Protein 6OAT (pdb70)

Structure (mmCIF, N/CA/C/O backbone):
data_6OAT
#
_entry.id   6OAT
#
_cell.length_a   55.388
_cell.length_b   55.388
_cell.length_c   497.310
_cell.angle_alpha   90.000
_cell.angle_beta   90.000
_cell.angle_gamma   120.000
#
_symmetry.space_group_name_H-M   'P 61'
#
loop_
_entity.id
_entity.type
_entity.pdbx_description
1 polymer 'RNA-dependent RNA polymerase'
2 polymer 'Interferon stimulated gene 17'
3 non-polymer prop-2-en-1-amine
#
loop_
_atom_site.group_PDB
_atom_site.id
_atom_site.type_symbol
_atom_site.label_atom_id
_atom_site.label_alt_id
_atom_site.label_comp_id
_atom_site.label_asym_id
_atom_site.label_entity_id
_atom_site.label_seq_id
_atom_site.pdbx_PDB_ins_code
_atom_site.Cartn_x
_atom_site.Cartn_y
_atom_site.Cartn_z
_atom_site.occupancy
_atom_site.B_iso_or_equiv
_atom_site.auth_seq_id
_atom_site.auth_comp_id
_atom_site.auth_asym_id
_atom_site.auth_atom_id
_atom_site.pdbx_PDB_model_num
ATOM 1 N N . GLU A 1 2 ? 18.43377 18.87066 -4.42257 1.000 151.80146 2 GLU A N 1
ATOM 2 C CA . GLU A 1 2 ? 17.51650 18.77914 -3.29239 1.000 152.71022 2 GLU A CA 1
ATOM 3 C C . GLU A 1 2 ? 17.19260 17.32582 -2.97269 1.000 147.70675 2 GLU A C 1
ATOM 4 O O . GLU A 1 2 ? 17.43563 16.43390 -3.78467 1.000 143.66322 2 GLU A O 1
ATOM 10 N N . PHE A 1 3 ? 16.63775 17.09365 -1.78114 1.000 146.64370 3 PHE A N 1
ATOM 11 C CA . PHE A 1 3 ? 16.24055 15.74518 -1.39679 1.000 142.68753 3 PHE A CA 1
ATOM 12 C C . PHE A 1 3 ? 14.96411 15.29749 -2.09874 1.000 141.59043 3 PHE A C 1
ATOM 13 O O . PHE A 1 3 ? 14.71718 14.09116 -2.19834 1.000 137.85054 3 PHE A O 1
ATOM 21 N N . LEU A 1 4 ? 14.15440 16.23358 -2.59272 1.000 136.05403 4 LEU A N 1
ATOM 22 C CA . LEU A 1 4 ? 12.90805 15.87949 -3.25987 1.000 133.21438 4 LEU A CA 1
ATOM 23 C C . LEU A 1 4 ? 13.09895 15.56576 -4.73814 1.000 131.08270 4 LEU A C 1
ATOM 24 O O . LEU A 1 4 ? 12.37908 14.72115 -5.28462 1.000 128.56385 4 LEU A O 1
ATOM 29 N N . ASN A 1 5 ? 14.03938 16.23113 -5.40726 1.000 134.48764 5 ASN A N 1
ATOM 30 C CA . ASN A 1 5 ? 14.42508 15.80825 -6.74664 1.000 132.86298 5 ASN A CA 1
ATOM 31 C C . ASN A 1 5 ? 15.31777 14.57712 -6.72384 1.000 131.74876 5 ASN A C 1
ATOM 32 O O . ASN A 1 5 ? 15.48273 13.93086 -7.76334 1.000 130.49360 5 ASN A O 1
ATOM 37 N N . SER A 1 6 ? 15.88738 14.24315 -5.56474 1.000 146.56653 6 SER A N 1
ATOM 38 C CA . SER A 1 6 ? 16.68465 13.03228 -5.38462 1.000 138.88840 6 SER A CA 1
ATOM 39 C C . SER A 1 6 ? 15.79418 11.97291 -4.73959 1.000 136.09496 6 SER A C 1
ATOM 40 O O . SER A 1 6 ? 15.83681 11.73083 -3.53301 1.000 137.50626 6 SER A O 1
ATOM 43 N N . ILE A 1 7 ? 14.96444 11.34340 -5.56764 1.000 138.04861 7 ILE A N 1
ATOM 44 C CA . ILE A 1 7 ? 14.03031 10.31229 -5.11618 1.000 136.00404 7 ILE A CA 1
ATOM 45 C C . ILE A 1 7 ? 14.05933 9.15089 -6.10510 1.000 134.79495 7 ILE A C 1
ATOM 46 O O . ILE A 1 7 ? 14.08518 9.38055 -7.32351 1.000 135.05813 7 ILE A O 1
ATOM 51 N N . PRO A 1 8 ? 14.07496 7.89117 -5.63960 1.000 133.28456 8 PRO A N 1
ATOM 52 C CA . PRO A 1 8 ? 13.92940 6.76310 -6.57072 1.000 131.68850 8 PRO A CA 1
ATOM 53 C C . PRO A 1 8 ? 12.47323 6.46624 -6.89767 1.000 130.13060 8 PRO A C 1
ATOM 54 O O . PRO A 1 8 ? 11.67554 6.16843 -6.00158 1.000 129.80871 8 PRO A O 1
ATOM 58 N N . TRP A 1 9 ? 12.11196 6.53939 -8.17550 1.000 128.73452 9 TRP A N 1
ATOM 59 C CA . TRP A 1 9 ? 10.74587 6.28999 -8.61892 1.000 128.15183 9 TRP A CA 1
ATOM 60 C C . TRP A 1 9 ? 10.70549 5.04583 -9.49025 1.000 129.74369 9 TRP A C 1
ATOM 61 O O . TRP A 1 9 ? 11.29608 5.02494 -10.57617 1.000 130.75442 9 TRP A O 1
ATOM 72 N N . GLU A 1 10 ? 10.00077 4.01991 -9.02428 1.000 124.16059 10 GLU A N 1
ATOM 73 C CA . GLU A 1 10 ? 9.74309 2.87144 -9.87678 1.000 124.71880 10 GLU A CA 1
ATOM 74 C C . GLU A 1 10 ? 8.49229 3.11642 -10.70314 1.000 125.17552 10 GLU A C 1
ATOM 75 O O . GLU A 1 10 ? 7.52244 3.70895 -10.22767 1.000 124.85752 10 GLU A O 1
ATOM 81 N N . GLU A 1 11 ? 8.52729 2.67626 -11.95390 1.000 126.47184 11 GLU A N 1
ATOM 82 C CA . GLU A 1 11 ? 7.41099 2.87308 -12.86492 1.000 127.85458 11 GLU A CA 1
ATOM 83 C C . GLU A 1 11 ? 6.42284 1.72263 -12.72299 1.000 128.22725 11 GLU A C 1
ATOM 84 O O . GLU A 1 11 ? 6.80739 0.55105 -12.82031 1.000 128.65978 11 GLU A O 1
ATOM 90 N N . VAL A 1 12 ? 5.15472 2.05717 -12.48099 1.000 111.93893 12 VAL A N 1
ATOM 91 C CA . VAL A 1 12 ? 4.10586 1.05202 -12.37856 1.000 105.64237 12 VAL A CA 1
ATOM 92 C C . VAL A 1 12 ? 3.48692 0.85889 -13.75717 1.000 106.48446 12 VAL A C 1
ATOM 93 O O . VAL A 1 12 ? 3.53456 -0.23770 -14.32795 1.000 106.16579 12 VAL A O 1
ATOM 97 N N . VAL A 1 13 ? 2.89029 1.92236 -14.28754 1.000 100.54043 13 VAL A N 1
ATOM 98 C CA . VAL A 1 13 ? 2.38445 1.96716 -15.66019 1.000 100.85377 13 VAL A CA 1
ATOM 99 C C . VAL A 1 13 ? 2.84324 3.28820 -16.26482 1.000 103.05964 13 VAL A C 1
ATOM 100 O O . VAL A 1 13 ? 3.26895 4.19344 -15.52946 1.000 103.97499 13 VAL A O 1
ATOM 104 N N . PRO A 1 14 ? 2.80345 3.43173 -17.59529 1.000 102.36972 14 PRO A N 1
ATOM 105 C CA . PRO A 1 14 ? 3.18513 4.72638 -18.19286 1.000 106.42068 14 PRO A CA 1
ATOM 106 C C . PRO A 1 14 ? 2.34085 5.86706 -17.64592 1.000 104.70984 14 PRO A C 1
ATOM 107 O O . PRO A 1 14 ? 1.11431 5.88059 -17.77937 1.000 102.12123 14 PRO A O 1
ATOM 111 N N . GLY A 1 15 ? 3.01616 6.83095 -17.02510 1.000 112.14904 15 GLY A N 1
ATOM 112 C CA . GLY A 1 15 ? 2.35527 7.93283 -16.36375 1.000 110.00252 15 GLY A CA 1
ATOM 113 C C . GLY A 1 15 ? 2.08880 7.72571 -14.89085 1.000 103.88167 15 GLY A C 1
ATOM 114 O O . GLY A 1 15 ? 1.33125 8.50653 -14.30045 1.000 101.36690 15 GLY A O 1
ATOM 115 N N . GLN A 1 16 ? 2.68062 6.70168 -14.27753 1.000 102.83330 16 GLN A N 1
ATOM 116 C CA . GLN A 1 16 ? 2.46142 6.42700 -12.86135 1.000 100.76508 16 GLN A CA 1
ATOM 117 C C . GLN A 1 16 ? 3.73310 5.84667 -12.26216 1.000 102.71538 16 GLN A C 1
ATOM 118 O O . GLN A 1 16 ? 4.22487 4.80885 -12.71863 1.000 102.49151 16 GLN A O 1
ATOM 124 N N . PHE A 1 17 ? 4.26210 6.52053 -11.24551 1.000 102.31379 17 PHE A N 1
ATOM 125 C CA . PHE A 1 17 ? 5.42277 6.05930 -10.50445 1.000 104.84884 17 PHE A CA 1
ATOM 126 C C . PHE A 1 17 ? 5.04570 5.87710 -9.04198 1.000 104.08515 17 PHE A C 1
ATOM 127 O O . PHE A 1 17 ? 4.13536 6.53574 -8.53030 1.000 103.23286 17 PHE A O 1
ATOM 135 N N . THR A 1 18 ? 5.75624 4.97643 -8.37419 1.000 110.62043 18 THR A N 1
ATOM 136 C CA . THR A 1 18 ? 5.58186 4.74777 -6.95108 1.000 109.48695 18 THR A CA 1
ATOM 137 C C . THR A 1 18 ? 6.93811 4.75397 -6.26112 1.000 109.31426 18 THR A C 1
ATOM 138 O O . THR A 1 18 ? 7.97866 4.47553 -6.87593 1.000 110.02429 18 THR A O 1
ATOM 142 N N . ALA A 1 19 ? 6.90647 5.10859 -4.97808 1.000 112.81160 19 ALA A N 1
ATOM 143 C CA . ALA A 1 19 ? 8.09101 5.10710 -4.13038 1.000 112.50095 19 ALA A CA 1
ATOM 144 C C . ALA A 1 19 ? 7.63957 4.96425 -2.68419 1.000 111.31096 19 ALA A C 1
ATOM 145 O O . ALA A 1 19 ? 6.45571 5.09969 -2.36691 1.000 110.77340 19 ALA A O 1
ATOM 147 N N . ASN A 1 20 ? 8.60154 4.69032 -1.80491 1.000 107.84937 20 ASN A N 1
ATOM 148 C CA . ASN A 1 20 ? 8.33668 4.52636 -0.37404 1.000 106.73412 20 ASN A CA 1
ATOM 149 C C . ASN A 1 20 ? 9.41495 5.23812 0.43249 1.000 106.51212 20 ASN A C 1
ATOM 150 O O . ASN A 1 20 ? 10.29988 4.60421 1.01976 1.000 106.31092 20 ASN A O 1
ATOM 155 N N . PRO A 1 21 ? 9.36933 6.56905 0.48506 1.000 109.23533 21 PRO A N 1
ATOM 156 C CA . PRO A 1 21 ? 10.30087 7.29895 1.35106 1.000 108.94467 21 PRO A CA 1
ATOM 157 C C . PRO A 1 21 ? 9.80718 7.32386 2.78955 1.000 107.78602 21 PRO A C 1
ATOM 158 O O . PRO A 1 21 ? 8.62998 7.57148 3.06277 1.000 107.26802 21 PRO A O 1
ATOM 162 N N . GLY A 1 22 ? 10.72264 7.05694 3.71556 1.000 111.65061 22 GLY A N 1
ATOM 163 C CA . GLY A 1 22 ? 10.36262 6.99883 5.11798 1.000 110.56388 22 GLY A CA 1
ATOM 164 C C . GLY A 1 22 ? 10.81415 8.20945 5.90630 1.000 110.24363 22 GLY A C 1
ATOM 165 O O . GLY A 1 22 ? 11.95039 8.25412 6.38756 1.000 110.27206 22 GLY A O 1
ATOM 166 N N . PHE A 1 23 ? 9.93400 9.19560 6.05015 1.000 108.31598 23 PHE A N 1
ATOM 167 C CA . PHE A 1 23 ? 10.25587 10.41005 6.78793 1.000 107.99726 23 PHE A CA 1
ATOM 168 C C . PHE A 1 23 ? 8.95405 11.10091 7.17611 1.000 107.38961 23 PHE A C 1
ATOM 169 O O . PHE A 1 23 ? 7.85791 10.59963 6.91113 1.000 107.21078 23 PHE A O 1
ATOM 177 N N . GLN A 1 24 ? 9.08620 12.26405 7.80749 1.000 120.23940 24 GLN A N 1
ATOM 178 C CA . GLN A 1 24 ? 7.95006 13.05019 8.26421 1.000 112.18544 24 GLN A CA 1
ATOM 179 C C . GLN A 1 24 ? 7.62699 14.15598 7.26547 1.000 110.91083 24 GLN A C 1
ATOM 180 O O . GLN A 1 24 ? 8.51664 14.72645 6.62983 1.000 114.34805 24 GLN A O 1
ATOM 186 N N . VAL A 1 25 ? 6.33388 14.45973 7.14287 1.000 110.74292 25 VAL A N 1
ATOM 187 C CA . VAL A 1 25 ? 5.88331 15.43244 6.15105 1.000 108.69912 25 VAL A CA 1
ATOM 188 C C . VAL A 1 25 ? 6.28443 16.84208 6.56175 1.000 108.69146 25 VAL A C 1
ATOM 189 O O . VAL A 1 25 ? 6.89133 17.58565 5.78182 1.000 108.06746 25 VAL A O 1
ATOM 193 N N . THR A 1 26 ? 5.94925 17.22874 7.79592 1.000 118.97497 26 THR A N 1
ATOM 194 C CA . THR A 1 26 ? 6.14380 18.59641 8.26650 1.000 116.92582 26 THR A CA 1
ATOM 195 C C . THR A 1 26 ? 7.59862 19.04245 8.23128 1.000 121.75714 26 THR A C 1
ATOM 196 O O . THR A 1 26 ? 7.86082 20.24339 8.36136 1.000 121.05213 26 THR A O 1
ATOM 200 N N . ASP A 1 27 ? 8.54459 18.11565 8.06456 1.000 120.42123 27 ASP A N 1
ATOM 201 C CA . ASP A 1 27 ? 9.94661 18.50327 7.97058 1.000 124.39555 27 ASP A CA 1
ATOM 202 C C . ASP A 1 27 ? 10.21236 19.34384 6.72876 1.000 126.19381 27 ASP A C 1
ATOM 203 O O . ASP A 1 27 ? 11.09094 20.21319 6.74555 1.000 127.01824 27 ASP A O 1
ATOM 208 N N . TYR A 1 28 ? 9.46529 19.11075 5.65280 1.000 119.28099 28 TYR A N 1
ATOM 209 C CA . TYR A 1 28 ? 9.63899 19.84072 4.40228 1.000 119.67234 28 TYR A CA 1
ATOM 210 C C . TYR A 1 28 ? 8.39106 20.58025 3.94793 1.000 115.79127 28 TYR A C 1
ATOM 211 O O . TYR A 1 28 ? 8.50076 21.69007 3.42185 1.000 114.68185 28 TYR A O 1
ATOM 220 N N . PHE A 1 29 ? 7.20817 20.00303 4.13506 1.000 114.40463 29 PHE A N 1
ATOM 221 C CA . PHE A 1 29 ? 5.97826 20.53972 3.57030 1.000 109.55208 29 PHE A CA 1
ATOM 222 C C . PHE A 1 29 ? 5.20947 21.37765 4.58871 1.000 103.51409 29 PHE A C 1
ATOM 223 O O . PHE A 1 29 ? 5.47632 21.35353 5.79323 1.000 103.09843 29 PHE A O 1
ATOM 231 N N . GLU A 1 30 ? 4.23307 22.12611 4.07461 1.000 111.03615 30 GLU A N 1
ATOM 232 C CA . GLU A 1 30 ? 3.29969 22.90613 4.87851 1.000 106.34825 30 GLU A CA 1
ATOM 233 C C . GLU A 1 30 ? 1.89765 22.38332 4.60465 1.000 100.92085 30 GLU A C 1
ATOM 234 O O . GLU A 1 30 ? 1.40723 22.48255 3.47536 1.000 98.92909 30 GLU A O 1
ATOM 240 N N . ILE A 1 31 ? 1.26179 21.82642 5.63005 1.000 100.28227 31 ILE A N 1
ATOM 241 C CA . ILE A 1 31 ? -0.01433 21.13581 5.47866 1.000 96.71502 31 ILE A CA 1
ATOM 242 C C . ILE A 1 31 ? -1.13931 22.16115 5.56425 1.000 97.49853 31 ILE A C 1
ATOM 243 O O . ILE A 1 31 ? -1.43655 22.68191 6.64308 1.000 99.82414 31 ILE A O 1
ATOM 248 N N . VAL A 1 32 ? -1.77175 22.44621 4.42978 1.000 93.43563 32 VAL A N 1
ATOM 249 C CA . VAL A 1 32 ? -2.98159 23.25977 4.39692 1.000 93.85096 32 VAL A CA 1
ATOM 250 C C . VAL A 1 32 ? -4.16976 22.30624 4.45766 1.000 89.59008 32 VAL A C 1
ATOM 251 O O . VAL A 1 32 ? -4.41282 21.53957 3.51886 1.000 83.91746 32 VAL A O 1
ATOM 255 N N . ARG A 1 33 ? -4.89827 22.34558 5.57220 1.000 92.61672 33 ARG A N 1
ATOM 256 C CA . ARG A 1 33 ? -6.02350 21.45041 5.79495 1.000 85.52617 33 ARG A CA 1
ATOM 257 C C . ARG A 1 33 ? -7.23250 21.89624 4.98187 1.000 81.98765 33 ARG A C 1
ATOM 258 O O . ARG A 1 33 ? -7.45061 23.08926 4.75320 1.000 85.65829 33 ARG A O 1
ATOM 266 N N . GLN A 1 34 ? -8.02322 20.92201 4.55117 1.000 82.20793 34 GLN A N 1
ATOM 267 C CA . GLN A 1 34 ? -9.17878 21.14488 3.70035 1.000 77.58510 34 GLN A CA 1
ATOM 268 C C . GLN A 1 34 ? -10.43469 20.59211 4.36345 1.000 73.73149 34 GLN A C 1
ATOM 269 O O . GLN A 1 34 ? -10.35289 19.72932 5.24560 1.000 74.09771 34 GLN A O 1
ATOM 275 N N . PRO A 1 35 ? -11.61195 21.08548 3.98486 1.000 82.46718 35 PRO A N 1
ATOM 276 C CA . PRO A 1 35 ? -12.84793 20.60541 4.61167 1.000 79.39872 35 PRO A CA 1
ATOM 277 C C . PRO A 1 35 ? -13.16491 19.16740 4.23034 1.000 73.35886 35 PRO A C 1
ATOM 278 O O . PRO A 1 35 ? -12.74165 18.65657 3.19096 1.000 70.34401 35 PRO A O 1
ATOM 282 N N . ALA A 1 36 ? -13.93318 18.51609 5.09728 1.000 81.05920 36 ALA A N 1
ATOM 283 C CA . ALA A 1 36 ? -14.34647 17.12597 4.89460 1.000 77.34061 36 ALA A CA 1
ATOM 284 C C . ALA A 1 36 ? -15.78098 17.04492 4.38993 1.000 74.94127 36 ALA A C 1
ATOM 285 O O . ALA A 1 36 ? -16.63603 16.38537 4.98235 1.000 76.08731 36 ALA A O 1
ATOM 287 N N . ASP A 1 37 ? -16.05561 17.71823 3.27500 1.000 82.13679 37 ASP A N 1
ATOM 288 C CA . ASP A 1 37 ? -17.38303 17.73979 2.68057 1.000 80.81766 37 ASP A CA 1
ATOM 289 C C . ASP A 1 37 ? -17.52751 16.74289 1.53819 1.000 78.79042 37 ASP A C 1
ATOM 290 O O . ASP A 1 37 ? -18.50283 16.81685 0.78367 1.000 79.27110 37 ASP A O 1
ATOM 295 N N . GLY A 1 38 ? -16.58256 15.81463 1.39407 1.000 77.73832 38 GLY A N 1
ATOM 296 C CA . GLY A 1 38 ? -16.59187 14.86572 0.30416 1.000 77.57593 38 GLY A CA 1
ATOM 297 C C . GLY A 1 38 ? -15.80839 15.28949 -0.91856 1.000 78.88743 38 GLY A C 1
ATOM 298 O O . GLY A 1 38 ? -15.52972 14.44392 -1.77725 1.000 79.29826 38 GLY A O 1
ATOM 299 N N . ASN A 1 39 ? -15.44202 16.56749 -1.02532 1.000 82.99699 39 ASN A N 1
ATOM 300 C CA . ASN A 1 39 ? -14.69149 17.08950 -2.16143 1.000 84.74557 39 ASN A CA 1
ATOM 301 C C . ASN A 1 39 ? -13.31020 17.58395 -1.74238 1.000 83.70642 39 ASN A C 1
ATOM 302 O O . ASN A 1 39 ? -12.78065 18.52680 -2.33452 1.000 83.58138 39 ASN A O 1
ATOM 307 N N . CYS A 1 40 ? -12.71431 16.96141 -0.72057 1.000 85.50532 40 CYS A N 1
ATOM 308 C CA . CYS A 1 40 ? -11.44275 17.45663 -0.20000 1.000 81.61595 40 CYS A CA 1
ATOM 309 C C . CYS A 1 40 ? -10.31787 17.32345 -1.21913 1.000 81.53586 40 CYS A C 1
ATOM 310 O O . CYS A 1 40 ? -9.38194 18.13027 -1.21141 1.000 80.09203 40 CYS A O 1
ATOM 313 N N . PHE A 1 41 ? -10.39236 16.32264 -2.09838 1.000 82.94011 41 PHE A N 1
ATOM 314 C CA . PHE A 1 41 ? -9.39472 16.17082 -3.15449 1.000 83.69676 41 PHE A CA 1
ATOM 315 C C . PHE A 1 41 ? -9.39323 17.38343 -4.08150 1.000 86.13320 41 PHE A C 1
ATOM 316 O O . PHE A 1 41 ? -8.34542 17.99620 -4.33253 1.000 87.20414 41 PHE A O 1
ATOM 324 N N . TYR A 1 42 ? -10.57181 17.76039 -4.57961 1.000 87.50855 42 TYR A N 1
ATOM 325 C CA . TYR A 1 42 ? -10.67196 18.92039 -5.45616 1.000 89.73277 42 TYR A CA 1
ATOM 326 C C . TYR A 1 42 ? -10.37101 20.21883 -4.71520 1.000 90.03270 42 TYR A C 1
ATOM 327 O O . TYR A 1 42 ? -9.82724 21.15520 -5.31130 1.000 92.35108 42 TYR A O 1
ATOM 336 N N . HIS A 1 43 ? -10.69580 20.29108 -3.42102 1.000 84.76191 43 HIS A N 1
ATOM 337 C CA . HIS A 1 43 ? -10.32539 21.46060 -2.62757 1.000 85.26162 43 HIS A CA 1
ATOM 338 C C . HIS A 1 43 ? -8.81183 21.60836 -2.54554 1.000 85.66051 43 HIS A C 1
ATOM 339 O O . HIS A 1 43 ? -8.26727 22.69956 -2.75311 1.000 87.87415 43 HIS A O 1
ATOM 346 N N . SER A 1 44 ? -8.11514 20.51634 -2.22705 1.000 83.87466 44 SER A N 1
ATOM 347 C CA . SER A 1 44 ? -6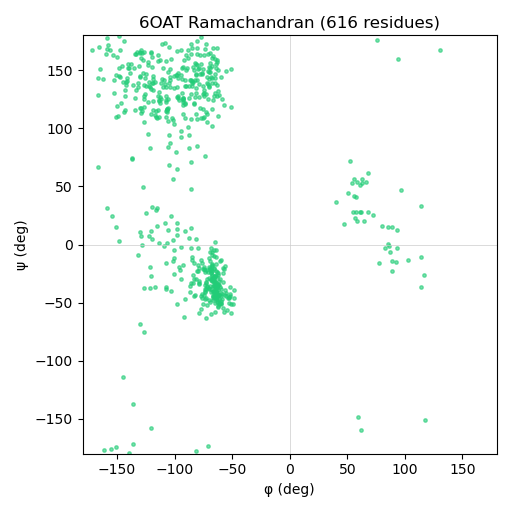.66405 20.57478 -2.11560 1.000 84.47820 44 SER A CA 1
ATOM 348 C C . SER A 1 44 ? -6.01242 20.84276 -3.46282 1.000 86.79559 44 SER A C 1
ATOM 349 O O . SER A 1 44 ? -4.92707 21.43170 -3.51779 1.000 88.49195 44 SER A O 1
ATOM 352 N N . ILE A 1 45 ? -6.64852 20.41979 -4.55556 1.000 87.31815 45 ILE A N 1
ATOM 353 C CA . ILE A 1 45 ? -6.12612 20.76250 -5.87499 1.000 90.07406 45 ILE A CA 1
ATOM 354 C C . ILE A 1 45 ? -6.29879 22.25407 -6.14387 1.000 92.93813 45 ILE A C 1
ATOM 355 O O . ILE A 1 45 ? -5.34966 22.94360 -6.53635 1.000 95.30890 45 ILE A O 1
ATOM 360 N N . ALA A 1 46 ? -7.50943 22.77653 -5.92181 1.000 95.18289 46 ALA A N 1
ATOM 361 C CA . ALA A 1 46 ? -7.77936 24.19005 -6.16032 1.000 95.37842 46 ALA A CA 1
ATOM 362 C C . ALA A 1 46 ? -6.97049 25.10026 -5.24599 1.000 94.05636 46 ALA A C 1
ATOM 363 O O . ALA A 1 46 ? -6.77743 26.27579 -5.57537 1.000 94.41267 46 ALA A O 1
ATOM 365 N N . GLU A 1 47 ? -6.50855 24.59143 -4.10090 1.000 99.68127 47 GLU A N 1
ATOM 366 C CA . GLU A 1 47 ? -5.65546 25.39609 -3.23044 1.000 100.05596 47 GLU A CA 1
ATOM 367 C C . GLU A 1 47 ? -4.34132 25.74412 -3.91777 1.000 101.19081 47 GLU A C 1
ATOM 368 O O . GLU A 1 47 ? -3.84354 26.87028 -3.79561 1.000 102.05994 47 GLU A O 1
ATOM 374 N N . LEU A 1 48 ? -3.77045 24.79169 -4.65387 1.000 101.32135 48 LEU A N 1
ATOM 375 C CA . LEU A 1 48 ? -2.48164 24.98412 -5.30356 1.000 100.69451 48 LEU A CA 1
ATOM 376 C C . LEU A 1 48 ? -2.59459 25.42186 -6.75680 1.000 102.24407 48 LEU A C 1
ATOM 377 O O . LEU A 1 48 ? -1.62616 25.96509 -7.29921 1.000 102.52239 48 LEU A O 1
ATOM 382 N N . PHE A 1 49 ? -3.74476 25.20697 -7.39798 1.000 97.80467 49 PHE A N 1
ATOM 383 C CA . PHE A 1 49 ? -3.85645 25.39170 -8.83645 1.000 99.55647 49 PHE A CA 1
ATOM 384 C C . PHE A 1 49 ? -4.64811 26.62295 -9.25283 1.000 102.75720 49 PHE A C 1
ATOM 385 O O . PHE A 1 49 ? -4.55169 27.03048 -10.41436 1.000 104.86292 49 PHE A O 1
ATOM 393 N N . VAL A 1 50 ? -5.41927 27.22393 -8.35297 1.000 100.42190 50 VAL A N 1
ATOM 394 C CA . VAL A 1 50 ? -6.33366 28.30518 -8.68645 1.000 101.55800 50 VAL A CA 1
ATOM 395 C C . VAL A 1 50 ? -5.91671 29.54451 -7.89694 1.000 101.09529 50 VAL A C 1
ATOM 396 O O . VAL A 1 50 ? -5.65606 29.43816 -6.69819 1.000 99.94890 50 VAL A O 1
ATOM 400 N N . PRO A 1 51 ? -5.82965 30.71578 -8.52460 1.000 105.86994 51 PRO A N 1
ATOM 401 C CA . PRO A 1 51 ? -5.50857 31.92783 -7.76339 1.000 105.73949 51 PRO A CA 1
ATOM 402 C C . PRO A 1 51 ? -6.67443 32.33967 -6.88033 1.000 104.54136 51 PRO A C 1
ATOM 403 O O . PRO A 1 51 ? -7.83638 32.28790 -7.29114 1.000 105.54091 51 PRO A O 1
ATOM 407 N N . ASN A 1 52 ? -6.34907 32.73863 -5.65192 1.000 117.43525 52 ASN A N 1
ATOM 408 C CA . ASN A 1 52 ? -7.33406 33.16092 -4.65661 1.000 117.56102 52 ASN A CA 1
ATOM 409 C C . ASN A 1 52 ? -8.42555 32.09840 -4.48813 1.000 113.59574 52 ASN A C 1
ATOM 410 O O . ASN A 1 52 ? -9.57109 32.25943 -4.90823 1.000 115.36117 52 ASN A O 1
ATOM 415 N N . LYS A 1 53 ? -8.02978 30.99712 -3.85339 1.000 113.80934 53 LYS A N 1
ATOM 416 C CA . LYS A 1 53 ? -8.91340 29.84561 -3.71891 1.000 110.79761 53 LYS A CA 1
ATOM 417 C C . LYS A 1 53 ? -10.03493 30.12327 -2.71959 1.000 106.65284 53 LYS A C 1
ATOM 418 O O . LYS A 1 53 ? -9.84779 30.81780 -1.71490 1.000 106.89891 53 LYS A O 1
ATOM 424 N N . ASN A 1 54 ? -11.21701 29.58105 -3.01635 1.000 120.03052 54 ASN A N 1
ATOM 425 C CA . ASN A 1 54 ? -12.35209 29.61894 -2.10764 1.000 115.33729 54 ASN A CA 1
ATOM 426 C C . ASN A 1 54 ? -12.92888 28.21554 -1.96518 1.000 110.78099 54 ASN A C 1
ATOM 427 O O . ASN A 1 54 ? -12.62725 27.31356 -2.75335 1.000 110.54349 54 ASN A O 1
ATOM 432 N N . ASP A 1 55 ? -13.76907 28.03830 -0.93804 1.000 101.83279 55 ASP A N 1
ATOM 433 C CA . ASP A 1 55 ? -14.36020 26.73019 -0.65743 1.000 98.46263 55 ASP A CA 1
ATOM 434 C C . ASP A 1 55 ? -15.15657 26.17996 -1.83166 1.000 98.74844 55 ASP A C 1
ATOM 435 O O . ASP A 1 55 ? -15.39921 24.96980 -1.88943 1.000 95.78187 55 ASP A O 1
ATOM 440 N N . PHE A 1 56 ? -15.57643 27.03591 -2.75865 1.000 111.04036 56 PHE A N 1
ATOM 441 C CA . PHE A 1 56 ? -16.31176 26.60621 -3.93545 1.000 107.53057 56 PHE A CA 1
ATOM 442 C C . PHE A 1 56 ? -15.49470 26.71194 -5.21341 1.000 111.08491 56 PHE A C 1
ATOM 443 O O . PHE A 1 56 ? -15.99153 26.34909 -6.28593 1.000 108.74081 56 PHE A O 1
ATOM 451 N N . SER A 1 57 ? -14.25500 27.19587 -5.12993 1.000 103.36679 57 SER A N 1
ATOM 452 C CA . SER A 1 57 ? -13.35072 27.13549 -6.26948 1.000 103.61457 57 SER A CA 1
ATOM 453 C C . SER A 1 57 ? -13.00700 25.70457 -6.66501 1.000 99.36842 57 SER A C 1
ATOM 454 O O . SER A 1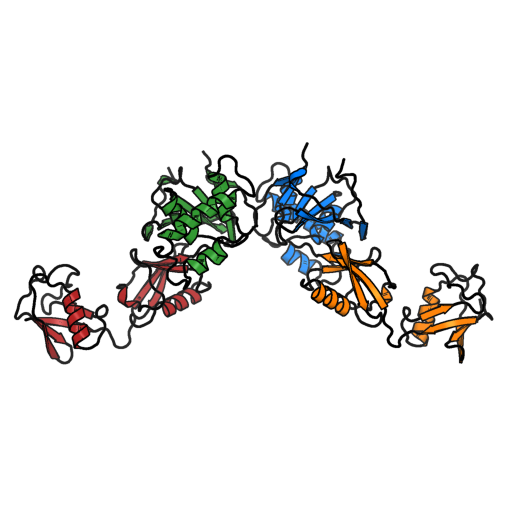 57 ? -12.32344 25.50732 -7.67601 1.000 99.48368 57 SER A O 1
ATOM 457 N N . PHE A 1 58 ? -13.46243 24.71058 -5.89496 1.000 107.75270 58 PHE A N 1
ATOM 458 C CA . PHE A 1 58 ? -13.20894 23.31186 -6.23104 1.000 104.03068 58 PHE A CA 1
ATOM 459 C C . PHE A 1 58 ? -14.02696 22.87416 -7.43963 1.000 100.23707 58 PHE A C 1
ATOM 460 O O . PHE A 1 58 ? -13.55924 22.06590 -8.25215 1.000 99.64097 58 PHE A O 1
ATOM 468 N N . ARG A 1 59 ? -15.25477 23.39092 -7.56462 1.000 102.07021 59 ARG A N 1
ATOM 469 C CA . ARG A 1 59 ? -16.14891 22.96607 -8.63834 1.000 98.27861 59 ARG A CA 1
ATOM 470 C C . ARG A 1 59 ? -15.46987 23.09892 -9.99345 1.000 103.13249 59 ARG A C 1
ATOM 471 O O . ARG A 1 59 ? -15.51634 22.17643 -10.81731 1.000 100.26966 59 ARG A O 1
ATOM 479 N N . LEU A 1 60 ? -14.80954 24.23892 -10.22345 1.000 99.75038 60 LEU A N 1
ATOM 480 C CA . LEU A 1 60 ? -14.08400 24.48137 -11.46793 1.000 105.25080 60 LEU A CA 1
ATOM 481 C C . LEU A 1 60 ? -13.18590 23.30313 -11.82560 1.000 105.08136 60 LEU A C 1
ATOM 482 O O . LEU A 1 60 ? -13.17985 22.83931 -12.97194 1.000 104.77783 60 LEU A O 1
ATOM 487 N N . VAL A 1 61 ? -12.43067 22.79454 -10.84617 1.000 107.57425 61 VAL A N 1
ATOM 488 C CA . VAL A 1 61 ? -11.49112 21.71063 -11.12306 1.000 106.23183 61 VAL A CA 1
ATOM 489 C C . VAL A 1 61 ? -12.22273 20.49901 -11.68431 1.000 98.32909 61 VAL A C 1
ATOM 490 O O . VAL A 1 61 ? -11.75912 19.86563 -12.64185 1.000 97.51424 61 VAL A O 1
ATOM 494 N N . LYS A 1 62 ? -13.38551 20.16713 -11.11336 1.000 96.35448 62 LYS A N 1
ATOM 495 C CA . LYS A 1 62 ? -14.13797 19.01960 -11.60964 1.000 97.35554 62 LYS A CA 1
ATOM 496 C C . LYS A 1 62 ? -14.55626 19.22175 -13.06170 1.000 98.65842 62 LYS A C 1
ATOM 497 O O . LYS A 1 62 ? -14.63087 18.25174 -13.82781 1.000 99.64378 62 LYS A O 1
ATOM 503 N N . GLN A 1 63 ? -14.80369 20.47471 -13.45835 1.000 98.27285 63 GLN A N 1
ATOM 504 C CA . GLN A 1 63 ? -15.01457 20.80012 -14.86523 1.000 99.50706 63 GLN A CA 1
ATOM 505 C C . GLN A 1 63 ? -13.92124 20.20287 -15.73895 1.000 99.86945 63 GLN A C 1
ATOM 506 O O . GLN A 1 63 ? -14.20546 19.52387 -16.73345 1.000 101.17341 63 GLN A O 1
ATOM 512 N N . HIS A 1 64 ? -12.65740 20.44307 -15.37445 1.000 106.81506 64 HIS A N 1
ATOM 513 C CA . HIS A 1 64 ? -11.55227 19.89410 -16.15276 1.000 107.35087 64 HIS A CA 1
ATOM 514 C C . HIS A 1 64 ? -11.65704 18.38009 -16.25916 1.000 107.97730 64 HIS A C 1
ATOM 515 O O . HIS A 1 64 ? -11.39901 17.80605 -17.32611 1.000 109.35366 64 HIS A O 1
ATOM 522 N N . LEU A 1 65 ? -12.06190 17.71922 -15.16891 1.000 99.68798 65 LEU A N 1
ATOM 523 C CA . LEU A 1 65 ? -12.22273 16.27025 -15.20533 1.000 100.48069 65 LEU A CA 1
ATOM 524 C C . LEU A 1 65 ? -13.17354 15.85594 -16.31974 1.000 102.32779 65 LEU A C 1
ATOM 525 O O . LEU A 1 65 ? -12.90605 14.89224 -17.04926 1.000 103.65052 65 LEU A O 1
ATOM 530 N N . GLU A 1 66 ? -14.26908 16.60398 -16.49299 1.000 105.72166 66 GLU A N 1
ATOM 531 C CA . GLU A 1 66 ? -15.25776 16.27189 -17.51061 1.000 107.53020 66 GLU A CA 1
ATOM 532 C C . GLU A 1 66 ? -14.65263 16.21954 -18.90662 1.000 108.87990 66 GLU A C 1
ATOM 533 O O . GLU A 1 66 ? -15.19264 15.52807 -19.77761 1.000 110.67660 66 GLU A O 1
ATOM 539 N N . LEU A 1 67 ? -13.54435 16.92420 -19.14275 1.000 108.12683 67 LEU A N 1
ATOM 540 C CA . LEU A 1 67 ? -12.82562 16.73798 -20.39778 1.000 109.56656 67 LEU A CA 1
ATOM 541 C C . LEU A 1 67 ? -12.00859 15.45261 -20.36603 1.000 110.08800 67 LEU A C 1
ATOM 542 O O . LEU A 1 67 ? -12.17351 14.57777 -21.22398 1.000 111.99537 67 LEU A O 1
ATOM 547 N N . ALA A 1 68 ? -11.14256 15.31278 -19.35664 1.000 105.16765 68 ALA A N 1
ATOM 548 C CA . ALA A 1 68 ? -10.23367 14.17253 -19.30556 1.000 105.67314 68 ALA A CA 1
ATOM 549 C C . ALA A 1 68 ? -10.98690 12.85194 -19.25440 1.000 106.92299 68 ALA A C 1
ATOM 550 O O . ALA A 1 68 ? -10.48081 11.83103 -19.73532 1.000 108.39822 68 ALA A O 1
ATOM 552 N N . ALA A 1 69 ? -12.19266 12.85120 -18.68067 1.000 106.57473 69 ALA A N 1
ATOM 553 C CA . ALA A 1 69 ? -12.99707 11.63500 -18.65393 1.000 108.00831 69 ALA A CA 1
ATOM 554 C C . ALA A 1 69 ? -13.29673 11.14538 -20.06335 1.000 110.55920 69 ALA A C 1
ATOM 555 O O . ALA A 1 69 ? -13.22206 9.94404 -20.34156 1.000 112.26285 69 ALA A O 1
ATOM 557 N N . ARG A 1 70 ? -13.62577 12.05859 -20.97048 1.000 115.04475 70 ARG A N 1
ATOM 558 C CA . ARG A 1 70 ? -13.84060 11.67628 -22.35811 1.000 117.57868 70 ARG A CA 1
ATOM 559 C C . ARG A 1 70 ? -12.53685 11.50889 -23.12292 1.000 118.48840 70 ARG A C 1
ATOM 560 O O . ARG A 1 70 ? -12.56850 11.12717 -24.29791 1.000 120.84504 70 ARG A O 1
ATOM 568 N N . ARG A 1 71 ? -11.39919 11.77145 -22.48318 1.000 112.97039 71 ARG A N 1
ATOM 569 C CA . ARG A 1 71 ? -10.09540 11.69661 -23.12642 1.000 115.64137 71 ARG A CA 1
ATOM 570 C C . ARG A 1 71 ? -9.31541 10.44287 -22.75733 1.000 116.24263 71 ARG A C 1
ATOM 571 O O . ARG A 1 71 ? -8.66032 9.85588 -23.62338 1.000 118.90698 71 ARG A O 1
ATOM 579 N N . PHE A 1 72 ? -9.36504 10.01103 -21.49265 1.000 112.47266 72 PHE A N 1
ATOM 580 C CA . PHE A 1 72 ? -8.53173 8.90352 -21.03998 1.000 111.55450 72 PHE A CA 1
ATOM 581 C C . PHE A 1 72 ? -9.25371 7.81987 -20.25069 1.000 112.53187 72 PHE A C 1
ATOM 582 O O . PHE A 1 72 ? -8.63500 6.78418 -19.98523 1.000 112.62628 72 PHE A O 1
ATOM 590 N N . PHE A 1 73 ? -10.51743 8.01266 -19.85841 1.000 107.75479 73 PHE A N 1
ATOM 591 C CA . PHE A 1 73 ? -11.17789 7.02529 -19.00498 1.000 108.24201 73 PHE A CA 1
ATOM 592 C C . PHE A 1 73 ? -11.22515 5.65754 -19.67395 1.000 111.63725 73 PHE A C 1
ATOM 593 O O . PHE A 1 73 ? -10.85062 4.64562 -19.07006 1.000 112.07975 73 PHE A O 1
ATOM 601 N N . GLU A 1 74 ? -11.68492 5.60482 -20.92480 1.000 109.26793 74 GLU A N 1
ATOM 602 C CA . GLU A 1 74 ? -11.70739 4.34004 -21.64872 1.000 112.20933 74 GLU A CA 1
ATOM 603 C C . GLU A 1 74 ? -10.31095 3.82095 -21.97137 1.000 114.66639 74 GLU A C 1
ATOM 604 O O . GLU A 1 74 ? -10.18806 2.69339 -22.46207 1.000 116.95428 74 GLU A O 1
ATOM 610 N N . GLU A 1 75 ? -9.26420 4.60421 -21.70081 1.000 108.00828 75 GLU A N 1
ATOM 611 C CA . GLU A 1 75 ? -7.88769 4.19856 -21.95782 1.000 106.98175 75 GLU A CA 1
ATOM 612 C C . GLU A 1 75 ? -7.02156 4.22915 -20.70337 1.000 107.20989 75 GLU A C 1
ATOM 613 O O . GLU A 1 75 ? -5.80382 4.03478 -20.79992 1.000 106.63013 75 GLU A O 1
ATOM 619 N N . GLU A 1 76 ? -7.61031 4.46629 -19.53365 1.000 101.69902 76 GLU A N 1
ATOM 620 C CA . GLU A 1 76 ? -6.84612 4.53613 -18.29583 1.000 101.47860 76 GLU A CA 1
ATOM 621 C C . GLU A 1 76 ? -6.64749 3.13889 -17.72115 1.000 103.23828 76 GLU A C 1
ATOM 622 O O . GLU A 1 76 ? -7.56462 2.31245 -17.73110 1.000 105.83466 76 GLU A O 1
ATOM 628 N N . SER A 1 77 ? -5.43795 2.87908 -17.21390 1.000 102.10274 77 SER A N 1
ATOM 629 C CA . SER A 1 77 ? -5.11050 1.54193 -16.72428 1.000 103.43103 77 SER A CA 1
ATOM 630 C C . SER A 1 77 ? -5.92089 1.17040 -15.48869 1.000 106.38901 77 SER A C 1
ATOM 631 O O . SER A 1 77 ? -6.18302 -0.01545 -15.25635 1.000 108.73116 77 SER A O 1
ATOM 634 N N . GLU A 1 78 ? -6.32285 2.15839 -14.68772 1.000 97.91413 78 GLU A N 1
ATOM 635 C CA . GLU A 1 78 ? -7.08123 1.87085 -13.47581 1.000 99.65286 78 GLU A CA 1
ATOM 636 C C . GLU A 1 78 ? -8.55990 1.64238 -13.76591 1.000 95.93045 78 GLU A C 1
ATOM 637 O O . GLU A 1 78 ? -9.21714 0.88029 -13.04788 1.000 98.08468 78 GLU A O 1
ATOM 643 N N . ALA A 1 79 ? -9.09336 2.27267 -14.81478 1.000 109.13383 79 ALA A N 1
ATOM 644 C CA . ALA A 1 79 ? -10.51334 2.14878 -15.12022 1.000 113.00293 79 ALA A CA 1
ATOM 645 C C . ALA A 1 79 ? -10.89431 0.75235 -15.59426 1.000 114.73808 79 ALA A C 1
ATOM 646 O O . ALA A 1 79 ? -12.06466 0.37282 -15.47883 1.000 118.22242 79 ALA A O 1
ATOM 648 N N . LYS A 1 80 ? -9.94509 -0.01424 -16.12433 1.000 118.44719 80 LYS A N 1
ATOM 649 C CA . LYS A 1 80 ? -10.24542 -1.36122 -16.58800 1.000 119.94454 80 LYS A CA 1
ATOM 650 C C . LYS A 1 80 ? -10.59923 -2.26199 -15.41027 1.000 123.40615 80 LYS A C 1
ATOM 651 O O . LYS A 1 80 ? -9.97808 -2.19479 -14.34515 1.000 123.86018 80 LYS A O 1
ATOM 657 N N . GLY A 1 81 ? -11.60849 -3.10636 -15.60595 1.000 130.41396 81 GLY A N 1
ATOM 658 C CA . GLY A 1 81 ? -12.09713 -3.96709 -14.54981 1.000 131.53291 81 GLY A CA 1
ATOM 659 C C . GLY A 1 81 ? -13.12799 -3.34210 -13.63848 1.000 129.57176 81 GLY A C 1
ATOM 660 O O . GLY A 1 81 ? -13.39267 -3.89142 -12.56184 1.000 128.42169 81 GLY A O 1
ATOM 661 N N . LEU A 1 82 ? -13.71568 -2.21164 -14.03034 1.000 132.59548 82 LEU A N 1
ATOM 662 C CA . LEU A 1 82 ? -14.72900 -1.54649 -13.22144 1.000 129.93370 82 LEU A CA 1
ATOM 663 C C . LEU A 1 82 ? -16.14606 -1.93813 -13.61234 1.000 125.13153 82 LEU A C 1
ATOM 664 O O . LEU A 1 82 ? -17.03952 -1.93500 -12.75716 1.000 122.51767 82 LEU A O 1
ATOM 669 N N . GLY A 1 83 ? -16.37321 -2.27281 -14.87937 1.000 137.41068 83 GLY A N 1
ATOM 670 C CA . GLY A 1 83 ? -17.71238 -2.59615 -15.32864 1.000 132.22421 83 GLY A CA 1
ATOM 671 C C . GLY A 1 83 ? -18.63515 -1.40320 -15.42437 1.000 128.37447 83 GLY A C 1
ATOM 672 O O . GLY A 1 83 ? -19.85511 -1.56171 -15.31660 1.000 123.57068 83 GLY A O 1
ATOM 673 N N . LEU A 1 84 ? -18.08454 -0.20661 -15.61829 1.000 123.87773 84 LEU A N 1
ATOM 674 C CA . LEU A 1 84 ? -18.86969 1.01120 -15.75161 1.000 120.60593 84 LEU A CA 1
ATOM 675 C C . LEU A 1 84 ? -18.38432 1.79690 -16.95906 1.000 121.63854 84 LEU A C 1
ATOM 676 O O . LEU A 1 84 ? -17.17701 1.95503 -17.16341 1.000 127.97441 84 LEU A O 1
ATOM 681 N N . SER A 1 85 ? -19.32978 2.28849 -17.75525 1.000 136.02432 85 SER A N 1
ATOM 682 C CA . SER A 1 85 ? -18.99440 3.08189 -18.92581 1.000 134.74239 85 SER A CA 1
ATOM 683 C C . SER A 1 85 ? -18.72232 4.52911 -18.51863 1.000 132.00783 85 SER A C 1
ATOM 684 O O . SER A 1 85 ? -18.75012 4.89065 -17.33850 1.000 131.07599 85 SER A O 1
ATOM 687 N N . LEU A 1 86 ? -18.45179 5.37271 -19.51770 1.000 130.83357 86 LEU A N 1
ATOM 688 C CA . LEU A 1 86 ? -18.16627 6.77645 -19.24301 1.000 128.26420 86 LEU A CA 1
ATOM 689 C C . LEU A 1 86 ? -19.36799 7.48804 -18.63803 1.000 129.73727 86 LEU A C 1
ATOM 690 O O . LEU A 1 86 ? -19.20291 8.36966 -17.78756 1.000 127.86972 86 LEU A O 1
ATOM 695 N N . GLU A 1 87 ? -20.58042 7.11896 -19.05365 1.000 135.18754 87 GLU A N 1
ATOM 696 C CA . GLU A 1 87 ? -21.76998 7.78712 -18.53687 1.000 136.99510 87 GLU A CA 1
ATOM 697 C C . GLU A 1 87 ? -22.05947 7.36573 -17.10188 1.000 137.64170 87 GLU A C 1
ATOM 698 O O . GLU A 1 87 ? -22.34382 8.21037 -16.24396 1.000 136.99659 87 GLU A O 1
ATOM 704 N N . LYS A 1 88 ? -22.00928 6.05831 -16.82540 1.000 137.16713 88 LYS A N 1
ATOM 705 C CA . LYS A 1 88 ? -22.16198 5.59069 -15.45186 1.000 137.74614 88 LYS A CA 1
ATOM 706 C C . LYS A 1 88 ? -21.10550 6.19988 -14.54261 1.000 134.10353 88 LYS A C 1
ATOM 707 O O . LYS A 1 88 ? -21.36749 6.44443 -13.35916 1.000 134.26775 88 LYS A O 1
ATOM 713 N N . TYR A 1 89 ? -19.91113 6.45446 -15.07807 1.000 131.02025 89 TYR A N 1
ATOM 714 C CA . TYR A 1 89 ? -18.87136 7.11996 -14.30312 1.000 127.64022 89 TYR A CA 1
ATOM 715 C C . TYR A 1 89 ? -19.24658 8.56921 -14.02099 1.000 126.64003 89 TYR A C 1
ATOM 716 O O . TYR A 1 89 ? -19.38148 8.97304 -12.86154 1.000 126.33330 89 TYR A O 1
ATOM 725 N N . LEU A 1 90 ? -19.44192 9.36263 -15.07735 1.000 126.30730 90 LEU A N 1
ATOM 726 C CA . LEU A 1 90 ? -19.65883 10.79673 -14.92038 1.000 125.03920 90 LEU A CA 1
ATOM 727 C C . LEU A 1 90 ? -20.95880 11.13229 -14.19950 1.000 127.55701 90 LEU A C 1
ATOM 728 O O . LEU A 1 90 ? -21.07870 12.23825 -13.66203 1.000 126.46161 90 LEU A O 1
ATOM 733 N N . GLU A 1 91 ? -21.93327 10.21783 -14.17278 1.000 131.04987 91 GLU A N 1
ATOM 734 C CA . GLU A 1 91 ? -23.18106 10.50999 -13.47401 1.000 133.79833 91 GLU A CA 1
ATOM 735 C C . GLU A 1 91 ? -22.97022 10.65871 -11.97427 1.000 132.99979 91 GLU A C 1
ATOM 736 O O . GLU A 1 91 ? -23.67995 11.43461 -11.32390 1.000 133.94691 91 GLU A O 1
ATOM 742 N N . VAL A 1 92 ? -22.01102 9.93142 -11.40994 1.000 131.45512 92 VAL A N 1
ATOM 743 C CA . VAL A 1 92 ? -21.76094 9.94383 -9.97960 1.000 130.96769 92 VAL A CA 1
ATOM 744 C C . VAL A 1 92 ? -20.47885 10.69462 -9.63759 1.000 127.00659 92 VAL A C 1
ATOM 745 O O . VAL A 1 92 ? -20.42457 11.40325 -8.63055 1.000 126.26287 92 VAL A O 1
ATOM 749 N N . ALA A 1 93 ? -19.44688 10.57834 -10.47852 1.000 124.62226 93 ALA A N 1
ATOM 750 C CA . ALA A 1 93 ? -18.18106 11.25158 -10.20652 1.000 121.06723 93 ALA A CA 1
ATOM 751 C C . ALA A 1 93 ? -18.32001 12.76681 -10.26892 1.000 119.60611 93 ALA A C 1
ATOM 752 O O . ALA A 1 93 ? -17.64907 13.48092 -9.51480 1.000 117.50601 93 ALA A O 1
ATOM 754 N N . MET A 1 94 ? -19.16930 13.27464 -11.15880 1.000 120.78838 94 MET A N 1
ATOM 755 C CA . MET A 1 94 ? -19.44338 14.70199 -11.22747 1.000 119.78643 94 MET A CA 1
ATOM 756 C C . MET A 1 94 ? -20.52609 15.13972 -10.25276 1.000 121.88077 94 MET A C 1
ATOM 757 O O . MET A 1 94 ? -20.72131 16.34596 -10.06935 1.000 121.03519 94 MET A O 1
ATOM 762 N N . CYS A 1 95 ? -21.23249 14.19683 -9.63414 1.000 124.72165 95 CYS A N 1
ATOM 763 C CA . CYS A 1 95 ? -22.22676 14.54804 -8.63228 1.000 126.99218 95 CYS A CA 1
ATOM 764 C C . CYS A 1 95 ? -21.54250 15.19530 -7.43456 1.000 124.94963 95 CYS A C 1
ATOM 765 O O . CYS A 1 95 ? -20.42983 14.81797 -7.05605 1.000 122.86249 95 CYS A O 1
ATOM 768 N N . ASP A 1 96 ? -22.20743 16.18718 -6.84685 1.000 100.31180 96 ASP A N 1
ATOM 769 C CA . ASP A 1 96 ? -21.60760 16.94007 -5.75423 1.000 102.55474 96 ASP A CA 1
ATOM 770 C C . ASP A 1 96 ? -21.32901 16.03026 -4.56316 1.000 103.10711 96 ASP A C 1
ATOM 771 O O . ASP A 1 96 ? -22.02047 15.03254 -4.33962 1.000 102.27570 96 ASP A O 1
ATOM 776 N N . ASN A 1 97 ? -20.28622 16.38241 -3.80650 1.000 98.67551 97 ASN A N 1
ATOM 777 C CA . ASN A 1 97 ? -19.87973 15.64958 -2.60528 1.000 99.69529 97 ASN A CA 1
ATOM 778 C C . ASN A 1 97 ? -19.49452 14.20788 -2.93652 1.000 97.89885 97 ASN A C 1
ATOM 779 O O . ASN A 1 97 ? -19.97262 13.25273 -2.32123 1.000 97.76010 97 ASN A O 1
ATOM 784 N N . GLU A 1 98 ? -18.60955 14.05710 -3.91815 1.000 101.31984 98 GLU A N 1
ATOM 785 C CA . GLU A 1 98 ? -18.13577 12.75405 -4.36020 1.000 99.92201 98 GLU A CA 1
ATOM 786 C C . GLU A 1 98 ? -16.63156 12.65119 -4.15052 1.000 101.00445 98 GLU A C 1
ATOM 787 O O . GLU A 1 98 ? -15.89201 13.60694 -4.40733 1.000 101.79708 98 GLU A O 1
ATOM 793 N N . TRP A 1 99 ? -16.18457 11.48456 -3.69273 1.000 96.69421 99 TRP A N 1
ATOM 794 C CA . TRP A 1 99 ? -14.77058 11.26981 -3.42880 1.000 98.10640 99 TRP A CA 1
ATOM 795 C C . TRP A 1 99 ? -13.96578 11.28237 -4.72784 1.000 96.94321 99 TRP A C 1
ATOM 796 O O . TRP A 1 99 ? -14.49901 11.11077 -5.82715 1.000 94.85766 99 TRP A O 1
ATOM 807 N N . GLY A 1 100 ? -12.65965 11.49734 -4.58476 1.000 98.52953 100 GLY A N 1
ATOM 808 C CA . GLY A 1 100 ? -11.74715 11.49647 -5.71267 1.000 97.83657 100 GLY A CA 1
ATOM 809 C C . GLY A 1 100 ? -10.39851 10.91584 -5.34158 1.000 99.78218 100 GLY A C 1
ATOM 810 O O . GLY A 1 100 ? -9.88597 11.18759 -4.25201 1.000 102.22465 100 GLY A O 1
ATOM 811 N N . GLY A 1 101 ? -9.80846 10.11898 -6.23006 1.000 99.01791 101 GLY A N 1
ATOM 812 C CA . GLY A 1 101 ? -8.59771 9.40103 -5.88049 1.000 101.11049 101 GLY A CA 1
ATOM 813 C C . GLY A 1 101 ? -7.50040 9.40382 -6.92451 1.000 101.16994 101 GLY A C 1
ATOM 814 O O . GLY A 1 101 ? -7.20614 10.43773 -7.53113 1.000 100.78924 101 GLY A O 1
ATOM 815 N N . SER A 1 102 ? -6.87894 8.24071 -7.13470 1.000 101.87642 102 SER A N 1
ATOM 816 C CA . SER A 1 102 ? -5.75017 8.16047 -8.05538 1.000 102.38268 102 SER A CA 1
ATOM 817 C C . SER A 1 102 ? -6.19357 8.26955 -9.50826 1.000 99.55460 102 SER A C 1
ATOM 818 O O . SER A 1 102 ? -5.45657 8.81374 -10.33724 1.000 99.48578 102 SER A O 1
ATOM 821 N N . LEU A 1 103 ? -7.38170 7.75599 -9.83475 1.000 93.60307 103 LEU A N 1
ATOM 822 C CA . LEU A 1 103 ? -7.87329 7.81615 -11.20809 1.000 94.00426 103 LEU A CA 1
ATOM 823 C C . LEU A 1 103 ? -8.03959 9.26010 -11.66709 1.000 93.89081 103 LEU A C 1
ATOM 824 O O . LEU A 1 103 ? -7.55385 9.64850 -12.73965 1.000 93.37032 103 LEU A O 1
ATOM 829 N N . GLU A 1 104 ? -8.72895 10.07119 -10.86043 1.000 91.16961 104 GLU A N 1
ATOM 830 C CA . GLU A 1 104 ? -8.92206 11.47465 -11.20595 1.000 91.55140 104 GLU A CA 1
ATOM 831 C C . GLU A 1 104 ? -7.59405 12.21722 -11.24586 1.000 89.82664 104 GLU A C 1
ATOM 832 O O . GLU A 1 104 ? -7.38319 13.07769 -12.10668 1.000 89.95905 104 GLU A O 1
ATOM 838 N N . ALA A 1 105 ? -6.68071 11.88925 -10.32866 1.000 91.70807 105 ALA A N 1
ATOM 839 C CA . ALA A 1 105 ? -5.37507 12.54098 -10.32030 1.000 90.22970 105 ALA A CA 1
ATOM 840 C C . ALA A 1 105 ? -4.60164 12.24399 -11.59854 1.000 89.49932 105 ALA A C 1
ATOM 841 O O . ALA A 1 105 ? -4.00118 13.14592 -12.19263 1.000 89.20108 105 ALA A O 1
ATOM 843 N N . SER A 1 106 ? -4.61624 10.98576 -12.04463 1.000 91.82720 106 SER A N 1
ATOM 844 C CA . SER A 1 106 ? -3.91216 10.62277 -13.27048 1.000 91.44967 106 SER A CA 1
ATOM 845 C C . SER A 1 106 ? -4.54411 11.28188 -14.48909 1.000 92.56380 106 SER A C 1
ATOM 846 O O . SER A 1 106 ? -3.83375 11.81039 -15.35619 1.000 92.41956 106 SER A O 1
ATOM 849 N N . MET A 1 107 ? -5.87727 11.25988 -14.57492 1.000 90.80993 107 MET A N 1
ATOM 850 C CA . MET A 1 107 ? -6.54266 11.87718 -15.71771 1.000 92.36840 107 MET A CA 1
ATOM 851 C C . MET A 1 107 ? -6.30515 13.38285 -15.75123 1.000 92.72532 107 MET A C 1
ATOM 852 O O . MET A 1 107 ? -6.13580 13.96584 -16.82778 1.000 93.65641 107 MET A O 1
ATOM 857 N N . LEU A 1 108 ? -6.26330 14.02966 -14.58297 1.000 99.10072 108 LEU A N 1
ATOM 858 C CA . LEU A 1 108 ?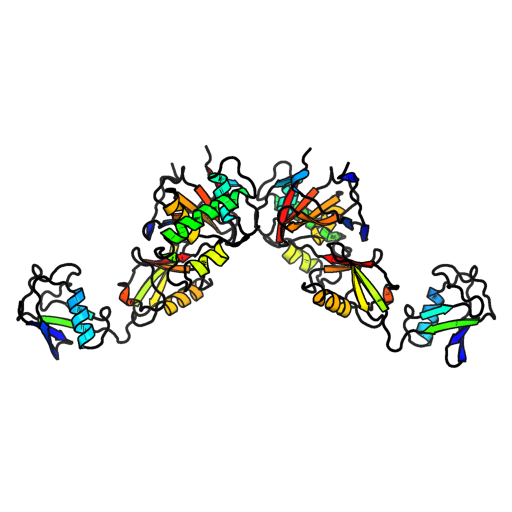 -6.01567 15.46688 -14.54986 1.000 99.63457 108 LEU A CA 1
ATOM 859 C C . LEU A 1 108 ? -4.55854 15.79719 -14.84424 1.000 98.40535 108 LEU A C 1
ATOM 860 O O . LEU A 1 108 ? -4.27395 16.82735 -15.46524 1.000 99.42099 108 LEU A O 1
ATOM 865 N N . ALA A 1 109 ? -3.62522 14.94763 -14.41138 1.000 98.39573 109 ALA A N 1
ATOM 866 C CA . ALA A 1 109 ? -2.22226 15.18234 -14.72811 1.000 97.78910 109 ALA A CA 1
ATOM 867 C C . ALA A 1 109 ? -1.96634 15.02776 -16.22021 1.000 102.67495 109 ALA A C 1
ATOM 868 O O . ALA A 1 109 ? -1.21085 15.80909 -16.80955 1.000 105.44311 109 ALA A O 1
ATOM 870 N N . LYS A 1 110 ? -2.59219 14.02965 -16.85113 1.000 97.09874 110 LYS A N 1
ATOM 871 C CA . LYS A 1 110 ? -2.45089 13.87887 -18.29652 1.000 102.26868 110 LYS A CA 1
ATOM 872 C C . LYS A 1 110 ? -3.20475 14.96801 -19.05089 1.000 110.28814 110 LYS A C 1
ATOM 873 O O . LYS A 1 110 ? -2.79260 15.36057 -20.14755 1.000 114.43780 110 LYS A O 1
ATOM 879 N N . HIS A 1 111 ? -4.29837 15.47180 -18.47829 1.000 113.96362 111 HIS A N 1
ATOM 880 C CA . HIS A 1 111 ? -5.09590 16.50345 -19.13089 1.000 115.85525 111 HIS A CA 1
ATOM 881 C C . HIS A 1 111 ? -4.41866 17.86718 -19.05238 1.000 117.67535 111 HIS A C 1
ATOM 882 O O . HIS A 1 111 ? -4.26291 18.55096 -20.07013 1.000 119.65921 111 HIS A O 1
ATOM 889 N N . LEU A 1 112 ? -4.00851 18.27508 -17.85355 1.000 103.10480 112 LEU A N 1
ATOM 890 C CA . LEU A 1 112 ? -3.51428 19.62216 -17.60429 1.000 106.17742 112 LEU A CA 1
ATOM 891 C C . LEU A 1 112 ? -2.01997 19.77171 -17.85304 1.000 108.22635 112 LEU A C 1
ATOM 892 O O . LEU A 1 112 ? -1.46932 20.84374 -17.58109 1.000 110.81176 112 LEU A O 1
ATOM 897 N N . ASP A 1 113 ? -1.35679 18.73027 -18.35960 1.000 109.99533 113 ASP A N 1
ATOM 898 C CA . ASP A 1 113 ? 0.08506 18.76127 -18.61173 1.000 109.30301 113 ASP A CA 1
ATOM 899 C C . ASP A 1 113 ? 0.85350 19.13273 -17.34427 1.000 107.41277 113 ASP A C 1
ATOM 900 O O . ASP A 1 113 ? 1.79926 19.92246 -17.37485 1.000 110.63288 113 ASP A O 1
ATOM 905 N N . ILE A 1 114 ? 0.43513 18.56313 -16.21541 1.000 105.67698 114 ILE A N 1
ATOM 906 C CA . ILE A 1 114 ? 1.03195 18.87395 -14.92156 1.000 106.61058 114 ILE A CA 1
ATOM 907 C C . ILE A 1 114 ? 1.61074 17.60820 -14.30541 1.000 109.23848 114 ILE A C 1
ATOM 908 O O . ILE A 1 114 ? 1.91273 16.63960 -15.01239 1.000 110.39278 114 ILE A O 1
ATOM 913 N N . THR A 1 115 ? 1.77193 17.61185 -12.98278 1.000 107.43538 115 THR A N 1
ATOM 914 C CA . THR A 1 115 ? 2.29924 16.45386 -12.26470 1.000 108.95481 115 THR A CA 1
ATOM 915 C C . THR A 1 115 ? 1.71580 16.45834 -10.85880 1.000 109.57044 115 THR A C 1
ATOM 916 O O . THR A 1 115 ? 2.07203 17.31254 -10.04179 1.000 110.06985 115 THR A O 1
ATOM 920 N N . ILE A 1 116 ? 0.82687 15.50729 -10.58020 1.000 97.64045 116 ILE A N 1
ATOM 921 C CA . ILE A 1 116 ? 0.17883 15.37890 -9.27922 1.000 98.66631 116 ILE A CA 1
ATOM 922 C C . ILE A 1 116 ? 0.91885 14.32495 -8.47009 1.000 100.40611 116 ILE A C 1
ATOM 923 O O . ILE A 1 116 ? 1.12023 13.19847 -8.94073 1.000 100.09130 116 ILE A O 1
ATOM 928 N N . VAL A 1 117 ? 1.32130 14.68431 -7.25428 1.000 88.65204 117 VAL A N 1
ATOM 929 C CA . VAL A 1 117 ? 2.00608 13.77294 -6.34372 1.000 87.61464 117 VAL A CA 1
ATOM 930 C C . VAL A 1 117 ? 1.14794 13.61773 -5.09670 1.000 84.94787 117 VAL A C 1
ATOM 931 O O . VAL A 1 117 ? 0.80788 14.61141 -4.44295 1.000 85.26121 117 VAL A O 1
ATOM 935 N N . ILE A 1 118 ? 0.79894 12.37589 -4.77152 1.000 86.20915 118 ILE A N 1
ATOM 936 C CA . ILE A 1 118 ? -0.01431 12.05074 -3.60486 1.000 85.42999 118 ILE A CA 1
ATOM 937 C C . ILE A 1 118 ? 0.89963 11.44935 -2.54677 1.000 84.37787 118 ILE A C 1
ATOM 938 O O . ILE A 1 118 ? 1.49733 10.38734 -2.76288 1.000 83.86460 118 ILE A O 1
ATOM 943 N N . TRP A 1 119 ? 1.00620 12.12535 -1.40486 1.000 94.04883 119 TRP A N 1
ATOM 944 C CA . TRP A 1 119 ? 1.80499 11.65692 -0.27463 1.000 91.40188 119 TRP A CA 1
ATOM 945 C C . TRP A 1 119 ? 0.85739 11.02630 0.73883 1.000 87.45066 119 TRP A C 1
ATOM 946 O O . TRP A 1 119 ? 0.15039 11.72959 1.46469 1.000 85.72528 119 TRP A O 1
ATOM 957 N N . VAL A 1 120 ? 0.84143 9.69828 0.78632 1.000 97.48660 120 VAL A N 1
ATOM 958 C CA . VAL A 1 120 ? -0.01078 8.96905 1.71818 1.000 89.78003 120 VAL A CA 1
ATOM 959 C C . VAL A 1 120 ? 0.78481 8.68552 2.98852 1.000 88.00041 120 VAL A C 1
ATOM 960 O O . VAL A 1 120 ? 1.87752 8.10710 2.94122 1.000 89.29752 120 VAL A O 1
ATOM 964 N N . ILE A 1 121 ? 0.24807 9.11761 4.12768 1.000 93.90710 121 ILE A N 1
ATOM 965 C CA . ILE A 1 121 ? 0.89484 8.93701 5.42069 1.000 93.03617 121 ILE A CA 1
ATOM 966 C C . ILE A 1 121 ? 0.10288 7.92403 6.23179 1.000 85.60122 121 ILE A C 1
ATOM 967 O O . ILE A 1 121 ? -1.13426 7.94752 6.25050 1.000 81.64583 121 ILE A O 1
ATOM 972 N N . GLU A 1 122 ? 0.82386 7.01047 6.86972 1.000 99.81263 122 GLU A N 1
ATOM 973 C CA . GLU A 1 122 ? 0.25827 6.07367 7.82419 1.000 94.64451 122 GLU A CA 1
ATOM 974 C C . GLU A 1 122 ? 0.77988 6.44308 9.20287 1.000 97.63988 122 GLU A C 1
ATOM 975 O O . GLU A 1 122 ? 1.93886 6.84351 9.34882 1.000 100.63246 122 GLU A O 1
ATOM 981 N N . GLY A 1 123 ? -0.07509 6.32022 10.20979 1.000 95.29982 123 GLY A N 1
ATOM 982 C CA . GLY A 1 123 ? 0.23445 6.86141 11.50800 1.000 98.44681 123 GLY A CA 1
ATOM 983 C C . GLY A 1 123 ? 0.05501 8.36452 11.50026 1.000 98.18929 123 GLY A C 1
ATOM 984 O O . GLY A 1 123 ? -0.24430 8.96778 10.46491 1.000 95.72189 123 GLY A O 1
ATOM 985 N N . PRO A 1 124 ? 0.22896 8.99689 12.66287 1.000 105.19702 124 PRO A N 1
ATOM 986 C CA . PRO A 1 124 ? -0.03540 10.44229 12.76358 1.000 105.67230 124 PRO A CA 1
ATOM 987 C C . PRO A 1 124 ? 0.66734 11.30379 11.72193 1.000 109.86131 124 PRO A C 1
ATOM 988 O O . PRO A 1 124 ? 0.03375 12.21694 11.17685 1.000 115.76916 124 PRO A O 1
ATOM 992 N N . SER A 1 125 ? 1.94650 11.05362 11.42085 1.000 103.55120 125 SER A N 1
ATOM 993 C CA . SER A 1 125 ? 2.66221 11.94801 10.51206 1.000 106.58250 125 SER A CA 1
ATOM 994 C C . SER A 1 125 ? 3.89036 11.33310 9.84241 1.000 111.22183 125 SER A C 1
ATOM 995 O O . SER A 1 125 ? 4.84802 12.05372 9.54647 1.000 114.31661 125 SER A O 1
ATOM 998 N N . ARG A 1 126 ? 3.88279 10.02921 9.57630 1.000 96.46036 126 ARG A N 1
ATOM 999 C CA . ARG A 1 126 ? 4.97689 9.37358 8.86722 1.000 98.69139 126 ARG A CA 1
ATOM 1000 C C . ARG A 1 126 ? 4.48185 8.87681 7.51502 1.000 94.63840 126 ARG A C 1
ATOM 1001 O O . ARG A 1 126 ? 3.43472 8.22610 7.43390 1.000 91.01985 126 ARG A O 1
ATOM 1009 N N . VAL A 1 127 ? 5.24028 9.17755 6.46010 1.000 95.74378 127 VAL A N 1
ATOM 1010 C CA . VAL A 1 127 ? 4.83500 8.81159 5.10769 1.000 93.39004 127 VAL A CA 1
ATOM 1011 C C . VAL A 1 127 ? 4.98518 7.30843 4.91951 1.000 93.00629 127 VAL A C 1
ATOM 1012 O O . VAL A 1 127 ? 6.04099 6.73227 5.21392 1.000 95.66841 127 VAL A O 1
ATOM 1016 N N . ALA A 1 128 ? 3.92585 6.66180 4.42945 1.000 93.51874 128 ALA A N 1
ATOM 1017 C CA . ALA A 1 128 ? 3.98062 5.23442 4.14541 1.000 93.17825 128 ALA A CA 1
ATOM 1018 C C . ALA A 1 128 ? 4.41849 4.96896 2.71021 1.000 92.16815 128 ALA A C 1
ATOM 1019 O O . ALA A 1 128 ? 5.28879 4.12712 2.46670 1.000 92.11236 128 ALA A O 1
ATOM 1021 N N . ALA A 1 129 ? 3.83064 5.68526 1.75509 1.000 95.26699 129 ALA A N 1
ATOM 1022 C CA . ALA A 1 129 ? 4.14218 5.50223 0.34681 1.000 94.14574 129 ALA A CA 1
ATOM 1023 C C . ALA A 1 129 ? 3.97972 6.83545 -0.36990 1.000 95.88349 129 ALA A C 1
ATOM 1024 O O . ALA A 1 129 ? 3.63063 7.85311 0.23442 1.000 95.25394 129 ALA A O 1
ATOM 1026 N N . ALA A 1 130 ? 4.23705 6.82054 -1.67492 1.000 96.22287 130 ALA A N 1
ATOM 1027 C CA . ALA A 1 130 ? 4.07705 8.00569 -2.50361 1.000 98.41385 130 ALA A CA 1
ATOM 1028 C C . ALA A 1 130 ? 3.78007 7.56507 -3.92754 1.000 97.14526 130 ALA A C 1
ATOM 1029 O O . ALA A 1 130 ? 4.48591 6.70992 -4.47576 1.000 96.73835 130 ALA A O 1
ATOM 1031 N N . VAL A 1 131 ? 2.73310 8.14594 -4.51121 1.000 94.43153 131 VAL A N 1
ATOM 1032 C CA . VAL A 1 131 ? 2.30626 7.85593 -5.87488 1.000 93.79969 131 VAL A CA 1
ATOM 1033 C C . VAL A 1 131 ? 2.35982 9.15204 -6.67171 1.000 98.07399 131 VAL A C 1
ATOM 1034 O O . VAL A 1 131 ? 1.88407 10.19296 -6.20445 1.000 96.64799 131 VAL A O 1
ATOM 1038 N N . LYS A 1 132 ? 2.92986 9.08673 -7.87331 1.000 93.23060 132 LYS A N 1
ATOM 1039 C CA . LYS A 1 132 ? 3.19769 10.26885 -8.68458 1.000 99.05198 132 LYS A CA 1
ATOM 1040 C C . LYS A 1 132 ? 2.66682 10.04292 -10.09198 1.000 100.08478 132 LYS A C 1
ATOM 1041 O O . LYS A 1 132 ? 3.11786 9.12905 -10.78868 1.000 100.04791 132 LYS A O 1
ATOM 1047 N N . PHE A 1 133 ? 1.70731 10.86793 -10.50344 1.000 102.10306 133 PHE A N 1
ATOM 1048 C CA . PHE A 1 133 ? 1.12814 10.81466 -11.84177 1.000 104.19881 133 PHE A CA 1
ATOM 1049 C C . PHE A 1 133 ? 1.67026 12.00038 -12.63079 1.000 112.37298 133 PHE A C 1
ATOM 1050 O O . PHE A 1 133 ? 1.26212 13.14450 -12.40323 1.000 112.39378 133 PHE A O 1
ATOM 1058 N N . GLY A 1 134 ? 2.58840 11.72691 -13.55224 1.000 107.34430 134 GLY A N 1
ATOM 1059 C CA . GLY A 1 134 ? 3.23570 12.76669 -14.31388 1.000 115.64338 134 GLY A CA 1
ATOM 1060 C C . GLY A 1 134 ? 4.74151 12.60693 -14.30665 1.000 118.65225 134 GLY A C 1
ATOM 1061 O O . GLY A 1 134 ? 5.30004 11.81692 -13.53976 1.000 114.44812 134 GLY A O 1
ATOM 1062 N N . PRO A 1 135 ? 5.43016 13.34370 -15.17881 1.000 117.75188 135 PRO A N 1
ATOM 1063 C CA . PRO A 1 135 ? 6.89084 13.22269 -15.25041 1.000 119.08459 135 PRO A CA 1
ATOM 1064 C C . PRO A 1 135 ? 7.63076 14.41642 -14.66509 1.000 117.13138 135 PRO A C 1
ATOM 1065 O O . PRO A 1 135 ? 8.86528 14.45110 -14.67765 1.000 116.53319 135 PRO A O 1
ATOM 1069 N N . GLY A 1 136 ? 6.89305 15.39746 -14.14774 1.000 117.91194 136 GLY A N 1
ATOM 1070 C CA . GLY A 1 136 ? 7.47411 16.67000 -13.77686 1.000 119.34441 136 GLY A CA 1
ATOM 1071 C C . GLY A 1 136 ? 8.23846 16.64430 -12.46608 1.000 121.15474 136 GLY A C 1
ATOM 1072 O O . GLY A 1 136 ? 8.33707 15.63222 -11.77202 1.000 121.13419 136 GLY A O 1
ATOM 1073 N N . ASP A 1 137 ? 8.79354 17.80792 -12.13371 1.000 117.08096 137 ASP A N 1
ATOM 1074 C CA . ASP A 1 137 ? 9.54412 17.98385 -10.89890 1.000 119.05265 137 ASP A CA 1
ATOM 1075 C C . ASP A 1 137 ? 8.61097 17.92012 -9.69321 1.000 118.40504 137 ASP A C 1
ATOM 1076 O O . ASP A 1 137 ? 7.42669 18.25566 -9.77538 1.000 116.49590 137 ASP A O 1
ATOM 1081 N N . VAL A 1 138 ? 9.16334 17.48648 -8.55892 1.000 115.84187 138 VAL A N 1
ATOM 1082 C CA . VAL A 1 138 ? 8.37824 17.43187 -7.33010 1.000 115.61976 138 VAL A CA 1
ATOM 1083 C C . VAL A 1 138 ? 8.24891 18.81493 -6.70075 1.000 116.94217 138 VAL A C 1
ATOM 1084 O O . VAL A 1 138 ? 7.21406 19.13221 -6.10231 1.000 116.09116 138 VAL A O 1
ATOM 1088 N N . ALA A 1 139 ? 9.28114 19.65487 -6.81830 1.000 118.14438 139 ALA A N 1
ATOM 1089 C CA . ALA A 1 139 ? 9.19969 21.00432 -6.26861 1.000 122.22171 139 ALA A CA 1
ATOM 1090 C C . ALA A 1 139 ? 8.11836 21.81878 -6.96710 1.000 119.35549 139 ALA A C 1
ATOM 1091 O O . ALA A 1 139 ? 7.38226 22.57273 -6.32013 1.000 118.59962 139 ALA A O 1
ATOM 1093 N N . GLY A 1 140 ? 8.00471 21.67803 -8.28346 1.000 118.04488 140 GLY A N 1
ATOM 1094 C CA . GLY A 1 140 ? 6.98308 22.34513 -9.05906 1.000 115.43697 140 GLY A CA 1
ATOM 1095 C C . GLY A 1 140 ? 5.70220 21.56106 -9.23344 1.000 107.59706 140 GLY A C 1
ATOM 1096 O O . GLY A 1 140 ? 4.86131 21.94480 -10.05328 1.000 105.55550 140 GLY A O 1
ATOM 1097 N N . ALA A 1 141 ? 5.52363 20.47599 -8.48898 1.000 106.63176 141 ALA A N 1
ATOM 1098 C CA . ALA A 1 141 ? 4.33535 19.64719 -8.60262 1.000 103.53625 141 ALA A CA 1
ATOM 1099 C C . ALA A 1 141 ? 3.24910 20.11933 -7.64312 1.000 102.33053 141 ALA A C 1
ATOM 1100 O O . ALA A 1 141 ? 3.49796 20.86698 -6.69536 1.000 104.20851 141 ALA A O 1
ATOM 1102 N N . ILE A 1 142 ? 2.02703 19.66550 -7.90610 1.000 102.05385 142 ILE A N 1
ATOM 1103 C CA . ILE A 1 142 ? 0.89173 19.90828 -7.02458 1.000 100.07845 142 ILE A CA 1
ATOM 1104 C C . ILE A 1 142 ? 0.87556 18.76914 -6.00759 1.000 101.43169 142 ILE A C 1
ATOM 1105 O O . ILE A 1 142 ? 0.44196 17.65319 -6.30250 1.000 99.83608 142 ILE A O 1
ATOM 1110 N N . ASN A 1 143 ? 1.36920 19.05078 -4.80310 1.000 88.74566 143 ASN A N 1
ATOM 1111 C CA . ASN A 1 143 ? 1.59910 18.02179 -3.79816 1.000 88.98119 143 ASN A CA 1
ATOM 1112 C C . ASN A 1 143 ? 0.38686 17.87723 -2.88602 1.000 87.54289 143 ASN A C 1
ATOM 1113 O O . ASN A 1 143 ? -0.07461 18.85400 -2.28390 1.000 88.11990 143 ASN A O 1
ATOM 1118 N N . LEU A 1 144 ? -0.11469 16.65237 -2.77874 1.000 85.88608 144 LEU A N 1
ATOM 1119 C CA . LEU A 1 144 ? -1.27362 16.33612 -1.96086 1.000 85.10372 144 LEU A CA 1
ATOM 1120 C C . LEU A 1 144 ? -0.86679 15.45360 -0.78782 1.000 88.69577 144 LEU A C 1
ATOM 1121 O O . LEU A 1 144 ? 0.16563 14.77960 -0.81319 1.000 89.88600 144 LEU A O 1
ATOM 1126 N N . LEU A 1 145 ? -1.70041 15.46358 0.24811 1.000 78.75072 145 LEU A N 1
ATOM 1127 C CA . LEU A 1 145 ? -1.46643 14.67829 1.45029 1.000 79.92611 145 LEU A CA 1
ATOM 1128 C C . LEU A 1 145 ? -2.70014 13.83630 1.72809 1.000 75.82506 145 LEU A C 1
ATOM 1129 O O . LEU A 1 145 ? -3.80842 14.37182 1.83712 1.000 73.55368 145 LEU A O 1
ATOM 1134 N N . HIS A 1 146 ? -2.50371 12.52781 1.85119 1.000 87.91688 146 HIS A N 1
ATOM 1135 C CA . HIS A 1 146 ? -3.59452 11.57296 1.99471 1.000 83.30133 146 HIS A CA 1
ATOM 1136 C C . HIS A 1 146 ? -3.67279 11.11102 3.44823 1.000 84.11748 146 HIS A C 1
ATOM 1137 O O . HIS A 1 146 ? -3.38430 9.95759 3.77913 1.000 81.78542 146 HIS A O 1
ATOM 1144 N N . THR A 1 147 ? -4.06474 12.03507 4.32619 1.000 83.89625 147 THR A N 1
ATOM 1145 C CA . THR A 1 147 ? -4.21012 11.70900 5.73954 1.000 84.49716 147 THR A CA 1
ATOM 1146 C C . THR A 1 147 ? -5.30036 10.66336 5.93353 1.000 78.39853 147 THR A C 1
ATOM 1147 O O . THR A 1 147 ? -6.36431 10.72872 5.31347 1.000 73.46298 147 THR A O 1
ATOM 1151 N N . GLY A 1 148 ? -5.02533 9.69056 6.79901 1.000 90.14563 148 GLY A N 1
ATOM 1152 C CA . GLY A 1 148 ? -5.90993 8.54994 6.89271 1.000 83.68778 148 GLY A CA 1
ATOM 1153 C C . GLY A 1 148 ? -5.99661 7.83444 5.55782 1.000 78.89066 148 GLY A C 1
ATOM 1154 O O . GLY A 1 148 ? -5.04829 7.80868 4.76473 1.000 80.31212 148 GLY A O 1
ATOM 1155 N N . TYR A 1 149 ? -7.16101 7.24381 5.30058 1.000 89.72607 149 TYR A N 1
ATOM 1156 C CA . TYR A 1 149 ? -7.46278 6.64987 4.00416 1.000 84.21976 149 TYR A CA 1
ATOM 1157 C C . TYR A 1 149 ? -8.74761 7.23363 3.42930 1.000 79.22870 149 TYR A C 1
ATOM 1158 O O . TYR A 1 149 ? -9.44313 6.58074 2.64719 1.000 73.14647 149 TYR A O 1
ATOM 1167 N N . ASN A 1 150 ? -9.06265 8.47687 3.81382 1.000 76.92482 150 ASN A N 1
ATOM 1168 C CA . ASN A 1 150 ? -10.31655 9.09266 3.36762 1.000 72.14371 150 ASN A CA 1
ATOM 1169 C C . ASN A 1 150 ? -10.25959 10.61457 3.35264 1.000 74.91655 150 ASN A C 1
ATOM 1170 O O . ASN A 1 150 ? -11.31839 11.23813 3.46267 1.000 71.92821 150 ASN A O 1
ATOM 1175 N N . HIS A 1 151 ? -9.08887 11.23764 3.23131 1.000 67.86228 151 HIS A N 1
ATOM 1176 C CA . HIS A 1 151 ? -9.01435 12.69022 3.23944 1.000 70.90225 151 HIS A CA 1
ATOM 1177 C C . HIS A 1 151 ? -7.83715 13.14878 2.39137 1.000 75.77609 151 HIS A C 1
ATOM 1178 O O . HIS A 1 151 ? -6.91800 12.37976 2.09619 1.000 78.55247 151 HIS A O 1
ATOM 1185 N N . PHE A 1 152 ? -7.88080 14.42431 2.00392 1.000 75.19028 152 PHE A N 1
ATOM 1186 C CA . PHE A 1 152 ? -6.84866 15.03983 1.17903 1.000 78.54223 152 PHE A CA 1
ATOM 1187 C C . PHE A 1 152 ? -6.62559 16.47420 1.63106 1.000 80.47727 152 PHE A C 1
ATOM 1188 O O . PHE A 1 152 ? -7.58714 17.22354 1.82711 1.000 76.64240 152 PHE A O 1
ATOM 1196 N N . ASP A 1 153 ? -5.35861 16.85118 1.78615 1.000 76.66128 153 ASP A N 1
ATOM 1197 C CA . ASP A 1 153 ? -4.97643 18.21410 2.12368 1.000 77.84521 153 ASP A CA 1
ATOM 1198 C C . ASP A 1 153 ? -3.89046 18.67584 1.16087 1.000 79.26224 153 ASP A C 1
ATOM 1199 O O . ASP A 1 153 ? -3.28826 17.87206 0.44570 1.000 79.87505 153 ASP A O 1
ATOM 1204 N N . ALA A 1 154 ? -3.64427 19.98236 1.13798 1.000 86.01804 154 ALA A N 1
ATOM 1205 C CA . ALA A 1 154 ? -2.63122 20.53319 0.25045 1.000 86.88879 154 ALA A CA 1
ATOM 1206 C C . ALA A 1 154 ? -1.27996 20.56581 0.95318 1.000 92.34422 154 ALA A C 1
ATOM 1207 O O . ALA A 1 154 ? -1.20206 20.71186 2.17620 1.000 95.00525 154 ALA A O 1
ATOM 1209 N N . LEU A 1 155 ? -0.20779 20.44095 0.17081 1.000 104.10170 155 LEU A N 1
ATOM 1210 C CA . LEU A 1 155 ? 1.15013 20.45436 0.70805 1.000 104.01859 155 LEU A CA 1
ATOM 1211 C C . LEU A 1 155 ? 1.93866 21.56162 0.01736 1.000 106.48261 155 LEU A C 1
ATOM 1212 O O . LEU A 1 155 ? 2.49266 21.35666 -1.06726 1.000 107.28343 155 LEU A O 1
ATOM 1217 N N . ARG A 1 156 ? 1.99095 22.73133 0.64821 1.000 109.04718 156 ARG A N 1
ATOM 1218 C CA . ARG A 1 156 ? 2.79813 23.82357 0.12506 1.000 111.64240 156 ARG A CA 1
ATOM 1219 C C . ARG A 1 156 ? 4.27940 23.52142 0.32248 1.000 111.61269 156 ARG A C 1
ATOM 1220 O O . ARG A 1 156 ? 4.69203 23.00835 1.36588 1.000 110.41053 156 ARG A O 1
ATOM 1228 N N . LEU A 1 157 ? 5.08091 23.83878 -0.68858 1.000 113.80728 157 LEU A N 1
ATOM 1229 C CA . LEU A 1 157 ? 6.51280 23.58809 -0.62272 1.000 114.24874 157 LEU A CA 1
ATOM 1230 C C . LEU A 1 157 ? 7.20452 24.74615 0.09074 1.000 116.39217 157 LEU A C 1
ATOM 1231 O O . LEU A 1 157 ? 6.84918 25.91334 -0.09965 1.000 118.47823 157 LEU A O 1
ATOM 1236 N N . LEU A 1 158 ? 8.19060 24.41847 0.92182 1.000 116.02279 158 LEU A N 1
ATOM 1237 C CA . LEU A 1 158 ? 8.83887 25.40547 1.77428 1.000 118.24399 158 LEU A CA 1
ATOM 1238 C C . LEU A 1 158 ? 10.07094 26.00069 1.10205 1.000 120.79217 158 LEU A C 1
ATOM 1239 O O . LEU A 1 158 ? 10.72238 25.36412 0.27076 1.000 120.55376 158 LEU A O 1
ATOM 1244 N N . VAL A 1 159 ? 10.38751 27.23548 1.48065 1.000 122.93022 159 VAL A N 1
ATOM 1245 C CA . VAL A 1 159 ? 11.56771 27.92168 0.96836 1.000 125.77849 159 VAL A CA 1
ATOM 1246 C C . VAL A 1 159 ? 12.74526 27.71604 1.91434 1.000 126.74064 159 VAL A C 1
ATOM 1247 O O . VAL A 1 159 ? 13.60006 28.59106 2.06038 1.000 129.79047 159 VAL A O 1
ATOM 1251 N N . GLY B 2 2 ? 9.69908 -22.34510 -47.21919 1.000 161.43769 2 GLY B N 1
ATOM 1252 C CA . GLY B 2 2 ? 9.74558 -22.68586 -45.80978 1.000 158.67884 2 GLY B CA 1
ATOM 1253 C C . GLY B 2 2 ? 9.80101 -24.17941 -45.55186 1.000 155.95693 2 GLY B C 1
ATOM 1254 O O . GLY B 2 2 ? 10.86561 -24.73021 -45.27295 1.000 157.06942 2 GLY B O 1
ATOM 1255 N N . GLY B 2 3 ? 8.64523 -24.83899 -45.64641 1.000 154.07803 3 GLY B N 1
ATOM 1256 C CA . GLY B 2 3 ? 8.54289 -26.26472 -45.41896 1.000 151.07911 3 GLY B CA 1
ATOM 1257 C C . GLY B 2 3 ? 7.64641 -26.57833 -44.23371 1.000 147.54206 3 GLY B C 1
ATOM 1258 O O . GLY B 2 3 ? 6.71578 -25.82110 -43.91880 1.000 147.48105 3 GLY B O 1
ATOM 1259 N N . ASP B 2 4 ? 7.93299 -27.70130 -43.57959 1.000 144.38126 4 ASP B N 1
ATOM 1260 C CA . ASP B 2 4 ? 7.19806 -28.13341 -42.39655 1.000 141.04572 4 ASP B CA 1
ATOM 1261 C C . ASP B 2 4 ? 8.18246 -28.45398 -41.28378 1.000 139.36305 4 ASP B C 1
ATOM 1262 O O . ASP B 2 4 ? 9.00160 -29.36880 -41.41847 1.000 138.37563 4 ASP B O 1
ATOM 1267 N N . LEU B 2 5 ? 8.09376 -27.70251 -40.19172 1.000 141.25942 5 LEU B N 1
ATOM 1268 C CA . LEU B 2 5 ? 8.88049 -27.96843 -39.00061 1.000 139.75850 5 LEU B CA 1
ATOM 1269 C C . LEU B 2 5 ? 8.26340 -29.11592 -38.20926 1.000 134.03027 5 LEU B C 1
ATOM 1270 O O . LEU B 2 5 ? 7.05145 -29.35798 -38.25725 1.000 132.82772 5 LEU B O 1
ATOM 1275 N N . LYS B 2 6 ? 9.11427 -29.82488 -37.47549 1.000 139.68452 6 LYS B N 1
ATOM 1276 C CA . LYS B 2 6 ? 8.71301 -30.98720 -36.69678 1.000 134.65884 6 LYS B CA 1
ATOM 1277 C C . LYS B 2 6 ? 8.87410 -30.66683 -35.21630 1.000 132.11810 6 LYS B C 1
ATOM 1278 O O . LYS B 2 6 ? 9.96060 -30.27478 -34.77281 1.000 133.22232 6 LYS B O 1
ATOM 1284 N N . VAL B 2 7 ? 7.79627 -30.81385 -34.45638 1.000 132.89145 7 VAL B N 1
ATOM 1285 C CA . VAL B 2 7 ? 7.85918 -30.69300 -33.00749 1.000 129.20436 7 VAL B CA 1
ATOM 1286 C C . VAL B 2 7 ? 7.76734 -32.09191 -32.41836 1.000 125.83123 7 VAL B C 1
ATOM 1287 O O . VAL B 2 7 ? 7.02256 -32.94756 -32.91429 1.000 127.73571 7 VAL B O 1
ATOM 1291 N N . LYS B 2 8 ? 8.56761 -32.33917 -31.39271 1.000 128.17496 8 LYS B N 1
ATOM 1292 C CA . LYS B 2 8 ? 8.65445 -33.62727 -30.72171 1.000 125.72920 8 LYS B CA 1
ATOM 1293 C C . LYS B 2 8 ? 8.11491 -33.43109 -29.31249 1.000 123.21467 8 LYS B C 1
ATOM 1294 O O . LYS B 2 8 ? 8.73520 -32.74302 -28.49372 1.000 120.91843 8 LYS B O 1
ATOM 1300 N N . MET B 2 9 ? 6.94861 -34.00326 -29.04038 1.000 127.87995 9 MET B N 1
ATOM 1301 C CA . MET B 2 9 ? 6.30148 -33.85004 -27.74595 1.000 126.06417 9 MET B CA 1
ATOM 1302 C C . MET B 2 9 ? 6.58913 -35.06571 -26.87665 1.000 127.85830 9 MET B C 1
ATOM 1303 O O . MET B 2 9 ? 6.52617 -36.20550 -27.34733 1.000 130.07789 9 MET B O 1
ATOM 1308 N N . LEU B 2 10 ? 6.93299 -34.80351 -25.61091 1.000 124.16603 10 LEU B N 1
ATOM 1309 C CA . LEU B 2 10 ? 7.26464 -35.81139 -24.59332 1.000 128.58415 10 LEU B CA 1
ATOM 1310 C C . LEU B 2 10 ? 8.24285 -36.87797 -25.09693 1.000 130.33980 10 LEU B C 1
ATOM 1311 O O . LEU B 2 10 ? 8.37769 -37.93694 -24.47816 1.000 134.69234 10 LEU B O 1
ATOM 1316 N N . GLY B 2 11 ? 8.95024 -36.61159 -26.19247 1.000 129.87341 11 GLY B N 1
ATOM 1317 C CA . GLY B 2 11 ? 9.88403 -37.58247 -26.73234 1.000 131.74214 11 GLY B CA 1
ATOM 1318 C C . GLY B 2 11 ? 9.23693 -38.87387 -27.17736 1.000 134.92946 11 GLY B C 1
ATOM 1319 O O . GLY B 2 11 ? 9.88554 -39.92723 -27.16251 1.000 138.43482 11 GLY B O 1
ATOM 1320 N N . GLY B 2 12 ? 7.96759 -38.82309 -27.57237 1.000 134.47139 12 GLY B N 1
ATOM 1321 C CA . GLY B 2 12 ? 7.24941 -40.01929 -27.96354 1.000 136.96673 12 GLY B CA 1
ATOM 1322 C C . GLY B 2 12 ? 6.16314 -39.77260 -28.98995 1.000 135.07740 12 GLY B C 1
ATOM 1323 O O . GLY B 2 12 ? 5.29812 -40.62937 -29.19785 1.000 138.29807 12 GLY B O 1
ATOM 1324 N N . GLU B 2 13 ? 6.19214 -38.60585 -29.63028 1.000 132.75722 13 GLU B N 1
ATOM 1325 C CA . GLU B 2 13 ? 5.27492 -38.28915 -30.71684 1.000 130.83016 13 GLU B CA 1
ATOM 1326 C C . GLU B 2 13 ? 5.80178 -37.06776 -31.45665 1.000 129.21248 13 GLU B C 1
ATOM 1327 O O . GLU B 2 13 ? 6.47928 -36.21404 -30.87308 1.000 129.23141 13 GLU B O 1
ATOM 1333 N N . GLU B 2 14 ? 5.47445 -36.99647 -32.74501 1.000 132.17220 14 GLU B N 1
ATOM 1334 C CA . GLU B 2 14 ? 5.87862 -35.91114 -33.62522 1.000 131.36464 14 GLU B CA 1
ATOM 1335 C C . GLU B 2 14 ? 4.64683 -35.24988 -34.22922 1.000 128.28451 14 GLU B C 1
ATOM 1336 O O . GLU B 2 14 ? 3.71300 -35.93308 -34.66206 1.000 127.36394 14 GLU B O 1
ATOM 1342 N N . ILE B 2 15 ? 4.65016 -33.91912 -34.25346 1.000 133.75788 15 ILE B N 1
ATOM 1343 C CA . ILE B 2 15 ? 3.59058 -33.12534 -34.86524 1.000 131.13668 15 ILE B CA 1
ATOM 1344 C C . ILE B 2 15 ? 4.22039 -32.19443 -35.89310 1.000 131.65117 15 ILE B C 1
ATOM 1345 O O . ILE B 2 15 ? 5.26524 -31.58493 -35.63887 1.000 133.21890 15 ILE B O 1
ATOM 1350 N N . LEU B 2 16 ? 3.58847 -32.09419 -37.05748 1.000 131.59964 16 LEU B N 1
ATOM 1351 C CA . LEU B 2 16 ? 4.07931 -31.24778 -38.13266 1.000 131.52985 16 LEU B CA 1
ATOM 1352 C C . LEU B 2 16 ? 3.41185 -29.87900 -38.07639 1.000 131.38567 16 LEU B C 1
ATOM 1353 O O . LEU B 2 16 ? 2.24393 -29.75119 -37.69942 1.000 130.23820 16 LEU B O 1
ATOM 1358 N N . VAL B 2 17 ? 4.16776 -28.85111 -38.45201 1.000 130.48340 17 VAL B N 1
ATOM 1359 C CA . VAL B 2 17 ? 3.66068 -27.48020 -38.42014 1.000 131.44222 17 VAL B CA 1
ATOM 1360 C C . VAL B 2 17 ? 4.19973 -26.72615 -39.63226 1.000 135.38289 17 VAL B C 1
ATOM 1361 O O . VAL B 2 17 ? 5.35641 -26.93409 -40.01904 1.000 136.43627 17 VAL B O 1
ATOM 1365 N N . PRO B 2 18 ? 3.40289 -25.88010 -40.28874 1.000 134.28104 18 PRO B N 1
ATOM 1366 C CA . PRO B 2 18 ? 3.93633 -25.09468 -41.40918 1.000 139.15580 18 PRO B CA 1
ATOM 1367 C C . PRO B 2 18 ? 5.08899 -24.20262 -40.97101 1.000 142.87415 18 PRO B C 1
ATOM 1368 O O . PRO B 2 18 ? 5.10814 -23.67232 -39.85815 1.000 142.41473 18 PRO B O 1
ATOM 1372 N N . LEU B 2 19 ? 6.06123 -24.04419 -41.86541 1.000 142.06674 19 LEU B N 1
ATOM 1373 C CA . LEU B 2 19 ? 7.25603 -23.24475 -41.60562 1.000 146.59838 19 LEU B CA 1
ATOM 1374 C C . LEU B 2 19 ? 7.13623 -21.94205 -42.39161 1.000 153.14430 19 LEU B C 1
ATOM 1375 O O . LEU B 2 19 ? 7.65095 -21.80826 -43.50250 1.000 156.80777 19 LEU B O 1
ATOM 1380 N N . ARG B 2 20 ? 6.44205 -20.97288 -41.80194 1.000 149.81543 20 ARG B N 1
ATOM 1381 C CA . ARG B 2 20 ? 6.41807 -19.62283 -42.35201 1.000 154.30118 20 ARG B CA 1
ATOM 1382 C C . ARG B 2 20 ? 7.77483 -18.98012 -42.09697 1.000 160.85451 20 ARG B C 1
ATOM 1383 O O . ARG B 2 20 ? 8.14804 -18.74465 -40.94318 1.000 161.70846 20 ARG B O 1
ATOM 1391 N N . ASP B 2 21 ? 8.51964 -18.70892 -43.16634 1.000 154.27722 21 ASP B N 1
ATOM 1392 C CA . ASP B 2 21 ? 9.87650 -18.19696 -43.02257 1.000 159.50265 21 ASP B CA 1
ATOM 1393 C C . ASP B 2 21 ? 9.86660 -16.84583 -42.31667 1.000 160.33209 21 ASP B C 1
ATOM 1394 O O . ASP B 2 21 ? 9.08646 -15.95383 -42.66473 1.000 157.47200 21 ASP B O 1
ATOM 1399 N N . SER B 2 22 ? 10.73832 -16.70852 -41.31398 1.000 158.65890 22 SER B N 1
ATOM 1400 C CA . SER B 2 22 ? 10.88749 -15.47523 -40.53772 1.000 157.72938 22 SER B CA 1
ATOM 1401 C C . SER B 2 22 ? 9.59989 -15.12542 -39.79015 1.000 153.47606 22 S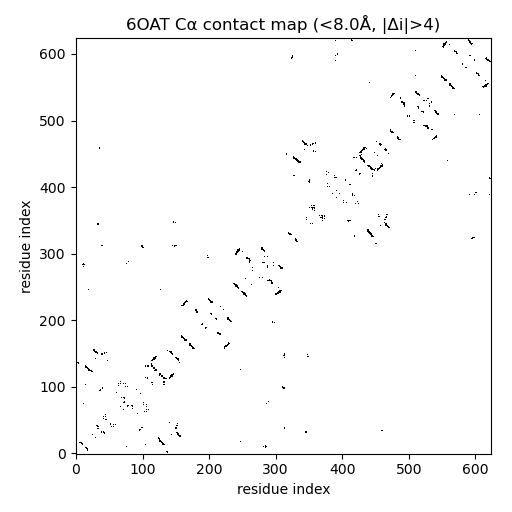ER B C 1
ATOM 1402 O O . SER B 2 22 ? 9.07490 -14.01466 -39.89223 1.000 149.56778 22 SER B O 1
ATOM 1405 N N . MET B 2 23 ? 9.09373 -16.09012 -39.02456 1.000 159.40982 23 MET B N 1
ATOM 1406 C CA . MET B 2 23 ? 7.94158 -15.88722 -38.16014 1.000 154.09386 23 MET B CA 1
ATOM 1407 C C . MET B 2 23 ? 8.33345 -16.14036 -36.70935 1.000 155.00127 23 MET B C 1
ATOM 1408 O O . MET B 2 23 ? 9.34875 -16.77850 -36.41789 1.000 157.30772 23 MET B O 1
ATOM 1413 N N . MET B 2 24 ? 7.50625 -15.63472 -35.80006 1.000 144.78699 24 MET B N 1
ATOM 1414 C CA . MET B 2 24 ? 7.84260 -15.57770 -34.38664 1.000 141.39715 24 MET B CA 1
ATOM 1415 C C . MET B 2 24 ? 7.43758 -16.86107 -33.66229 1.000 135.23523 24 MET B C 1
ATOM 1416 O O . MET B 2 24 ? 6.69006 -17.69610 -34.17667 1.000 133.48673 24 MET B O 1
ATOM 1421 N N . VAL B 2 25 ? 7.94817 -17.00374 -32.43668 1.000 133.87170 25 VAL B N 1
ATOM 1422 C CA . VAL B 2 25 ? 7.64779 -18.17476 -31.61853 1.000 128.85816 25 VAL B CA 1
ATOM 1423 C C . VAL B 2 25 ? 6.28092 -18.07966 -30.95299 1.000 127.60098 25 VAL B C 1
ATOM 1424 O O . VAL B 2 25 ? 5.70430 -19.11409 -30.58733 1.000 124.30182 25 VAL B O 1
ATOM 1428 N N . SER B 2 26 ? 5.75082 -16.86617 -30.77666 1.000 129.52603 26 SER B N 1
ATOM 1429 C CA . SER B 2 26 ? 4.41070 -16.71855 -30.22008 1.000 129.75128 26 SER B CA 1
ATOM 1430 C C . SER B 2 26 ? 3.37258 -17.37797 -31.11701 1.000 129.40231 26 SER B C 1
ATOM 1431 O O . SER B 2 26 ? 2.47314 -18.07412 -30.63227 1.000 127.38491 26 SER B O 1
ATOM 1434 N N . GLU B 2 27 ? 3.48867 -17.18146 -32.43267 1.000 131.87386 27 GLU B N 1
ATOM 1435 C CA . GLU B 2 27 ? 2.56241 -17.82780 -33.35440 1.000 131.87970 27 GLU B CA 1
ATOM 1436 C C . GLU B 2 27 ? 2.77388 -19.33471 -33.39807 1.000 127.26556 27 GLU B C 1
ATOM 1437 O O . GLU B 2 27 ? 1.81598 -20.08155 -33.60913 1.000 126.68646 27 GLU B O 1
ATOM 1443 N N . LEU B 2 28 ? 4.00446 -19.80117 -33.17869 1.000 130.07106 28 LEU B N 1
ATOM 1444 C CA . LEU B 2 28 ? 4.24682 -21.23837 -33.08158 1.000 126.29869 28 LEU B CA 1
ATOM 1445 C C . LEU B 2 28 ? 3.50677 -21.83083 -31.88462 1.000 125.36732 28 LEU B C 1
ATOM 1446 O O . LEU B 2 28 ? 2.80114 -22.84550 -32.00556 1.000 124.07188 28 LEU B O 1
ATOM 1451 N N . LYS B 2 29 ? 3.65888 -21.20344 -30.71359 1.000 119.62091 29 LYS B N 1
ATOM 1452 C CA . LYS B 2 29 ? 2.94950 -21.67417 -29.52940 1.000 117.91533 29 LYS B CA 1
ATOM 1453 C C . LYS B 2 29 ? 1.44007 -21.56249 -29.69498 1.000 119.47486 29 LYS B C 1
ATOM 1454 O O . LYS B 2 29 ? 0.70694 -22.42947 -29.21736 1.000 118.14019 29 LYS B O 1
ATOM 1460 N N . GLN B 2 30 ? 0.95604 -20.52443 -30.38364 1.000 121.76910 30 GLN B N 1
ATOM 1461 C CA . GLN B 2 30 ? -0.48392 -20.38582 -30.59720 1.000 124.23346 30 GLN B CA 1
ATOM 1462 C C . GLN B 2 30 ? -1.00994 -21.44693 -31.55971 1.000 122.90741 30 GLN B C 1
ATOM 1463 O O . GLN B 2 30 ? -2.12577 -21.95442 -31.38776 1.000 123.29565 30 GLN B O 1
ATOM 1469 N N . PHE B 2 31 ? -0.22400 -21.78295 -32.58434 1.000 130.58895 31 PHE B N 1
ATOM 1470 C CA . PHE B 2 31 ? -0.57609 -22.87291 -33.48623 1.000 130.55398 31 PHE B CA 1
ATOM 1471 C C . PHE B 2 31 ? -0.70738 -24.18132 -32.72132 1.000 127.23593 31 PHE B C 1
ATOM 1472 O O . PHE B 2 31 ? -1.72635 -24.87870 -32.82133 1.000 125.21962 31 PHE B O 1
ATOM 1480 N N . ILE B 2 32 ? 0.31454 -24.51973 -31.93130 1.000 140.27034 32 ILE B N 1
ATOM 1481 C CA . ILE B 2 32 ? 0.25312 -25.74543 -31.13872 1.000 124.34587 32 ILE B CA 1
ATOM 1482 C C . ILE B 2 32 ? -0.90460 -25.68512 -30.14721 1.000 118.24982 32 ILE B C 1
ATOM 1483 O O . ILE B 2 32 ? -1.56173 -26.69722 -29.87381 1.000 117.09667 32 ILE B O 1
ATOM 1488 N N . ALA B 2 33 ? -1.18754 -24.49433 -29.61274 1.000 126.79085 33 ALA B N 1
ATOM 1489 C CA . ALA B 2 33 ? -2.28162 -24.33120 -28.66162 1.000 126.89794 33 ALA B CA 1
ATOM 1490 C C . ALA B 2 33 ? -3.62033 -24.66675 -29.30200 1.000 128.83456 33 ALA B C 1
ATOM 1491 O O . ALA B 2 33 ? -4.37741 -25.49858 -28.78910 1.000 128.92355 33 ALA B O 1
ATOM 1493 N N . GLN B 2 34 ? -3.92984 -24.02731 -30.43101 1.000 128.40772 34 GLN B N 1
ATOM 1494 C CA . GLN B 2 34 ? -5.18264 -24.32066 -31.11459 1.000 133.18727 34 GLN B CA 1
ATOM 1495 C C . GLN B 2 34 ? -5.20645 -25.73160 -31.68407 1.000 129.16978 34 GLN B C 1
ATOM 1496 O O . GLN B 2 34 ? -6.28744 -26.23700 -32.00504 1.000 130.75532 34 GLN B O 1
ATOM 1502 N N . LYS B 2 35 ? -4.04757 -26.38022 -31.81376 1.000 132.51024 35 LYS B N 1
ATOM 1503 C CA . LYS B 2 35 ? -4.03683 -27.74290 -32.33177 1.000 131.14046 35 LYS B CA 1
ATOM 1504 C C . LYS B 2 35 ? -4.25055 -28.80580 -31.25657 1.000 126.99526 35 LYS B C 1
ATOM 1505 O O . LYS B 2 35 ? -4.88302 -29.82774 -31.53048 1.000 124.80765 35 LYS B O 1
ATOM 1511 N N . ILE B 2 36 ? -3.74350 -28.61323 -30.03853 1.000 132.65355 36 ILE B N 1
ATOM 1512 C CA . ILE B 2 36 ? -3.89046 -29.63405 -29.00807 1.000 124.89063 36 ILE B CA 1
ATOM 1513 C C . ILE B 2 36 ? -4.63258 -29.12026 -27.77923 1.000 124.26231 36 ILE B C 1
ATOM 1514 O O . ILE B 2 36 ? -4.65709 -29.79735 -26.75018 1.000 118.25124 36 ILE B O 1
ATOM 1519 N N . ASN B 2 37 ? -5.24863 -27.94209 -27.87042 1.000 123.87048 37 ASN B N 1
ATOM 1520 C CA . ASN B 2 37 ? -6.09509 -27.39392 -26.80905 1.000 123.69362 37 ASN B CA 1
ATOM 1521 C C . ASN B 2 37 ? -5.35487 -27.33802 -25.47294 1.000 119.31608 37 ASN B C 1
ATOM 1522 O O . ASN B 2 37 ? -5.81220 -27.85578 -24.45194 1.000 118.51749 37 ASN B O 1
ATOM 1527 N N . VAL B 2 38 ? -4.18278 -26.71288 -25.49104 1.000 122.96312 38 VAL B N 1
ATOM 1528 C CA . VAL B 2 38 ? -3.45972 -26.39583 -24.26196 1.000 119.53862 38 VAL B CA 1
ATOM 1529 C C . VAL B 2 38 ? -3.07429 -24.92296 -24.32832 1.000 121.95974 38 VAL B C 1
ATOM 1530 O O . VAL B 2 38 ? -2.80453 -24.40534 -25.42117 1.000 124.07321 38 VAL B O 1
ATOM 1534 N N . PRO B 2 39 ? -3.05987 -24.20563 -23.20750 1.000 110.61399 39 PRO B N 1
ATOM 1535 C CA . PRO B 2 39 ? -2.70949 -22.78260 -23.25088 1.000 112.10039 39 PRO B CA 1
ATOM 1536 C C . PRO B 2 39 ? -1.28131 -22.56864 -23.73022 1.000 108.76761 39 PRO B C 1
ATOM 1537 O O . PRO B 2 39 ? -0.43420 -23.46153 -23.67395 1.000 104.95119 39 PRO B O 1
ATOM 1541 N N . ALA B 2 40 ? -1.02195 -21.35269 -24.21576 1.000 115.71454 40 ALA B N 1
ATOM 1542 C CA . ALA B 2 40 ? 0.30739 -21.03279 -24.72587 1.000 111.97867 40 ALA B CA 1
ATOM 1543 C C . ALA B 2 40 ? 1.31952 -20.90146 -23.59423 1.000 107.77111 40 ALA B C 1
ATOM 1544 O O . ALA B 2 40 ? 2.48011 -21.30231 -23.74268 1.000 105.22101 40 ALA B O 1
ATOM 1546 N N . PHE B 2 41 ? 0.90148 -20.34622 -22.45448 1.000 104.76121 41 PHE B N 1
ATOM 1547 C CA . PHE B 2 41 ? 1.80938 -20.18993 -21.32504 1.000 102.18571 41 PHE B CA 1
ATOM 1548 C C . PHE B 2 41 ? 2.17072 -21.51571 -20.66824 1.000 98.77491 41 PHE B C 1
ATOM 1549 O O . PHE B 2 41 ? 3.08882 -21.54558 -19.84142 1.000 96.86228 41 PHE B O 1
ATOM 1557 N N . GLN B 2 42 ? 1.48123 -22.60376 -21.01174 1.000 119.06364 42 GLN B N 1
ATOM 1558 C CA . GLN B 2 42 ? 1.77554 -23.92554 -20.47626 1.000 112.89507 42 GLN B CA 1
ATOM 1559 C C . GLN B 2 42 ? 2.63458 -24.75832 -21.42066 1.000 112.03316 42 GLN B C 1
ATOM 1560 O O . GLN B 2 42 ? 2.67836 -25.98642 -21.28963 1.000 109.30155 42 GLN B O 1
ATOM 1566 N N . GLN B 2 43 ? 3.31348 -24.11831 -22.36806 1.000 111.86354 43 GLN B N 1
ATOM 1567 C CA . GLN B 2 43 ? 4.19884 -24.79803 -23.30132 1.000 111.36805 43 GLN B CA 1
ATOM 1568 C C . GLN B 2 43 ? 5.61602 -24.27201 -23.13797 1.000 108.60853 43 GLN B C 1
ATOM 1569 O O . GLN B 2 43 ? 5.82250 -23.07573 -22.90813 1.000 108.94938 43 GLN B O 1
ATOM 1575 N N . ARG B 2 44 ? 6.58964 -25.17030 -23.26025 1.000 123.24944 44 ARG B N 1
ATOM 1576 C CA . ARG B 2 44 ? 7.99898 -24.80204 -23.21705 1.000 121.32714 44 ARG B CA 1
ATOM 1577 C C . ARG B 2 44 ? 8.71690 -25.50887 -24.35508 1.000 112.43865 44 ARG B C 1
ATOM 1578 O O . ARG B 2 44 ? 8.77289 -26.74214 -24.38419 1.000 106.01557 44 ARG B O 1
ATOM 1586 N N . LEU B 2 45 ? 9.25056 -24.73157 -25.29159 1.000 123.59194 45 LEU B N 1
ATOM 1587 C CA . LEU B 2 45 ? 9.92839 -25.26384 -26.46385 1.000 114.36027 45 LEU B CA 1
ATOM 1588 C C . LEU B 2 45 ? 11.43590 -25.12046 -26.30578 1.000 110.32460 45 LEU B C 1
ATOM 1589 O O . LEU B 2 45 ? 11.92313 -24.11201 -25.78685 1.000 109.00841 45 LEU B O 1
ATOM 1594 N N . ALA B 2 46 ? 12.17207 -26.13442 -26.75493 1.000 125.03686 46 ALA B N 1
ATOM 1595 C CA . ALA B 2 46 ? 13.61803 -26.14578 -26.58509 1.000 117.90867 46 ALA B CA 1
ATOM 1596 C C . ALA B 2 46 ? 14.26804 -26.85919 -27.76203 1.000 116.81601 46 ALA B C 1
ATOM 1597 O O . ALA B 2 46 ? 13.60604 -27.53633 -28.55255 1.000 118.78269 46 ALA B O 1
ATOM 1599 N N . HIS B 2 47 ? 15.58580 -26.70067 -27.86237 1.000 128.12645 47 HIS B N 1
ATOM 1600 C CA . HIS B 2 47 ? 16.36010 -27.29717 -28.93745 1.000 126.37719 47 HIS B CA 1
ATOM 1601 C C . HIS B 2 47 ? 16.64221 -28.77007 -28.64012 1.000 124.94496 47 HIS B C 1
ATOM 1602 O O . HIS B 2 47 ? 16.32761 -29.29079 -27.56777 1.000 126.62273 47 HIS B O 1
ATOM 1609 N N . LEU B 2 48 ? 17.26133 -29.44056 -29.61208 1.000 123.03113 48 LEU B N 1
ATOM 1610 C CA . LEU B 2 48 ? 17.50283 -30.87750 -29.51712 1.000 120.30656 48 LEU B CA 1
ATOM 1611 C C . LEU B 2 48 ? 18.69845 -31.20214 -28.63154 1.000 118.17457 48 LEU B C 1
ATOM 1612 O O . LEU B 2 48 ? 18.57192 -31.92922 -27.64080 1.000 117.08480 48 LEU B O 1
ATOM 1617 N N . ASP B 2 49 ? 19.87117 -30.68236 -28.98279 1.000 119.93460 49 ASP B N 1
ATOM 1618 C CA . ASP B 2 49 ? 21.10880 -31.12265 -28.36623 1.000 124.57203 49 ASP B CA 1
ATOM 1619 C C . ASP B 2 49 ? 21.89794 -30.01886 -27.68069 1.000 125.80540 49 ASP B C 1
ATOM 1620 O O . ASP B 2 49 ? 22.74680 -30.32994 -26.83728 1.000 130.80823 49 ASP B O 1
ATOM 1625 N N . SER B 2 50 ? 21.64599 -28.75135 -28.00239 1.000 128.83281 50 SER B N 1
ATOM 1626 C CA . SER B 2 50 ? 22.34076 -27.66248 -27.33013 1.000 129.56646 50 SER B CA 1
ATOM 1627 C C . SER B 2 50 ? 21.74455 -27.34189 -25.96722 1.000 129.64511 50 SER B C 1
ATOM 1628 O O . SER B 2 50 ? 22.40686 -26.67994 -25.16076 1.000 131.11418 50 SER B O 1
ATOM 1631 N N . ARG B 2 51 ? 20.51584 -27.78968 -25.69886 1.000 118.66624 51 ARG B N 1
ATOM 1632 C CA . ARG B 2 51 ? 19.82699 -27.57807 -24.42499 1.000 119.30782 51 ARG B CA 1
ATOM 1633 C C . ARG B 2 51 ? 19.66577 -26.09813 -24.08606 1.000 117.01776 51 ARG B C 1
ATOM 1634 O O . ARG B 2 51 ? 19.44604 -25.74565 -22.92152 1.000 118.08422 51 ARG B O 1
ATOM 1642 N N . GLU B 2 52 ? 19.76556 -25.22298 -25.08244 1.000 136.68108 52 GLU B N 1
ATOM 1643 C CA . GLU B 2 52 ? 19.70550 -23.78603 -24.86551 1.000 134.51196 52 GLU B CA 1
ATOM 1644 C C . GLU B 2 52 ? 18.26260 -23.29009 -24.90745 1.000 132.02254 52 GLU B C 1
ATOM 1645 O O . GLU B 2 52 ? 17.36451 -23.94830 -25.43933 1.000 132.02940 52 GLU B O 1
ATOM 1651 N N . VAL B 2 53 ? 18.05405 -22.10405 -24.33471 1.000 130.32753 53 VAL B N 1
ATOM 1652 C CA . VAL B 2 53 ? 16.72451 -21.50898 -24.28491 1.000 128.33130 53 VAL B CA 1
ATOM 1653 C C . VAL B 2 53 ? 16.35726 -20.97699 -25.66216 1.000 143.83021 53 VAL B C 1
ATOM 1654 O O . VAL B 2 53 ? 17.15952 -20.30295 -26.32221 1.000 152.39209 53 VAL B O 1
ATOM 1658 N N . LEU B 2 54 ? 15.14704 -21.29303 -26.11242 1.000 135.82878 54 LEU B N 1
ATOM 1659 C CA . LEU B 2 54 ? 14.66870 -20.77024 -27.38372 1.000 136.34249 54 LEU B CA 1
ATOM 1660 C C . LEU B 2 54 ? 14.26279 -19.31352 -27.14776 1.000 135.26007 54 LEU B C 1
ATOM 1661 O O . LEU B 2 54 ? 13.27665 -19.04371 -26.45469 1.000 134.17760 54 LEU B O 1
ATOM 1666 N N . GLN B 2 55 ? 15.04170 -18.36661 -27.66893 1.000 156.44415 55 GLN B N 1
ATOM 1667 C CA . GLN B 2 55 ? 14.81649 -16.96299 -27.33926 1.000 145.06390 55 GLN B CA 1
ATOM 1668 C C . GLN B 2 55 ? 13.47053 -16.48164 -27.87417 1.000 144.73792 55 GLN B C 1
ATOM 1669 O O . GLN B 2 55 ? 12.99964 -16.92203 -28.92597 1.000 149.83529 55 GLN B O 1
ATOM 1675 N N . GLU B 2 56 ? 12.85032 -15.56710 -27.13230 1.000 161.30223 56 GLU B N 1
ATOM 1676 C CA . GLU B 2 56 ? 11.54595 -15.02253 -27.47931 1.000 158.42609 56 GLU B CA 1
ATOM 1677 C C . GLU B 2 56 ? 11.70108 -13.64945 -28.12415 1.000 144.88822 56 GLU B C 1
ATOM 1678 O O . GLU B 2 56 ? 12.59163 -12.87318 -27.76945 1.000 137.85220 56 GLU B O 1
ATOM 1684 N N . GLY B 2 57 ? 10.82122 -13.35519 -29.07927 1.000 158.86228 57 GLY B N 1
ATOM 1685 C CA . GLY B 2 57 ? 10.88951 -12.10917 -29.81075 1.000 148.42302 57 GLY B CA 1
ATOM 1686 C C . GLY B 2 57 ? 11.86219 -12.09989 -30.96792 1.000 148.55054 57 GLY B C 1
ATOM 1687 O O . GLY B 2 57 ? 11.94129 -11.09169 -31.68177 1.000 147.13879 57 GLY B O 1
ATOM 1688 N N . VAL B 2 58 ? 12.60335 -13.17709 -31.17485 1.000 146.47903 58 VAL B N 1
ATOM 1689 C CA . VAL B 2 58 ? 13.54007 -13.30821 -32.28744 1.000 148.52472 58 VAL B CA 1
ATOM 1690 C C . VAL B 2 58 ? 12.94719 -14.29366 -33.28421 1.000 150.02013 58 VAL B C 1
ATOM 1691 O O . VAL B 2 58 ? 12.40835 -15.32714 -32.87110 1.000 148.47313 58 VAL B O 1
ATOM 1695 N N . PRO B 2 59 ? 12.98112 -14.00169 -34.58159 1.000 147.54291 59 PRO B N 1
ATOM 1696 C CA . PRO B 2 59 ? 12.60643 -15.02002 -35.56757 1.000 152.05078 59 PRO B CA 1
ATOM 1697 C C . PRO B 2 59 ? 13.59799 -16.17093 -35.52216 1.000 160.21321 59 PRO B C 1
ATO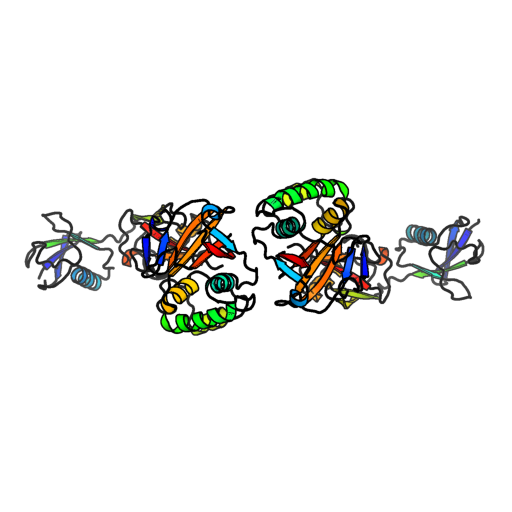M 1698 O O . PRO B 2 59 ? 14.81359 -15.96583 -35.53927 1.000 159.59139 59 PRO B O 1
ATOM 1702 N N . LEU B 2 60 ? 13.07225 -17.39167 -35.43990 1.000 149.03612 60 LEU B N 1
ATOM 1703 C CA . LEU B 2 60 ? 13.92305 -18.57979 -35.44189 1.000 150.42148 60 LEU B CA 1
ATOM 1704 C C . LEU B 2 60 ? 14.45348 -18.77667 -36.86097 1.000 152.60484 60 LEU B C 1
ATOM 1705 O O . LEU B 2 60 ? 14.00009 -19.62462 -37.63216 1.000 152.37626 60 LEU B O 1
ATOM 1710 N N . VAL B 2 61 ? 15.44007 -17.95049 -37.21152 1.000 153.59477 61 VAL B N 1
ATOM 1711 C CA . VAL B 2 61 ? 16.10220 -18.01406 -38.51010 1.000 156.42412 61 VAL B CA 1
ATOM 1712 C C . VAL B 2 61 ? 17.61639 -18.02659 -38.30202 1.000 160.14174 61 VAL B C 1
ATOM 1713 O O . VAL B 2 61 ? 18.27094 -19.04385 -38.55401 1.000 161.87727 61 VAL B O 1
ATOM 1717 N N . HIS B 2 62 ? 18.18521 -16.91303 -37.82372 1.000 156.78191 62 HIS B N 1
ATOM 1718 C CA . HIS B 2 62 ? 19.57084 -16.91399 -37.36331 1.000 160.08459 62 HIS B CA 1
ATOM 1719 C C . HIS B 2 62 ? 19.75282 -17.80764 -36.15498 1.000 158.46977 62 HIS B C 1
ATOM 1720 O O . HIS B 2 62 ? 20.88581 -18.16874 -35.81634 1.000 161.15457 62 HIS B O 1
ATOM 1727 N N . GLN B 2 63 ? 18.65305 -18.16506 -35.49740 1.000 154.61370 63 GLN B N 1
ATOM 1728 C CA . GLN B 2 63 ? 18.70670 -19.13093 -34.41619 1.000 153.35321 63 GLN B CA 1
ATOM 1729 C C . GLN B 2 63 ? 19.05617 -20.51455 -34.93300 1.000 154.25125 63 GLN B C 1
ATOM 1730 O O . GLN B 2 63 ? 19.44223 -21.37833 -34.14075 1.000 154.48795 63 GLN B O 1
ATOM 1736 N N . GLY B 2 64 ? 18.91328 -20.74178 -36.23914 1.000 159.10631 64 GLY B N 1
ATOM 1737 C CA . GLY B 2 64 ? 19.39192 -21.95076 -36.88001 1.000 161.03666 64 GLY B CA 1
ATOM 1738 C C . GLY B 2 64 ? 18.32717 -23.00889 -37.05864 1.000 159.07950 64 GLY B C 1
ATOM 1739 O O . GLY B 2 64 ? 18.56289 -24.17937 -36.74872 1.000 159.60119 64 GLY B O 1
ATOM 1740 N N . LEU B 2 65 ? 17.15531 -22.62160 -37.56138 1.000 156.76094 65 LEU B N 1
ATOM 1741 C CA . LEU B 2 65 ? 16.02593 -23.53346 -37.67250 1.000 155.08648 65 LEU B CA 1
ATOM 1742 C C . LEU B 2 65 ? 15.48425 -23.54433 -39.09423 1.000 155.98863 65 LEU B C 1
ATOM 1743 O O . LEU B 2 65 ? 15.34524 -22.49416 -39.73027 1.000 155.79473 65 LEU B O 1
ATOM 1748 N N . LYS B 2 66 ? 15.18362 -24.74809 -39.57727 1.000 157.94041 66 LYS B N 1
ATOM 1749 C CA . LYS B 2 66 ? 14.60227 -24.97368 -40.89142 1.000 163.73411 66 LYS B CA 1
ATOM 1750 C C . LYS B 2 66 ? 13.81702 -26.27616 -40.82434 1.000 158.03055 66 LYS B C 1
ATOM 1751 O O . LYS B 2 66 ? 13.98984 -27.07550 -39.89914 1.000 151.80253 66 LYS B O 1
ATOM 1757 N N . ALA B 2 67 ? 12.93139 -26.46920 -41.80161 1.000 161.21414 67 ALA B N 1
ATOM 1758 C CA . ALA B 2 67 ? 12.16899 -27.70666 -41.90061 1.000 159.69518 67 ALA B CA 1
ATOM 1759 C C . ALA B 2 67 ? 13.10389 -28.91026 -41.95279 1.000 159.60032 67 ALA B C 1
ATOM 1760 O O . ALA B 2 67 ? 14.22556 -28.83463 -42.46111 1.000 163.76192 67 ALA B O 1
ATOM 1762 N N . GLY B 2 68 ? 12.62707 -30.03495 -41.42235 1.000 157.67571 68 GLY B N 1
ATOM 1763 C CA . GLY B 2 68 ? 13.45629 -31.19571 -41.20833 1.000 156.27040 68 GLY B CA 1
ATOM 1764 C C . GLY B 2 68 ? 14.15832 -31.22249 -39.86701 1.000 149.51460 68 GLY B C 1
ATOM 1765 O O . GLY B 2 68 ? 14.54203 -32.30280 -39.40282 1.000 147.01585 68 GLY B O 1
ATOM 1766 N N . SER B 2 69 ? 14.34629 -30.06408 -39.23965 1.000 153.34498 69 SER B N 1
ATOM 1767 C CA . SER B 2 69 ? 14.83542 -29.98507 -37.87239 1.000 146.76876 69 SER B CA 1
ATOM 1768 C C . SER B 2 69 ? 13.64938 -29.97368 -36.92141 1.000 140.81521 69 SER B C 1
ATOM 1769 O O . SER B 2 69 ? 12.61722 -29.36233 -37.20890 1.000 141.69295 69 SER B O 1
ATOM 1772 N N . THR B 2 70 ? 13.79573 -30.65676 -35.79350 1.000 138.72508 70 THR B N 1
ATOM 1773 C CA . THR B 2 70 ? 12.72568 -30.74045 -34.81335 1.000 133.24060 70 THR B CA 1
ATOM 1774 C C . THR B 2 70 ? 13.03402 -29.84535 -33.61537 1.000 128.54627 70 THR B C 1
ATOM 1775 O O . THR B 2 70 ? 14.12233 -29.27970 -33.49042 1.000 129.28103 70 THR B O 1
ATOM 1779 N N . ILE B 2 71 ? 12.02753 -29.67925 -32.75921 1.000 128.29029 71 ILE B N 1
ATOM 1780 C CA . ILE B 2 71 ? 12.17258 -28.96745 -31.48804 1.000 123.53089 71 ILE B CA 1
ATOM 1781 C C . ILE B 2 71 ? 11.35425 -29.69405 -30.42853 1.000 118.56131 71 ILE B C 1
ATOM 1782 O O . ILE B 2 71 ? 10.25004 -30.16748 -30.70604 1.000 118.82923 71 ILE B O 1
ATOM 1787 N N . LEU B 2 72 ? 11.89026 -29.77757 -29.21149 1.000 119.12254 72 LEU B N 1
ATOM 1788 C CA . LEU B 2 72 ? 11.21944 -30.49824 -28.13611 1.000 114.86294 72 LEU B CA 1
ATOM 1789 C C . LEU B 2 72 ? 10.18965 -29.60604 -27.45029 1.000 112.17930 72 LEU B C 1
ATOM 1790 O O . LEU B 2 72 ? 10.43432 -28.41788 -27.21970 1.000 111.91625 72 LEU B O 1
ATOM 1795 N N . LEU B 2 73 ? 9.03406 -30.18859 -27.12007 1.000 109.90194 73 LEU B N 1
ATOM 1796 C CA . LEU B 2 73 ? 7.92908 -29.46830 -26.49429 1.000 112.71855 73 LEU B CA 1
ATOM 1797 C C . LEU B 2 73 ? 7.57271 -30.09678 -25.15297 1.000 115.17238 73 LEU B C 1
ATOM 1798 O O . LEU B 2 73 ? 7.46428 -31.32229 -25.04314 1.000 116.93134 73 LEU B O 1
ATOM 1803 N N . MET B 2 74 ? 7.36505 -29.25399 -24.14026 1.000 113.50801 74 MET B N 1
ATOM 1804 C CA . MET B 2 74 ? 7.02929 -29.69750 -22.79287 1.000 116.01540 74 MET B CA 1
ATOM 1805 C C . MET B 2 74 ? 5.74490 -29.02247 -22.32723 1.000 119.56954 74 MET B C 1
ATOM 1806 O O . MET B 2 74 ? 5.61956 -27.79500 -22.41100 1.000 118.70682 74 MET B O 1
ATOM 1811 N N . VAL B 2 75 ? 4.79364 -29.83456 -21.83604 1.000 114.92276 75 VAL B N 1
ATOM 1812 C CA . VAL B 2 75 ? 3.52703 -29.37041 -21.27379 1.000 118.88584 75 VAL B CA 1
ATOM 1813 C C . VAL B 2 75 ? 3.61664 -29.47135 -19.75426 1.000 120.27585 75 VAL B C 1
ATOM 1814 O O . VAL B 2 75 ? 4.34136 -30.31687 -19.21521 1.000 119.52107 75 VAL B O 1
ATOM 1818 N N . GLN B 2 76 ? 2.88497 -28.59675 -19.04577 1.000 114.94863 76 GLN B N 1
ATOM 1819 C CA . GLN B 2 76 ? 3.17777 -28.33660 -17.63891 1.000 115.46353 76 GLN B CA 1
ATOM 1820 C C . GLN B 2 76 ? 1.98448 -28.42898 -16.68763 1.000 120.35838 76 GLN B C 1
ATOM 1821 O O . GLN B 2 76 ? 2.13446 -28.08672 -15.50882 1.000 121.13505 76 GLN B O 1
ATOM 1827 N N . ASN B 2 77 ? 0.80687 -28.86809 -17.13294 1.000 110.35525 77 ASN B N 1
ATOM 1828 C CA . ASN B 2 77 ? -0.35085 -28.85823 -16.23324 1.000 115.14804 77 ASN B CA 1
ATOM 1829 C C . ASN B 2 77 ? -0.38961 -30.15389 -15.43345 1.000 117.61034 77 ASN B C 1
ATOM 1830 O O . ASN B 2 77 ? -0.92804 -31.17192 -15.87175 1.000 119.89088 77 ASN B O 1
ATOM 1835 N N . SER B 2 78 ? 0.18445 -30.10359 -14.23113 1.000 113.94379 78 SER B N 1
ATOM 1836 C CA . SER B 2 78 ? 0.00166 -31.18743 -13.27065 1.000 117.11274 78 SER B CA 1
ATOM 1837 C C . SER B 2 78 ? -1.40712 -31.19787 -12.66139 1.000 122.45905 78 SER B C 1
ATOM 1838 O O . SER B 2 78 ? -2.03092 -32.26268 -12.59115 1.000 125.80982 78 SER B O 1
ATOM 1841 N N . SER B 2 79 ? -1.95348 -30.04951 -12.21722 1.000 123.63743 79 SER B N 1
ATOM 1842 C CA . SER B 2 79 ? -1.48384 -28.66591 -12.38801 1.000 120.50134 79 SER B CA 1
ATOM 1843 C C . SER B 2 79 ? -0.30629 -28.29292 -11.50375 1.000 117.81262 79 SER B C 1
ATOM 1844 O O . SER B 2 79 ? -0.32398 -28.51504 -10.29465 1.000 120.08186 79 SER B O 1
ATOM 1847 N N . ALA B 2 80 ? 0.71930 -27.72391 -12.12808 1.000 113.13099 80 ALA B N 1
ATOM 1848 C CA . ALA B 2 80 ? 1.89671 -27.27333 -11.40946 1.000 110.36344 80 ALA B CA 1
ATOM 1849 C C . ALA B 2 80 ? 1.57056 -26.01310 -10.61223 1.000 111.65961 80 ALA B C 1
ATOM 1850 O O . ALA B 2 80 ? 0.48243 -25.43923 -10.71549 1.000 114.35981 80 ALA B O 1
ATOM 1852 N N . THR B 2 81 ? 2.52460 -25.58700 -9.78907 1.000 109.98756 81 THR B N 1
ATOM 1853 C CA . THR B 2 81 ? 2.44098 -24.33666 -9.05338 1.000 110.71490 81 THR B CA 1
ATOM 1854 C C . THR B 2 81 ? 3.75747 -23.58841 -9.19980 1.000 106.20647 81 THR B C 1
ATOM 1855 O O . THR B 2 81 ? 4.77470 -24.13981 -9.62682 1.000 102.92074 81 THR B O 1
ATOM 1859 N N . LEU B 2 82 ? 3.72144 -22.31264 -8.83828 1.000 115.47901 82 LEU B N 1
ATOM 1860 C CA . LEU B 2 82 ? 4.90894 -21.47396 -8.76118 1.000 111.91436 82 LEU B CA 1
ATOM 1861 C C . LEU B 2 82 ? 4.64672 -20.43041 -7.68794 1.000 114.33831 82 LEU B C 1
ATOM 1862 O O . LEU B 2 82 ? 3.61772 -20.46801 -7.01340 1.000 118.59376 82 LEU B O 1
ATOM 1867 N N . ASN B 2 83 ? 5.56104 -19.48178 -7.53354 1.000 180.26267 83 ASN B N 1
ATOM 1868 C CA . ASN B 2 83 ? 5.30299 -18.39506 -6.60411 1.000 176.53312 83 ASN B CA 1
ATOM 1869 C C . ASN B 2 83 ? 5.95692 -17.12438 -7.11283 1.000 169.97038 83 ASN B C 1
ATOM 1870 O O . ASN B 2 83 ? 7.04598 -17.15381 -7.69242 1.000 170.41338 83 ASN B O 1
ATOM 1875 N N . ILE B 2 84 ? 5.27508 -16.01310 -6.87477 1.000 164.19601 84 ILE B N 1
ATOM 1876 C CA . ILE B 2 84 ? 5.71591 -14.69501 -7.28868 1.000 157.77115 84 ILE B CA 1
ATOM 1877 C C . ILE B 2 84 ? 5.85110 -13.82737 -6.04704 1.000 155.96996 84 ILE B C 1
ATOM 1878 O O . ILE B 2 84 ? 5.36841 -14.16304 -4.96092 1.000 158.90613 84 ILE B O 1
ATOM 1883 N N . LEU B 2 85 ? 6.53761 -12.70548 -6.21580 1.000 151.42236 85 LEU B N 1
ATOM 1884 C CA . LEU B 2 85 ? 6.56920 -11.65629 -5.21050 1.000 148.22205 85 LEU B CA 1
ATOM 1885 C C . LEU B 2 85 ? 5.54520 -10.60040 -5.59258 1.000 141.26799 85 LEU B C 1
ATOM 1886 O O . LEU B 2 85 ? 5.55726 -10.10168 -6.72086 1.000 137.62830 85 LEU B O 1
ATOM 1891 N N . VAL B 2 86 ? 4.64874 -10.28367 -4.66636 1.000 139.87095 86 VAL B N 1
ATOM 1892 C CA . VAL B 2 86 ? 3.64937 -9.24317 -4.86716 1.000 133.50373 86 VAL B CA 1
ATOM 1893 C C . VAL B 2 86 ? 3.96978 -8.11427 -3.90406 1.000 129.94985 86 VAL B C 1
ATOM 1894 O O . VAL B 2 86 ? 4.06275 -8.32752 -2.68827 1.000 132.72589 86 VAL B O 1
ATOM 1898 N N . ARG B 2 87 ? 4.15047 -6.91831 -4.44515 1.000 124.18549 87 ARG B N 1
ATOM 1899 C CA . ARG B 2 87 ? 4.53493 -5.77604 -3.63362 1.000 120.52133 87 ARG B CA 1
ATOM 1900 C C . ARG B 2 87 ? 3.30085 -5.01840 -3.16976 1.000 115.85573 87 ARG B C 1
ATOM 1901 O O . ARG B 2 87 ? 2.47193 -4.60015 -3.98943 1.000 112.24600 87 ARG B O 1
ATOM 1909 N N . ASN B 2 88 ? 3.19618 -4.84038 -1.85386 1.000 104.76237 88 ASN B N 1
ATOM 1910 C CA . ASN B 2 88 ? 2.22700 -3.93666 -1.26485 1.000 108.35668 88 ASN B CA 1
ATOM 1911 C C . ASN B 2 88 ? 2.51416 -2.50433 -1.70982 1.000 107.71387 88 ASN B C 1
ATOM 1912 O O . ASN B 2 88 ? 3.56145 -2.19464 -2.28538 1.000 103.74806 88 ASN B O 1
ATOM 1917 N N . ASP B 2 89 ? 1.56525 -1.61492 -1.42107 1.000 105.65399 89 ASP B N 1
ATOM 1918 C CA . ASP B 2 89 ? 1.80059 -0.20275 -1.68497 1.000 105.67854 89 ASP B CA 1
ATOM 1919 C C . ASP B 2 89 ? 2.85045 0.38343 -0.75101 1.000 107.45746 89 ASP B C 1
ATOM 1920 O O . ASP B 2 89 ? 3.44560 1.41393 -1.08026 1.000 105.84013 89 ASP B O 1
ATOM 1925 N N . LYS B 2 90 ? 3.09669 -0.25277 0.39773 1.000 105.21828 90 LYS B N 1
ATOM 1926 C CA . LYS B 2 90 ? 4.17649 0.16890 1.28267 1.000 107.23910 90 LYS B CA 1
ATOM 1927 C C . LYS B 2 90 ? 5.53601 -0.34145 0.82749 1.000 100.93232 90 LYS B C 1
ATOM 1928 O O . LYS B 2 90 ? 6.55768 0.24208 1.20372 1.000 101.02087 90 LYS B O 1
ATOM 1934 N N . GLY B 2 91 ? 5.57266 -1.41261 0.04072 1.000 105.32730 91 GLY B N 1
ATOM 1935 C CA . GLY B 2 91 ? 6.81364 -1.97090 -0.46500 1.000 100.44395 91 GLY B CA 1
ATOM 1936 C C . GLY B 2 91 ? 7.14883 -3.35337 0.05060 1.000 100.02243 91 GLY B C 1
ATOM 1937 O O . GLY B 2 91 ? 8.07562 -3.98421 -0.47872 1.000 96.75003 91 GLY B O 1
ATOM 1938 N N . ARG B 2 92 ? 6.43853 -3.86227 1.05760 1.000 110.77041 92 ARG B N 1
ATOM 1939 C CA . ARG B 2 92 ? 6.74758 -5.16458 1.64916 1.000 109.46740 92 ARG B CA 1
ATOM 1940 C C . ARG B 2 92 ? 6.15237 -6.25639 0.76415 1.000 107.26489 92 ARG B C 1
ATOM 1941 O O . ARG B 2 92 ? 5.05117 -6.76479 0.99009 1.000 110.78811 92 ARG B O 1
ATOM 1949 N N . SER B 2 93 ? 6.91213 -6.62281 -0.26562 1.000 106.33032 93 SER B N 1
ATOM 1950 C CA . SER B 2 93 ? 6.47581 -7.62915 -1.22749 1.000 108.22608 93 SER B CA 1
ATOM 1951 C C . SER B 2 93 ? 6.49405 -9.00640 -0.57779 1.000 109.28398 93 SER B C 1
ATOM 1952 O O . SER B 2 93 ? 7.56210 -9.53856 -0.26046 1.000 105.96778 93 SER B O 1
ATOM 1955 N N . SER B 2 94 ? 5.31506 -9.58603 -0.38147 1.000 118.24685 94 SER B N 1
ATOM 1956 C CA . SER B 2 94 ? 5.19991 -10.93780 0.13944 1.000 116.84823 94 SER B CA 1
ATOM 1957 C C . SER B 2 94 ? 5.29944 -11.95558 -0.99658 1.000 113.14986 94 SER B C 1
ATOM 1958 O O . SER B 2 94 ? 5.32027 -11.61153 -2.18136 1.000 111.68815 94 SER B O 1
ATOM 1961 N N . SER B 2 95 ? 5.36387 -13.22981 -0.61935 1.000 115.68055 95 SER B N 1
ATOM 1962 C CA . SER B 2 95 ? 5.49766 -14.32980 -1.56725 1.000 115.73329 95 SER B CA 1
ATOM 1963 C C . SER B 2 95 ? 4.17521 -15.08129 -1.64347 1.000 118.77121 95 SER B C 1
ATOM 1964 O O . SER B 2 95 ? 3.65528 -15.53582 -0.61818 1.000 121.67414 95 SER B O 1
ATOM 1967 N N . TYR B 2 96 ? 3.63819 -15.20886 -2.85520 1.000 112.88751 96 TYR B N 1
ATOM 1968 C CA . TYR B 2 96 ? 2.36691 -15.87958 -3.09892 1.000 110.36322 96 TYR B CA 1
ATOM 1969 C C . TYR B 2 96 ? 2.59725 -17.00449 -4.09227 1.000 107.55929 96 TYR B C 1
ATOM 1970 O O . TYR B 2 96 ? 3.07618 -16.75839 -5.20216 1.000 106.75952 96 TYR B O 1
ATOM 1979 N N . GLU B 2 97 ? 2.25269 -18.23005 -3.70791 1.000 129.67037 97 GLU B N 1
ATOM 1980 C CA . GLU B 2 97 ? 2.30600 -19.33978 -4.64871 1.000 126.14796 97 GLU B CA 1
ATOM 1981 C C . GLU B 2 97 ? 0.94676 -19.51029 -5.31735 1.000 125.64323 97 GLU B C 1
ATOM 1982 O O . GLU B 2 97 ? -0.08559 -19.61571 -4.64705 1.000 126.69614 97 GLU B O 1
ATOM 1988 N N . VAL B 2 98 ? 0.96157 -19.51105 -6.64535 1.000 119.83452 98 VAL B N 1
ATOM 1989 C CA . VAL B 2 98 ? -0.24397 -19.58539 -7.45852 1.000 120.44415 98 VAL B CA 1
ATOM 1990 C C . VAL B 2 98 ? -0.02288 -20.56215 -8.60532 1.000 113.70523 98 VAL B C 1
ATOM 1991 O O . VAL B 2 98 ? 0.99249 -21.26838 -8.65746 1.000 108.24080 98 VAL B O 1
ATOM 1995 N N . GLN B 2 99 ? -0.97783 -20.60139 -9.53124 1.000 116.46011 99 GLN B N 1
ATOM 1996 C CA . GLN B 2 99 ? -0.88403 -21.40257 -10.74060 1.000 109.40194 99 GLN B CA 1
ATOM 1997 C C . GLN B 2 99 ? -1.41428 -20.58288 -11.90799 1.000 116.05197 99 GLN B C 1
ATOM 1998 O O . GLN B 2 99 ? -2.32049 -19.76172 -11.74684 1.000 124.22924 99 GLN B O 1
ATOM 2004 N N . LEU B 2 100 ? -0.83474 -20.80758 -13.08908 1.000 100.35425 100 LEU B N 1
ATOM 2005 C CA . LEU B 2 100 ? -1.22938 -20.04287 -14.26788 1.000 106.41457 100 LEU B CA 1
ATOM 2006 C C . LEU B 2 100 ? -2.63026 -20.39504 -14.75048 1.000 109.41625 100 LEU B C 1
ATOM 2007 O O . LEU B 2 100 ? -3.23295 -19.61048 -15.49052 1.000 113.21316 100 LEU B O 1
ATOM 2012 N N . THR B 2 101 ? -3.16011 -21.55090 -14.34706 1.000 114.90273 101 THR B N 1
ATOM 2013 C CA . THR B 2 101 ? -4.47483 -21.97075 -14.81973 1.000 116.33079 101 THR B CA 1
ATOM 2014 C C . THR B 2 101 ? -5.58853 -21.16668 -14.16009 1.000 126.51845 101 THR B C 1
ATOM 2015 O O . THR B 2 101 ? -6.56793 -20.79723 -14.81860 1.000 128.20632 101 THR B O 1
ATOM 2019 N N . GLN B 2 102 ? -5.45914 -20.88819 -12.86566 1.000 114.92806 102 GLN B N 1
ATOM 2020 C CA . GLN B 2 102 ? -6.50875 -20.19232 -12.13846 1.000 118.83029 102 GLN B CA 1
ATOM 2021 C C . GLN B 2 102 ? -6.59057 -18.72862 -12.56742 1.000 117.82026 102 GLN B C 1
ATOM 2022 O O . GLN B 2 102 ? -5.67738 -18.17792 -13.18930 1.000 115.19705 102 GLN B O 1
ATOM 2028 N N . THR B 2 103 ? -7.70930 -18.09851 -12.21929 1.000 122.26259 103 THR B N 1
ATOM 2029 C CA . THR B 2 103 ? -7.98645 -16.73351 -12.63405 1.000 116.80200 103 THR B CA 1
ATOM 2030 C C . THR B 2 103 ? -7.24967 -15.73109 -11.74644 1.000 117.18733 103 THR B C 1
ATOM 2031 O O . THR B 2 103 ? -6.69143 -16.06959 -10.69945 1.000 122.35045 103 THR B O 1
ATOM 2035 N N . VAL B 2 104 ? -7.25485 -14.47148 -12.18835 1.000 106.77962 104 VAL B N 1
ATOM 2036 C CA . VAL B 2 104 ? -6.64548 -13.39717 -11.41215 1.000 108.24638 104 VAL B CA 1
ATOM 2037 C C . VAL B 2 104 ? -7.50752 -13.00741 -10.21611 1.000 110.26917 104 VAL B C 1
ATOM 2038 O O . VAL B 2 104 ? -6.99053 -12.43905 -9.24502 1.000 111.97578 104 VAL B O 1
ATOM 2042 N N . ALA B 2 105 ? -8.80758 -13.31226 -10.24967 1.000 111.50619 105 ALA B N 1
ATOM 2043 C CA . ALA B 2 105 ? -9.65728 -13.04302 -9.09398 1.000 112.82121 105 ALA B CA 1
ATOM 2044 C C . ALA B 2 105 ? -9.20672 -13.83367 -7.87186 1.000 118.84618 105 ALA B C 1
ATOM 2045 O O . ALA B 2 105 ? -9.30806 -13.34172 -6.74040 1.000 120.36375 105 ALA B O 1
ATOM 2047 N N . VAL B 2 106 ? -8.70030 -15.05197 -8.07923 1.000 116.66457 106 VAL B N 1
ATOM 2048 C CA . VAL B 2 106 ? -8.17654 -15.84506 -6.96947 1.000 116.55602 106 VAL B CA 1
ATOM 2049 C C . VAL B 2 106 ? -6.97712 -15.14613 -6.34067 1.000 114.45714 106 VAL B C 1
ATOM 2050 O O . VAL B 2 106 ? -6.87645 -15.02628 -5.11304 1.000 114.56346 106 VAL B O 1
ATOM 2054 N N . LEU B 2 107 ? -6.05053 -14.67028 -7.17687 1.000 113.07177 107 LEU B N 1
ATOM 2055 C CA . LEU B 2 107 ? -4.89058 -13.94831 -6.66432 1.000 111.83641 107 LEU B CA 1
ATOM 2056 C C . LEU B 2 107 ? -5.31004 -12.66799 -5.95211 1.000 111.50499 107 LEU B C 1
ATOM 2057 O O . LEU B 2 107 ? -4.71154 -12.28633 -4.93908 1.000 111.38744 107 LEU B O 1
ATOM 2062 N N . LYS B 2 108 ? -6.34564 -11.99575 -6.46030 1.000 111.88755 108 LYS B N 1
ATOM 2063 C CA . LYS B 2 108 ? -6.82392 -10.78104 -5.80786 1.000 111.98761 108 LYS B CA 1
ATOM 2064 C C . LYS B 2 108 ? -7.40056 -11.08177 -4.42997 1.000 112.54288 108 LYS B C 1
ATOM 2065 O O . LYS B 2 108 ? -7.11301 -10.36657 -3.46446 1.000 113.92820 108 LYS B O 1
ATOM 2071 N N . GLN B 2 109 ? -8.21069 -12.13773 -4.31450 1.000 113.73851 109 GLN B N 1
ATOM 2072 C CA . GLN B 2 109 ? -8.73738 -12.51193 -3.00395 1.000 114.84209 109 GLN B CA 1
ATOM 2073 C C . GLN B 2 109 ? -7.62734 -12.96597 -2.06232 1.000 120.35241 109 GLN B C 1
ATOM 2074 O O . GLN B 2 109 ? -7.71444 -12.74339 -0.84797 1.000 123.72290 109 GLN B O 1
ATOM 2080 N N . GLN B 2 110 ? -6.57708 -13.58911 -2.60141 1.000 114.23190 110 GLN B N 1
ATOM 2081 C CA . GLN B 2 110 ? -5.43328 -13.97593 -1.78017 1.000 114.83115 110 GLN B CA 1
ATOM 2082 C C . GLN B 2 110 ? -4.71930 -12.74570 -1.22754 1.000 114.17335 110 GLN B C 1
ATOM 2083 O O . GLN B 2 110 ? -4.38812 -12.68390 -0.03464 1.000 115.46526 110 GLN B O 1
ATOM 2089 N N . VAL B 2 111 ? -4.48344 -11.74997 -2.08598 1.000 112.77078 111 VAL B N 1
ATOM 2090 C CA . VAL B 2 111 ? -3.88246 -10.49701 -1.63606 1.000 112.74418 111 VAL B CA 1
ATOM 2091 C C . VAL B 2 111 ? -4.78684 -9.80737 -0.62086 1.000 113.23231 111 VAL B C 1
ATOM 2092 O O . VAL B 2 111 ? -4.30938 -9.18000 0.33038 1.000 114.12402 111 VAL B O 1
ATOM 2096 N N . CYS B 2 112 ? -6.10504 -9.92227 -0.79737 1.000 113.11661 112 CYS B N 1
ATOM 2097 C CA . CYS B 2 112 ? -7.03740 -9.35395 0.17341 1.000 113.87314 112 CYS B CA 1
ATOM 2098 C C . CYS B 2 112 ? -6.87009 -10.00090 1.54066 1.000 117.86753 112 CYS B C 1
ATOM 2099 O O . CYS B 2 112 ? -6.69488 -9.31135 2.55218 1.000 120.76026 112 CYS B O 1
ATOM 2102 N N . GLN B 2 113 ? -6.93318 -11.33341 1.58859 1.000 116.21348 113 GLN B N 1
ATOM 2103 C CA . GLN B 2 113 ? -6.84203 -12.03154 2.86595 1.000 118.44229 113 GLN B CA 1
ATOM 2104 C C . GLN B 2 113 ? -5.47653 -11.84177 3.51580 1.000 119.37371 113 GLN B C 1
ATOM 2105 O O . GLN B 2 113 ? -5.36765 -11.89825 4.74603 1.000 121.56654 113 GLN B O 1
ATOM 2111 N N . ARG B 2 114 ? -4.42758 -11.60392 2.72116 1.000 118.31452 114 ARG B N 1
ATOM 2112 C CA . ARG B 2 114 ? -3.11508 -11.38193 3.32155 1.000 119.98505 114 ARG B CA 1
ATOM 2113 C C . ARG B 2 114 ? -2.90453 -9.93237 3.75165 1.000 119.96263 114 ARG B C 1
ATOM 2114 O O . ARG B 2 114 ? -2.11951 -9.67616 4.67113 1.000 122.36609 114 ARG B O 1
ATOM 2122 N N . GLU B 2 115 ? -3.58132 -8.97755 3.11532 1.000 117.95743 115 GLU B N 1
ATOM 2123 C CA . GLU B 2 115 ? -3.45925 -7.57012 3.47431 1.000 118.36181 115 GLU B CA 1
ATOM 2124 C C . GLU B 2 115 ? -4.61870 -7.06643 4.32383 1.000 118.63296 115 GLU B C 1
ATOM 2125 O O . GLU B 2 115 ? -4.59068 -5.90951 4.75668 1.000 119.37044 115 GLU B O 1
ATOM 2131 N N . ARG B 2 116 ? -5.63314 -7.89852 4.56684 1.000 118.48354 116 ARG B N 1
ATOM 2132 C CA . ARG B 2 116 ? -6.82252 -7.52987 5.33524 1.000 119.04211 116 ARG B CA 1
ATOM 2133 C C . ARG B 2 116 ? -7.53314 -6.30876 4.75835 1.000 117.98084 116 ARG B C 1
ATOM 2134 O O . ARG B 2 116 ? -8.27137 -5.62077 5.47180 1.000 118.80933 116 ARG B O 1
ATOM 2142 N N . VAL B 2 117 ? -7.32319 -6.02520 3.47663 1.000 121.75313 117 VAL B N 1
ATOM 2143 C CA . VAL B 2 117 ? -7.95008 -4.89372 2.81226 1.000 116.40530 117 VAL B CA 1
ATOM 2144 C C . VAL B 2 117 ? -9.03121 -5.42041 1.87695 1.000 115.89064 117 VAL B C 1
ATOM 2145 O O . VAL B 2 117 ? -9.02642 -6.58498 1.46413 1.000 115.35778 117 VAL B O 1
ATOM 2149 N N . GLN B 2 118 ? -9.97705 -4.54427 1.54907 1.000 108.40134 118 GLN B N 1
ATOM 2150 C CA . GLN B 2 118 ? -11.09157 -4.91976 0.69520 1.000 108.62247 118 GLN B CA 1
ATOM 2151 C C . GLN B 2 118 ? -10.60246 -5.22898 -0.72048 1.000 107.85578 118 GLN B C 1
ATOM 2152 O O . GLN B 2 118 ? -9.45018 -4.97527 -1.08470 1.000 107.27885 118 GLN B O 1
ATOM 2158 N N . ALA B 2 119 ? -11.50245 -5.79468 -1.52496 1.000 107.73298 119 ALA B N 1
ATOM 2159 C CA . ALA B 2 119 ? -11.16137 -6.20703 -2.88139 1.000 107.08978 119 ALA B CA 1
ATOM 2160 C C . ALA B 2 119 ? -11.30946 -5.07654 -3.89085 1.000 107.61928 119 ALA B C 1
ATOM 2161 O O . ALA B 2 119 ? -10.46019 -4.92218 -4.77567 1.000 107.13777 119 ALA B O 1
ATOM 2163 N N . ASP B 2 120 ? -12.36820 -4.27617 -3.76987 1.000 106.03732 120 ASP B N 1
ATOM 2164 C CA . ASP B 2 120 ? -12.62370 -3.18020 -4.69564 1.000 106.67725 120 ASP B CA 1
ATOM 2165 C C . ASP B 2 120 ? -11.60687 -2.05283 -4.58867 1.000 106.79736 120 ASP B C 1
ATOM 2166 O O . ASP B 2 120 ? -11.68950 -1.10057 -5.37336 1.000 107.35132 120 ASP B O 1
ATOM 2171 N N . GLN B 2 121 ? -10.65843 -2.12713 -3.65725 1.000 105.94741 121 GLN B N 1
ATOM 2172 C CA . GLN B 2 121 ? -9.78678 -1.00423 -3.34702 1.000 106.23469 121 GLN B CA 1
ATOM 2173 C C . GLN B 2 121 ? -8.36960 -1.17035 -3.88172 1.000 105.36098 121 GLN B C 1
ATOM 2174 O O . GLN B 2 121 ? -7.48464 -0.40173 -3.49421 1.000 105.48343 121 GLN B O 1
ATOM 2180 N N . PHE B 2 122 ? -8.12931 -2.13761 -4.76400 1.000 104.54805 122 PHE B N 1
ATOM 2181 C CA . PHE B 2 122 ? -6.79399 -2.29878 -5.32299 1.000 103.77728 122 PHE B CA 1
ATOM 2182 C C . PHE B 2 122 ? -6.87531 -3.08251 -6.62369 1.000 103.27143 122 PHE B C 1
ATOM 2183 O O . PHE B 2 122 ? -7.88532 -3.72264 -6.92814 1.000 103.34850 122 PHE B O 1
ATOM 2191 N N . TRP B 2 123 ? -5.78647 -3.01444 -7.38692 1.000 102.81632 123 TRP B N 1
ATOM 2192 C CA . TRP B 2 123 ? -5.66859 -3.73484 -8.64504 1.000 102.34129 123 TRP B CA 1
ATOM 2193 C C . TRP B 2 123 ? -4.21235 -4.11638 -8.86712 1.000 101.50144 123 TRP B C 1
ATOM 2194 O O . TRP B 2 123 ? -3.29430 -3.43663 -8.39677 1.000 101.53233 123 TRP B O 1
ATOM 2205 N N . LEU B 2 124 ? -4.01352 -5.21292 -9.59189 1.000 100.80106 124 LEU B N 1
ATOM 2206 C CA . LEU B 2 124 ? -2.69459 -5.78302 -9.81711 1.000 99.94974 124 LEU B CA 1
ATOM 2207 C C . LEU B 2 124 ? -2.12905 -5.32364 -11.15530 1.000 100.13972 124 LEU B C 1
ATOM 2208 O O . LEU B 2 124 ? -2.86600 -5.09774 -12.11882 1.000 100.67907 124 LEU B O 1
ATOM 2213 N N . SER B 2 125 ? -0.80451 -5.18321 -11.20288 1.000 99.74841 125 SER B N 1
ATOM 2214 C CA . SER B 2 125 ? -0.12044 -4.77225 -12.42149 1.000 99.95066 125 SER B CA 1
ATOM 2215 C C . SER B 2 125 ? 1.17531 -5.55330 -12.57063 1.000 99.06397 125 SER B C 1
ATOM 2216 O O . SER B 2 125 ? 1.78246 -5.97119 -11.58190 1.000 98.44642 125 SER B O 1
ATOM 2219 N N . PHE B 2 126 ? 1.59812 -5.73739 -13.82060 1.000 106.88753 126 PHE B N 1
ATOM 2220 C CA . PHE B 2 126 ? 2.85041 -6.42832 -14.11243 1.000 102.10408 126 PHE B CA 1
ATOM 2221 C C . PHE B 2 126 ? 3.43906 -5.87625 -15.39999 1.000 98.53112 126 PHE B C 1
ATOM 2222 O O . PHE B 2 126 ? 2.80532 -5.95935 -16.45554 1.000 97.27182 126 PHE B O 1
ATOM 2230 N N . GLU B 2 127 ? 4.64618 -5.31822 -15.30240 1.000 102.16603 127 GLU B N 1
ATOM 2231 C CA . GLU B 2 127 ? 5.42121 -4.84559 -16.45056 1.000 100.08092 127 GLU B CA 1
ATOM 2232 C C . GLU B 2 127 ? 4.63535 -3.82438 -17.27876 1.000 101.35654 127 GLU B C 1
ATOM 2233 O O . GLU B 2 127 ? 4.42484 -3.98100 -18.48378 1.000 99.53318 127 GLU B O 1
ATOM 2239 N N . GLY B 2 128 ? 4.20332 -2.76436 -16.60048 1.000 99.55396 128 GLY B N 1
ATOM 2240 C CA . GLY B 2 128 ? 3.59726 -1.63160 -17.27568 1.000 101.42976 128 GLY B CA 1
ATOM 2241 C C . GLY B 2 128 ? 2.25157 -1.89019 -17.91389 1.000 101.29924 128 GLY B C 1
ATOM 2242 O O . GLY B 2 128 ? 1.90625 -1.22629 -18.89620 1.000 101.55362 128 GLY B O 1
ATOM 2243 N N . LYS B 2 129 ? 1.47372 -2.83566 -17.38424 1.000 95.64822 129 LYS B N 1
ATOM 2244 C CA . LYS B 2 129 ? 0.14295 -3.07574 -17.91837 1.000 95.88320 129 LYS B CA 1
ATOM 2245 C C . LYS B 2 129 ? -0.74318 -3.64492 -16.82147 1.000 99.39930 129 LYS B C 1
ATOM 2246 O O . LYS B 2 129 ? -0.26923 -4.45104 -16.00714 1.000 99.86099 129 LYS B O 1
ATOM 2252 N N . PRO B 2 130 ? -2.00814 -3.24074 -16.76166 1.000 93.58842 130 PRO B N 1
ATOM 2253 C CA . PRO B 2 130 ? -2.90482 -3.76337 -15.72839 1.000 92.32824 130 PRO B CA 1
ATOM 2254 C C . PRO B 2 130 ? -3.39999 -5.16210 -16.05690 1.000 91.91224 130 PRO B C 1
ATOM 2255 O O . PRO B 2 130 ? -3.60382 -5.52357 -17.21778 1.000 92.14828 130 PRO B O 1
ATOM 2259 N N . MET B 2 131 ? -3.59805 -5.95079 -15.00344 1.000 97.29644 131 MET B N 1
ATOM 2260 C CA . MET B 2 131 ? -4.06181 -7.32481 -15.13806 1.000 94.82481 131 MET B CA 1
ATOM 2261 C C . MET B 2 131 ? -5.58039 -7.37719 -15.02308 1.000 94.55248 131 MET B C 1
ATOM 2262 O O . MET B 2 131 ? -6.15777 -6.81556 -14.08679 1.000 95.68704 131 MET B O 1
ATOM 2267 N N . ASP B 2 132 ? -6.22027 -8.05081 -15.97671 1.000 107.47103 132 ASP B N 1
ATOM 2268 C CA . ASP B 2 132 ? -7.66831 -8.19786 -15.96970 1.000 106.99193 132 ASP B CA 1
ATOM 2269 C C . ASP B 2 132 ? -8.08916 -9.33108 -15.04179 1.000 106.25479 132 ASP B C 1
ATOM 2270 O O . ASP B 2 132 ? -7.39991 -10.34599 -14.91172 1.000 105.88187 132 ASP B O 1
ATOM 2275 N N . ASP B 2 133 ? -9.24650 -9.15098 -14.40183 1.000 109.63150 133 ASP B N 1
ATOM 2276 C CA . ASP B 2 133 ? -9.70971 -10.12182 -13.41470 1.000 108.99575 133 ASP B CA 1
ATOM 2277 C C . ASP B 2 133 ? -10.12020 -11.43459 -14.07243 1.000 109.47650 133 ASP B C 1
ATOM 2278 O O . ASP B 2 133 ? -9.72501 -12.51615 -13.62203 1.000 109.96242 133 ASP B O 1
ATOM 2283 N N . GLU B 2 134 ? -10.91238 -11.36016 -15.14371 1.000 117.78384 134 GLU B N 1
ATOM 2284 C CA . GLU B 2 134 ? -11.49091 -12.56349 -15.73051 1.000 115.69868 134 GLU B CA 1
ATOM 2285 C C . GLU B 2 134 ? -10.46627 -13.41966 -16.46505 1.000 112.55957 134 GLU B C 1
ATOM 2286 O O . GLU B 2 134 ? -10.69837 -14.62024 -16.64139 1.000 111.63654 134 GLU B O 1
ATOM 2292 N N . HIS B 2 135 ? -9.34815 -12.84160 -16.89164 1.000 114.33266 135 HIS B N 1
ATOM 2293 C CA . HIS B 2 135 ? -8.38535 -13.56306 -17.70832 1.000 112.21912 135 HIS B CA 1
ATOM 2294 C C . HIS B 2 135 ? -7.46782 -14.42990 -16.84913 1.000 112.21828 135 HIS B C 1
ATOM 2295 O O . HIS B 2 135 ? -7.29034 -14.17317 -15.65582 1.000 117.74394 135 HIS B O 1
ATOM 2302 N N . PRO B 2 136 ? -6.88749 -15.47912 -17.43073 1.000 110.56857 136 PRO B N 1
ATOM 2303 C CA . PRO B 2 136 ? -5.94079 -16.31135 -16.67980 1.000 110.42621 136 PRO B CA 1
ATOM 2304 C C . PRO B 2 136 ? -4.64657 -15.56782 -16.38356 1.000 111.25191 136 PRO B C 1
ATOM 2305 O O . PRO B 2 136 ? -4.33496 -14.53228 -16.97630 1.000 112.23740 136 PRO B O 1
ATOM 2309 N N . LEU B 2 137 ? -3.87732 -16.13172 -15.44885 1.000 107.44325 137 LEU B N 1
ATOM 2310 C CA . LEU B 2 137 ? -2.64831 -15.48435 -15.00014 1.000 108.66369 137 LEU B CA 1
ATOM 2311 C C . LEU B 2 137 ? -1.51358 -15.65695 -16.00360 1.000 109.10738 137 LEU B C 1
ATOM 2312 O O . LEU B 2 137 ? -0.79637 -14.69454 -16.30386 1.000 110.05718 137 LEU B O 1
ATOM 2317 N N . GLY B 2 138 ? -1.33941 -16.86976 -16.53343 1.000 109.11508 138 GLY B N 1
ATOM 2318 C CA . GLY B 2 138 ? -0.24576 -17.14280 -17.45144 1.000 110.63706 138 GLY B CA 1
ATOM 2319 C C . GLY B 2 138 ? -0.22549 -16.26093 -18.68350 1.000 110.75640 138 GLY B C 1
ATOM 2320 O O . GLY B 2 138 ? 0.82540 -16.12476 -19.31993 1.000 112.74645 138 GLY B O 1
ATOM 2321 N N . GLU B 2 139 ? -1.36148 -15.65317 -19.03441 1.000 112.59030 139 GLU B N 1
ATOM 2322 C CA . GLU B 2 139 ? -1.41099 -14.73570 -20.16677 1.000 113.03554 139 GLU B CA 1
ATOM 2323 C C . GLU B 2 139 ? -0.56228 -13.48715 -19.95899 1.000 114.84899 139 GLU B C 1
ATOM 2324 O O . GLU B 2 139 ? -0.35760 -12.73453 -20.91837 1.000 118.42520 139 GLU B O 1
ATOM 2330 N N . TYR B 2 140 ? -0.07023 -13.24379 -18.74525 1.000 111.24696 140 TYR B N 1
ATOM 2331 C CA . TYR B 2 140 ? 0.72697 -12.06058 -18.45611 1.000 112.98135 140 TYR B CA 1
ATOM 2332 C C . TYR B 2 140 ? 2.22242 -12.34520 -18.39434 1.000 115.41361 140 TYR B C 1
ATOM 2333 O O . TYR B 2 140 ? 3.00032 -11.43202 -18.09930 1.000 117.47906 140 TYR B O 1
ATOM 2342 N N . GLY B 2 141 ? 2.64216 -13.57861 -18.67171 1.000 115.88931 141 GLY B N 1
ATOM 2343 C CA . GLY B 2 141 ? 4.05036 -13.92640 -18.67235 1.000 119.06288 141 GLY B CA 1
ATOM 2344 C C . GLY B 2 141 ? 4.68063 -13.89483 -17.29535 1.000 120.42659 141 GLY B C 1
ATOM 2345 O O . GLY B 2 141 ? 5.61120 -13.12125 -17.04874 1.000 123.07678 141 GLY B O 1
ATOM 2346 N N . LEU B 2 142 ? 4.18566 -14.73330 -16.39104 1.000 119.16287 142 LEU B N 1
ATOM 2347 C CA . LEU B 2 142 ? 4.67165 -14.76405 -15.02079 1.000 120.80747 142 LEU B CA 1
ATOM 2348 C C . LEU B 2 142 ? 5.79142 -15.78897 -14.86299 1.000 123.86808 142 LEU B C 1
ATOM 2349 O O . LEU B 2 142 ? 5.93789 -16.71958 -15.65871 1.000 124.30633 142 LEU B O 1
ATOM 2354 N N . THR B 2 143 ? 6.58432 -15.60129 -13.81115 1.000 126.72176 143 THR B N 1
ATOM 2355 C CA . THR B 2 143 ? 7.70055 -16.48466 -13.50285 1.000 130.54709 143 THR B CA 1
ATOM 2356 C C . THR B 2 143 ? 8.03910 -16.32981 -12.02619 1.000 132.79697 143 THR B C 1
ATOM 2357 O O . THR B 2 143 ? 7.56370 -15.41239 -11.35289 1.000 132.02413 143 THR B O 1
ATOM 2361 N N . THR B 2 144 ? 8.86991 -17.24411 -11.52914 1.000 135.25941 144 THR B N 1
ATOM 2362 C CA . THR B 2 144 ? 9.25151 -17.23364 -10.12130 1.000 132.80575 144 THR B CA 1
ATOM 2363 C C . THR B 2 144 ? 10.08226 -15.99272 -9.81471 1.000 133.11735 144 THR B C 1
ATOM 2364 O O . THR B 2 144 ? 11.11158 -15.75102 -10.45405 1.000 138.71711 144 THR B O 1
ATOM 2368 N N . GLY B 2 145 ? 9.63512 -15.20597 -8.83824 1.000 127.40161 145 GLY B N 1
ATOM 2369 C CA . GLY B 2 145 ? 10.33914 -14.00811 -8.43590 1.000 127.07541 145 GLY B CA 1
ATOM 2370 C C . GLY B 2 145 ? 9.89378 -12.73276 -9.11610 1.000 125.62427 145 GLY B C 1
ATOM 2371 O O . GLY B 2 145 ? 10.41379 -11.66055 -8.78086 1.000 125.20256 145 GLY B O 1
ATOM 2372 N N . CYS B 2 146 ? 8.95727 -12.80720 -10.05863 1.000 125.14979 146 CYS B N 1
ATOM 2373 C CA . CYS B 2 146 ? 8.47848 -11.60483 -10.72538 1.000 124.25807 146 CYS B CA 1
ATOM 2374 C C . CYS B 2 146 ? 7.65242 -10.76287 -9.76024 1.000 117.64800 146 CYS B C 1
ATOM 2375 O O . CYS B 2 146 ? 6.82778 -11.28228 -9.00298 1.000 113.19011 146 CYS B O 1
ATOM 2378 N N . THR B 2 147 ? 7.88622 -9.45335 -9.78205 1.000 119.86193 147 THR B N 1
ATOM 2379 C CA . THR B 2 147 ? 7.28610 -8.54252 -8.80947 1.000 113.25389 147 THR B CA 1
ATOM 2380 C C . THR B 2 147 ? 6.00754 -7.95729 -9.39683 1.000 112.89072 147 THR B C 1
ATOM 2381 O O . THR B 2 147 ? 6.04235 -6.98885 -10.15978 1.000 118.24806 147 THR B O 1
ATOM 2385 N N . VAL B 2 148 ? 4.87602 -8.54955 -9.03418 1.000 111.09273 148 VAL B N 1
ATOM 2386 C CA . VAL B 2 148 ? 3.57159 -8.00706 -9.39314 1.000 108.58303 148 VAL B CA 1
ATOM 2387 C C . VAL B 2 148 ? 3.20832 -6.91382 -8.39823 1.000 104.29637 148 VAL B C 1
ATOM 2388 O O . VAL B 2 148 ? 3.23279 -7.12941 -7.18139 1.000 100.81836 148 VAL B O 1
ATOM 2392 N N . PHE B 2 149 ? 2.87690 -5.73571 -8.91190 1.000 103.71893 149 PHE B N 1
ATOM 2393 C CA . PHE B 2 149 ? 2.58062 -4.58484 -8.07360 1.000 98.49347 149 PHE B CA 1
ATOM 2394 C C . PHE B 2 149 ? 1.11500 -4.59382 -7.66137 1.000 94.36549 149 PHE B C 1
ATOM 2395 O O . PHE B 2 149 ? 0.23803 -4.94111 -8.45955 1.000 95.38624 149 PHE B O 1
ATOM 2403 N N . MET B 2 150 ? 0.85414 -4.19887 -6.41418 1.000 96.60590 150 MET B N 1
ATOM 2404 C CA . MET B 2 150 ? -0.49369 -3.95811 -5.91841 1.000 93.07428 150 MET B CA 1
ATOM 2405 C C . MET B 2 150 ? -0.68549 -2.45371 -5.78839 1.000 92.61643 150 MET B C 1
ATOM 2406 O O . MET B 2 150 ? 0.01544 -1.80277 -5.00511 1.000 91.40183 150 MET B O 1
ATOM 2411 N N . ASN B 2 151 ? -1.62090 -1.90166 -6.55564 1.000 97.37143 151 ASN B N 1
ATOM 2412 C CA . ASN B 2 151 ? -1.88310 -0.47054 -6.56436 1.000 93.37304 151 ASN B CA 1
ATOM 2413 C C . ASN B 2 151 ? -3.24952 -0.20895 -5.95306 1.000 93.37349 151 ASN B C 1
ATOM 2414 O O . ASN B 2 151 ? -4.25137 -0.77361 -6.40238 1.000 97.36054 151 ASN B O 1
ATOM 2419 N N . LEU B 2 152 ? -3.28669 0.64390 -4.93524 1.000 93.97967 152 LEU B N 1
ATOM 2420 C CA . LEU B 2 152 ? -4.54608 0.99694 -4.30502 1.000 94.00624 152 LEU B CA 1
ATOM 2421 C C . LEU B 2 152 ? -5.31830 1.98921 -5.16862 1.000 93.09306 152 LEU B C 1
ATOM 2422 O O . LEU B 2 152 ? -4.74968 2.73052 -5.97481 1.000 91.09488 152 LEU B O 1
ATOM 2427 N N . ARG B 2 153 ? -6.64039 1.99283 -4.99007 1.000 92.35864 153 ARG B N 1
ATOM 2428 C CA . ARG B 2 153 ? -7.46939 2.98317 -5.66300 1.000 91.83675 153 ARG B CA 1
ATOM 2429 C C . ARG B 2 153 ? -7.21039 4.39099 -5.14552 1.000 87.97436 153 ARG B C 1
ATOM 2430 O O . ARG B 2 153 ? -7.48021 5.35873 -5.86484 1.000 86.81663 153 ARG B O 1
ATOM 2438 N N . LEU B 2 154 ? -6.69264 4.52047 -3.92069 1.000 85.26150 154 LEU B N 1
ATOM 2439 C CA . LEU B 2 154 ? -6.36575 5.81655 -3.31816 1.000 82.00086 154 LEU B CA 1
ATOM 2440 C C . LEU B 2 154 ? -7.56772 6.75635 -3.30299 1.000 82.22758 154 LEU B C 1
ATOM 2441 O O . LEU B 2 154 ? -7.41839 7.97961 -3.33133 1.000 79.92541 154 LEU B O 1
ATOM 2446 N N . ARG B 2 155 ? -8.76847 6.18926 -3.25237 1.000 85.18852 155 ARG B N 1
ATOM 2447 C CA . ARG B 2 155 ? -9.99128 6.98011 -3.24574 1.000 86.22644 155 ARG B CA 1
ATOM 2448 C C . ARG B 2 155 ? -10.18254 7.60749 -1.86956 1.000 85.23282 155 ARG B C 1
ATOM 2449 O O . ARG B 2 155 ? -10.33609 6.89472 -0.87162 1.000 86.37702 155 ARG B O 1
ATOM 2457 N N . GLY B 2 156 ? -10.16564 8.93517 -1.81388 1.000 83.31606 156 GLY B N 1
ATOM 2458 C CA . GLY B 2 156 ? -10.30661 9.64339 -0.55471 1.000 82.63020 156 GLY B CA 1
ATOM 2459 C C . GLY B 2 156 ? -11.08802 10.93870 -0.66363 1.000 82.87714 156 GLY B C 1
ATOM 2460 O O . GLY B 2 156 ? -12.29560 10.96472 -0.42511 1.000 85.64426 156 GLY B O 1
ATOM 2461 N N . GLU C 1 2 ? -26.48715 44.44604 18.05136 1.000 150.49161 2 GLU C N 1
ATOM 2462 C CA . GLU C 1 2 ? -25.57524 43.42164 17.55604 1.000 153.24663 2 GLU C CA 1
ATOM 2463 C C . GLU C 1 2 ? -26.30799 42.10259 17.34108 1.000 151.16626 2 GLU C C 1
ATOM 2464 O O . GLU C 1 2 ? -26.99297 41.61219 18.23786 1.000 149.29562 2 GLU C O 1
ATOM 2470 N N . PHE C 1 3 ? -26.15909 41.53139 16.14265 1.000 153.34608 3 PHE C N 1
ATOM 2471 C CA . PHE C 1 3 ? -26.81868 40.26862 15.83098 1.000 149.71493 3 PHE C CA 1
ATOM 2472 C C . PHE C 1 3 ? -26.24810 39.10611 16.63052 1.000 145.74915 3 PHE C C 1
ATOM 2473 O O . PHE C 1 3 ? -26.94952 38.10974 16.83641 1.000 142.89535 3 PHE C O 1
ATOM 2481 N N . LEU C 1 4 ? -24.99647 39.20948 17.08424 1.000 153.56701 4 LEU C N 1
ATOM 2482 C CA . LEU C 1 4 ? -24.42208 38.15409 17.91185 1.000 148.52312 4 LEU C CA 1
ATOM 2483 C C . LEU C 1 4 ? -25.09107 38.10076 19.27936 1.000 152.65271 4 LEU C C 1
ATOM 2484 O O . LEU C 1 4 ? -25.35915 37.01381 19.80387 1.000 148.77690 4 LEU C O 1
ATOM 2489 N N . ASN C 1 5 ? -25.36166 39.26363 19.87478 1.000 150.44621 5 ASN C N 1
ATOM 2490 C CA . ASN C 1 5 ? -26.04007 39.31334 21.16297 1.000 150.90393 5 ASN C CA 1
ATOM 2491 C C . ASN C 1 5 ? -27.55443 39.21799 21.03563 1.000 148.23904 5 ASN C C 1
ATOM 2492 O O . ASN C 1 5 ? -28.22942 38.95049 22.03536 1.000 143.86348 5 ASN C O 1
ATOM 2497 N N . SER C 1 6 ? -28.10183 39.42714 19.83956 1.000 149.74322 6 SER C N 1
ATOM 2498 C CA . SER C 1 6 ? -29.53941 39.31702 19.62658 1.000 144.70983 6 SER C CA 1
ATOM 2499 C C . SER C 1 6 ? -30.00280 37.87772 19.44902 1.000 143.17989 6 SER C C 1
ATOM 2500 O O . SER C 1 6 ? -31.18789 37.65507 19.17810 1.000 139.07070 6 SER C O 1
ATOM 2503 N N . ILE C 1 7 ? -29.10836 36.90519 19.59035 1.000 147.42851 7 ILE C N 1
ATOM 2504 C CA . ILE C 1 7 ? -29.45508 35.49733 19.41984 1.000 143.99890 7 ILE C CA 1
ATOM 2505 C C . ILE C 1 7 ? -30.31155 35.04822 20.59747 1.000 140.33437 7 ILE C C 1
ATOM 2506 O O . ILE C 1 7 ? -29.90325 35.21222 21.75594 1.000 139.51741 7 ILE C O 1
ATOM 2511 N N . PRO C 1 8 ? -31.49787 34.49901 20.35789 1.000 139.47604 8 PRO C N 1
ATOM 2512 C CA . PRO C 1 8 ? -32.29383 33.94385 21.45419 1.000 132.42706 8 PRO C CA 1
ATOM 2513 C C . PRO C 1 8 ? -31.82144 32.54780 21.83125 1.000 131.62063 8 PRO C C 1
ATOM 2514 O O . PRO C 1 8 ? -31.23491 31.81720 21.03084 1.000 134.21349 8 PRO C O 1
ATOM 2518 N N . TRP C 1 9 ? -32.09069 32.18547 23.08314 1.000 126.21147 9 TRP C N 1
ATOM 2519 C CA . TRP C 1 9 ? -31.69547 30.88868 23.60917 1.000 124.09682 9 TRP C CA 1
ATOM 2520 C C . TRP C 1 9 ? -32.81852 30.33835 24.47395 1.000 116.01001 9 TRP C C 1
ATOM 2521 O O . TRP C 1 9 ? -33.59864 31.09388 25.05992 1.000 111.88393 9 TRP C O 1
ATOM 2532 N N . GLU C 1 10 ? -32.89874 29.01194 24.54057 1.000 120.12519 10 GLU C N 1
ATOM 2533 C CA . GLU C 1 10 ? -33.82323 28.32799 25.43455 1.000 112.52508 10 GLU C CA 1
ATOM 2534 C C . GLU C 1 10 ? -33.03717 27.34193 26.28192 1.000 111.69150 10 GLU C C 1
ATOM 2535 O O . GLU C 1 10 ? -32.27361 26.53248 25.74793 1.000 113.90895 10 GLU C O 1
ATOM 2541 N N . GLU C 1 11 ? -33.21273 27.42174 27.59722 1.000 120.89693 11 GLU C N 1
ATOM 2542 C CA . GLU C 1 11 ? -32.46935 26.57659 28.52458 1.000 120.09921 11 GLU C CA 1
ATOM 2543 C C . GLU C 1 11 ? -33.04735 25.16629 28.49990 1.000 115.17341 11 GLU C C 1
ATOM 2544 O O . GLU C 1 11 ? -34.16148 24.93175 28.97953 1.000 110.10192 11 GLU C O 1
ATOM 2550 N N . VAL C 1 12 ? -32.29660 24.22369 27.92799 1.000 106.76171 12 VAL C N 1
ATOM 2551 C CA . VAL C 1 12 ? -32.70490 22.82134 27.97568 1.000 104.45908 12 VAL C CA 1
ATOM 2552 C C . VAL C 1 12 ? -32.50935 22.27080 29.38052 1.000 103.63307 12 VAL C C 1
ATOM 2553 O O . VAL C 1 12 ? -33.46814 21.85976 30.04823 1.000 104.23012 12 VAL C O 1
ATOM 2557 N N . VAL C 1 13 ? -31.25940 22.24652 29.82991 1.000 101.61246 13 VAL C N 1
ATOM 2558 C CA . VAL C 1 13 ? -30.89309 21.92688 31.20834 1.000 101.05742 13 VAL C CA 1
ATOM 2559 C C . VAL C 1 13 ? -29.89080 22.96002 31.68640 1.000 100.24093 13 VAL C C 1
ATOM 2560 O O . VAL C 1 13 ? -29.31389 23.70406 30.87775 1.000 100.13578 13 VAL C O 1
ATOM 2564 N N . PRO C 1 14 ? -29.67597 23.05365 33.01571 1.000 105.46866 14 PRO C N 1
ATOM 2565 C CA . PRO C 1 14 ? -28.66413 23.98182 33.53702 1.000 108.96803 14 PRO C CA 1
ATOM 2566 C C . PRO C 1 14 ? -27.32341 23.80771 32.84914 1.000 109.90720 14 PRO C C 1
ATOM 2567 O O . PRO C 1 14 ? -26.72444 22.72842 32.90110 1.000 109.10883 14 PRO C O 1
ATOM 2571 N N . GLY C 1 15 ? -26.85902 24.86118 32.18592 1.000 109.37619 15 GLY C N 1
ATOM 2572 C CA . GLY C 1 15 ? -25.61671 24.80347 31.44924 1.000 108.17248 15 GLY C CA 1
ATOM 2573 C C . GLY C 1 15 ? -25.74054 24.34149 30.01795 1.000 107.32125 15 GLY C C 1
ATOM 2574 O O . GLY C 1 15 ? -24.72445 23.98208 29.41309 1.000 105.72275 15 GLY C O 1
ATOM 2575 N N . GLN C 1 16 ? -26.94915 24.32855 29.45563 1.000 104.23546 16 GLN C N 1
ATOM 2576 C CA . GLN C 1 16 ? -27.15561 23.94678 28.06173 1.000 102.59422 16 GLN C CA 1
ATOM 2577 C C . GLN C 1 16 ? -28.25569 24.81515 27.47212 1.000 103.77467 16 GLN C C 1
ATOM 2578 O O . GLN C 1 16 ? -29.41032 24.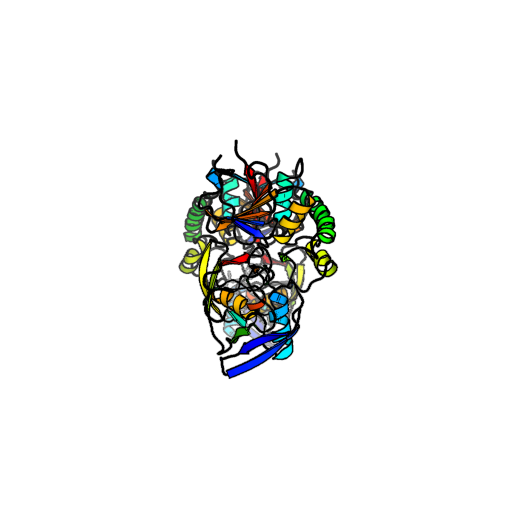74723 27.90947 1.000 111.31568 16 GLN C O 1
ATOM 2584 N N . PHE C 1 17 ? -27.89213 25.62924 26.48448 1.000 108.67442 17 PHE C N 1
ATOM 2585 C CA . PHE C 1 17 ? -28.81065 26.54479 25.82570 1.000 109.09295 17 PHE C CA 1
ATOM 2586 C C . PHE C 1 17 ? -28.92678 26.16587 24.35409 1.000 109.84293 17 PHE C C 1
ATOM 2587 O O . PHE C 1 17 ? -27.93300 25.80463 23.71515 1.000 110.21832 17 PHE C O 1
ATOM 2595 N N . THR C 1 18 ? -30.14161 26.24399 23.82011 1.000 116.76536 18 THR C N 1
ATOM 2596 C CA . THR C 1 18 ? -30.40887 25.97852 22.41173 1.000 116.17082 18 THR C CA 1
ATOM 2597 C C . THR C 1 18 ? -30.71839 27.29034 21.70428 1.000 112.65634 18 THR C C 1
ATOM 2598 O O . THR C 1 18 ? -31.63641 28.01467 22.10670 1.000 114.29328 18 THR C O 1
ATOM 2602 N N . ALA C 1 19 ? -29.94377 27.59630 20.66666 0.730 118.07883 19 ALA C N 1
ATOM 2603 C CA . ALA C 1 19 ? -30.23524 28.68529 19.74681 0.730 118.43620 19 ALA C CA 1
ATOM 2604 C C . ALA C 1 19 ? -30.65313 28.09847 18.41039 0.730 119.69517 19 ALA C C 1
ATOM 2605 O O . ALA C 1 19 ? -30.08781 27.09713 17.96095 0.730 120.36449 19 ALA C O 1
ATOM 2607 N N . ASN C 1 20 ? -31.62687 28.72610 17.76711 1.000 118.47613 20 ASN C N 1
ATOM 2608 C CA . ASN C 1 20 ? -32.03243 28.19361 16.47476 1.000 120.42443 20 ASN C CA 1
ATOM 2609 C C . ASN C 1 20 ? -32.03042 29.26009 15.38109 1.000 120.93423 20 ASN C C 1
ATOM 2610 O O . ASN C 1 20 ? -33.02123 29.37403 14.64926 1.000 122.96899 20 ASN C O 1
ATOM 2615 N N . PRO C 1 21 ? -30.96824 30.05234 15.21301 1.000 122.05122 21 PRO C N 1
ATOM 2616 C CA . PRO C 1 21 ? -30.95293 30.97981 14.08464 1.000 124.17588 21 PRO C CA 1
ATOM 2617 C C . PRO C 1 21 ? -30.53065 30.24389 12.82988 1.000 126.25513 21 PRO C C 1
ATOM 2618 O O . PRO C 1 21 ? -29.86794 29.20521 12.88358 1.000 126.37876 21 PRO C O 1
ATOM 2622 N N . GLY C 1 22 ? -30.93783 30.78235 11.69028 1.000 127.70801 22 GLY C N 1
ATOM 2623 C CA . GLY C 1 22 ? -30.55675 30.19213 10.42562 1.000 124.54021 22 GLY C CA 1
ATOM 2624 C C . GLY C 1 22 ? -29.98492 31.24100 9.50345 1.000 130.90295 22 GLY C C 1
ATOM 2625 O O . GLY C 1 22 ? -30.70493 32.14275 9.06605 1.000 133.82945 22 GLY C O 1
ATOM 2626 N N . PHE C 1 23 ? -28.69560 31.14209 9.20161 1.000 124.46120 23 PHE C N 1
ATOM 2627 C CA . PHE C 1 23 ? -28.02343 32.19529 8.45375 1.000 130.79703 23 PHE C CA 1
ATOM 2628 C C . PHE C 1 23 ? -26.68611 31.67349 7.93812 1.000 127.68927 23 PHE C C 1
ATOM 2629 O O . PHE C 1 23 ? -26.23905 30.58030 8.29445 1.000 120.78749 23 PHE C O 1
ATOM 2637 N N . GLN C 1 24 ? -26.07011 32.47677 7.06964 1.000 139.40182 24 GLN C N 1
ATOM 2638 C CA . GLN C 1 24 ? -24.85724 32.13051 6.32938 1.000 137.14566 24 GLN C CA 1
ATOM 2639 C C . GLN C 1 24 ? -23.63145 32.32035 7.22222 1.000 138.62683 24 GLN C C 1
ATOM 2640 O O . GLN C 1 24 ? -23.22427 33.45553 7.48509 1.000 146.80475 24 GLN C O 1
ATOM 2646 N N . VAL C 1 25 ? -23.02198 31.20879 7.65830 1.000 137.82808 25 VAL C N 1
ATOM 2647 C CA . VAL C 1 25 ? -21.93528 31.25469 8.64388 1.000 137.34516 25 VAL C CA 1
ATOM 2648 C C . VAL C 1 25 ? -20.82831 32.20872 8.20984 1.000 144.11566 25 VAL C C 1
ATOM 2649 O O . VAL C 1 25 ? -20.33171 33.01349 9.00787 1.000 149.83574 25 VAL C O 1
ATOM 2653 N N . THR C 1 26 ? -20.41369 32.12714 6.94348 1.000 138.20991 26 THR C N 1
ATOM 2654 C CA . THR C 1 26 ? -19.25625 32.86959 6.44943 1.000 142.15469 26 THR C CA 1
ATOM 2655 C C . THR C 1 26 ? -19.43936 34.38257 6.47923 1.000 151.92332 26 THR C C 1
ATOM 2656 O O . THR C 1 26 ? -18.53332 35.09858 6.03599 1.000 155.18467 26 THR C O 1
ATOM 2660 N N . ASP C 1 27 ? -20.56849 34.88897 6.98117 1.000 143.41939 27 ASP C N 1
ATOM 2661 C CA . ASP C 1 27 ? -20.76148 36.33149 7.07015 1.000 150.35403 27 ASP C CA 1
ATOM 2662 C C . ASP C 1 27 ? -20.03543 36.94550 8.25901 1.000 152.51378 27 ASP C C 1
ATOM 2663 O O . ASP C 1 27 ? -19.62165 38.10706 8.18463 1.000 155.91497 27 ASP C O 1
ATOM 2668 N N . TYR C 1 28 ? -19.88284 36.20410 9.36117 1.000 145.24474 28 TYR C N 1
ATOM 2669 C CA . TYR C 1 28 ? -19.25698 36.74569 10.56192 1.000 146.02972 28 TYR C CA 1
ATOM 2670 C C . TYR C 1 28 ? -18.15882 35.84765 11.12264 1.000 140.99477 28 TYR C C 1
ATOM 2671 O O . TYR C 1 28 ? -17.68949 36.09656 12.23963 1.000 139.17975 28 TYR C O 1
ATOM 2680 N N . PHE C 1 29 ? -17.73239 34.81651 10.39433 1.000 137.18110 29 PHE C N 1
ATOM 2681 C CA . PHE C 1 29 ? -16.70879 33.91241 10.89977 1.000 129.57378 29 PHE C CA 1
ATOM 2682 C C . PHE C 1 29 ? -15.66912 33.61894 9.83045 1.000 125.23631 29 PHE C C 1
ATOM 2683 O O . PHE C 1 29 ? -15.95017 33.66257 8.62979 1.000 126.84521 29 PHE C O 1
ATOM 2691 N N . GLU C 1 30 ? -14.45925 33.32036 10.29242 1.000 120.46530 30 GLU C N 1
ATOM 2692 C CA . GLU C 1 30 ? -13.41389 32.71469 9.48158 1.000 114.26459 30 GLU C CA 1
ATOM 2693 C C . GLU C 1 30 ? -13.28331 31.26188 9.91380 1.000 103.20531 30 GLU C C 1
ATOM 2694 O O . GLU C 1 30 ? -12.95490 30.98269 11.07296 1.000 98.22037 30 GLU C O 1
ATOM 2700 N N . ILE C 1 31 ? -13.56226 30.34464 8.99666 1.000 105.05735 31 ILE C N 1
ATOM 2701 C CA . ILE C 1 31 ? -13.47199 28.92263 9.30035 1.000 92.75476 31 ILE C CA 1
ATOM 2702 C C . ILE C 1 31 ? -12.01178 28.50064 9.24400 1.000 86.77221 31 ILE C C 1
ATOM 2703 O O . ILE C 1 31 ? -11.31442 28.75972 8.25630 1.000 89.88803 31 ILE C O 1
ATOM 2708 N N . VAL C 1 32 ? -11.53956 27.86667 10.31002 1.000 84.09655 32 VAL C N 1
ATOM 2709 C CA . VAL C 1 32 ? -10.22785 27.23680 10.33857 1.000 82.99701 32 VAL C CA 1
ATOM 2710 C C . VAL C 1 32 ? -10.46647 25.73490 10.30690 1.000 82.13757 32 VAL C C 1
ATOM 2711 O O . VAL C 1 32 ? -10.97305 25.15151 11.27615 1.000 82.17534 32 VAL C O 1
ATOM 2715 N N . ARG C 1 33 ? -10.13074 25.11330 9.18093 1.000 73.69571 33 ARG C N 1
ATOM 2716 C CA . ARG C 1 33 ? -10.34286 23.68451 9.03184 1.000 72.98473 33 ARG C CA 1
ATOM 2717 C C . ARG C 1 33 ? -9.38401 22.91097 9.92922 1.000 72.21658 33 ARG C C 1
ATOM 2718 O O . ARG C 1 33 ? -8.26467 23.34958 10.21023 1.000 71.97243 33 ARG C O 1
ATOM 2726 N N . GLN C 1 34 ? -9.84340 21.75198 10.39184 1.000 77.81160 34 GLN C N 1
ATOM 2727 C CA . GLN C 1 34 ? -9.06472 20.90967 11.27959 1.000 77.21396 34 GLN C CA 1
ATOM 2728 C C . GLN C 1 34 ? -8.90014 19.51880 10.67568 1.000 76.52604 34 GLN C C 1
ATOM 2729 O O . GLN C 1 34 ? -9.72396 19.09196 9.85999 1.000 76.63159 34 GLN C O 1
ATOM 2735 N N . PRO C 1 35 ? -7.84103 18.79733 11.03913 1.000 77.65748 35 PRO C N 1
ATOM 2736 C CA . PRO C 1 35 ? -7.57275 17.51179 10.38743 1.000 77.06495 35 PRO C CA 1
ATOM 2737 C C . PRO C 1 35 ? -8.58262 16.44443 10.77560 1.000 77.25339 35 PRO C C 1
ATOM 2738 O O . PRO C 1 35 ? -9.17059 16.47055 11.86023 1.000 77.66156 35 PRO C O 1
ATOM 2742 N N . ALA C 1 36 ? -8.77386 15.49186 9.86051 1.000 75.22822 36 ALA C N 1
ATOM 2743 C CA . ALA C 1 36 ? -9.66607 14.35417 10.08549 1.000 75.44603 36 ALA C CA 1
ATOM 2744 C C . ALA C 1 36 ? -8.90000 13.24161 10.80391 1.000 75.02363 36 ALA C C 1
ATOM 2745 O O . ALA C 1 36 ? -8.56981 12.19273 10.24685 1.000 74.72988 36 ALA C O 1
ATOM 2747 N N . ASP C 1 37 ? -8.61430 13.50227 12.07939 1.000 83.17205 37 ASP C N 1
ATOM 2748 C CA . ASP C 1 37 ? -7.90038 12.56614 12.93474 1.000 82.96182 37 ASP C CA 1
ATOM 2749 C C . ASP C 1 37 ? -8.81832 11.78573 13.86159 1.000 83.48836 37 ASP C C 1
ATOM 2750 O O . ASP C 1 37 ? -8.37116 10.80811 14.47092 1.000 83.42495 37 ASP C O 1
ATOM 2755 N N . GLY C 1 38 ? -10.08249 12.18347 13.97661 1.000 86.12828 38 GLY C N 1
ATOM 2756 C CA . GLY C 1 38 ? -10.92723 11.73052 15.05544 1.000 86.32833 38 GLY C CA 1
ATOM 2757 C C . GLY C 1 38 ? -10.82178 12.57012 16.30826 1.000 84.53982 38 GLY C C 1
ATOM 2758 O O . GLY C 1 38 ? -11.58984 12.34979 17.25257 1.000 84.93199 38 GLY C O 1
ATOM 2759 N N . ASN C 1 39 ? -9.89193 13.52365 16.34429 1.000 82.99274 39 ASN C N 1
ATOM 2760 C CA . ASN C 1 39 ? -9.73745 14.45662 17.45173 1.000 81.78697 39 ASN C CA 1
ATOM 2761 C C . ASN C 1 39 ? -10.00326 15.88860 17.00139 1.000 82.53994 39 ASN C C 1
ATOM 2762 O O . ASN C 1 39 ? -9.43410 16.83597 17.54689 1.000 83.79179 39 ASN C O 1
ATOM 2767 N N . CYS C 1 40 ? -10.86980 16.05584 16.00013 1.000 83.77358 40 CYS C N 1
ATOM 2768 C CA . CYS C 1 40 ? -11.12020 17.38166 15.44388 1.000 84.61621 40 CYS C CA 1
ATOM 2769 C C . CYS C 1 40 ? -11.79871 18.30754 16.44740 1.000 84.39104 40 CYS C C 1
ATOM 2770 O O . CYS C 1 40 ? -11.61223 19.52809 16.38023 1.000 84.59765 40 CYS C O 1
ATOM 2773 N N . PHE C 1 41 ? -12.57202 17.75600 17.38616 1.000 84.27613 41 PHE C N 1
ATOM 2774 C CA . PHE C 1 41 ? -13.11728 18.56849 18.47171 1.000 84.05651 41 PHE C CA 1
ATOM 2775 C C . PHE C 1 41 ? -12.00070 19.24069 19.26200 1.000 82.71522 41 PHE C C 1
ATOM 2776 O O . PHE C 1 41 ? -11.98513 20.46775 19.43088 1.000 84.20416 41 PHE C O 1
ATOM 2784 N N . TYR C 1 42 ? -11.05306 18.44370 19.75503 1.000 82.02777 42 TYR C N 1
ATOM 2785 C CA . TYR C 1 42 ? -9.96988 18.98775 20.56063 1.000 81.26692 42 TYR C CA 1
ATOM 2786 C C . TYR C 1 42 ? -9.03478 19.85796 19.72959 1.000 81.29787 42 TYR C C 1
ATOM 2787 O O . TYR C 1 42 ? -8.45593 20.81525 20.25313 1.000 81.49428 42 TYR C O 1
ATOM 2796 N N . HIS C 1 43 ? -8.89355 19.56428 18.43509 1.000 81.18783 43 HIS C N 1
ATOM 2797 C CA . HIS C 1 43 ? -8.12716 20.44620 17.55891 1.000 82.71129 43 HIS C CA 1
ATOM 2798 C C . HIS C 1 43 ? -8.78202 21.81971 17.46249 1.000 86.46047 43 HIS C C 1
ATOM 2799 O O . HIS C 1 43 ? -8.10735 22.85426 17.55542 1.000 91.50219 43 HIS C O 1
ATOM 2806 N N . SER C 1 44 ? -10.10450 21.84714 17.27442 1.000 83.96421 44 SER C N 1
ATOM 2807 C CA . SER C 1 44 ? -10.81444 23.11945 17.20274 1.000 86.16375 44 SER C CA 1
ATOM 2808 C C . SER C 1 44 ? -10.73535 23.87326 18.52445 1.000 85.93283 44 SER C C 1
ATOM 2809 O O . SER C 1 44 ? -10.67083 25.10830 18.53659 1.000 90.90200 44 SER C O 1
ATOM 2812 N N . ILE C 1 45 ? -10.74541 23.15015 19.64697 1.000 89.43509 45 ILE C N 1
ATOM 2813 C CA . ILE C 1 45 ? -10.58636 23.81021 20.94171 1.000 88.74254 45 ILE C CA 1
ATOM 2814 C C . ILE C 1 45 ? -9.18945 24.41068 21.07043 1.000 90.86844 45 ILE C C 1
ATOM 2815 O O . ILE C 1 45 ? -9.02662 25.55503 21.51644 1.000 93.25348 45 ILE C O 1
ATOM 2820 N N . ALA C 1 46 ? -8.16154 23.65481 20.67523 1.000 89.16832 46 ALA C N 1
ATOM 2821 C CA . ALA C 1 46 ? -6.78993 24.13688 20.79598 1.000 90.54775 46 ALA C CA 1
ATOM 2822 C C . ALA C 1 46 ? -6.51153 25.30024 19.85477 1.000 100.50707 46 ALA C C 1
ATOM 2823 O O . ALA C 1 46 ? -5.61922 26.11193 20.12580 1.000 102.53010 46 ALA C O 1
ATOM 2825 N N . GLU C 1 47 ? -7.24727 25.39123 18.74418 1.000 97.91075 47 GLU C N 1
ATOM 2826 C CA . GLU C 1 47 ? -7.05532 26.51596 17.83266 1.000 98.58991 47 GLU C CA 1
ATOM 2827 C C . GLU C 1 47 ? -7.31266 27.84602 18.53013 1.000 102.42965 47 GLU C C 1
ATOM 2828 O O . GLU C 1 47 ? -6.59916 28.82838 18.29373 1.000 105.52475 47 GLU C O 1
ATOM 2834 N N . LEU C 1 48 ? -8.31895 27.89505 19.40169 1.000 101.28220 48 LEU C N 1
ATOM 2835 C CA . LEU C 1 48 ? -8.69465 29.12816 20.07708 1.000 104.98144 48 LEU C CA 1
ATOM 2836 C C . LEU C 1 48 ? -8.18231 29.21945 21.50908 1.000 109.42259 48 LEU C C 1
ATOM 2837 O O . LEU C 1 48 ? -8.20785 30.31234 22.08468 1.000 113.44497 48 LEU C O 1
ATOM 2842 N N . PHE C 1 49 ? -7.71489 28.11704 22.09584 1.000 107.58464 49 PHE C N 1
ATOM 2843 C CA . PHE C 1 49 ? -7.29023 28.11724 23.49160 1.000 111.72525 49 PHE C CA 1
ATOM 2844 C C . PHE C 1 49 ? -5.78202 28.26206 23.66754 1.000 115.41768 49 PHE C C 1
ATOM 2845 O O . PHE C 1 49 ? -5.32912 29.11868 24.43223 1.000 120.34076 49 PHE C O 1
ATOM 2853 N N . VAL C 1 50 ? -4.99517 27.43787 22.98268 1.000 113.48971 50 VAL C N 1
ATOM 2854 C CA . VAL C 1 50 ? -3.54696 27.37118 23.17860 1.000 117.07124 50 VAL C CA 1
ATOM 2855 C C . VAL C 1 50 ? -2.87010 28.57631 22.53139 1.000 120.05428 50 VAL C C 1
ATOM 2856 O O . VAL C 1 50 ? -3.23094 28.96399 21.40967 1.000 117.49936 50 VAL C O 1
ATOM 2860 N N . PRO C 1 51 ? -1.89898 29.20764 23.20332 1.000 125.71553 51 PRO C N 1
ATOM 2861 C CA . PRO C 1 51 ? -1.20048 30.34684 22.57803 1.000 129.08491 51 PRO C CA 1
ATOM 2862 C C . PRO C 1 51 ? -0.46357 29.97960 21.29963 1.000 127.22135 51 PRO C C 1
ATOM 2863 O O . PRO C 1 51 ? -0.52403 30.73011 20.31761 1.000 126.81200 51 PRO C O 1
ATOM 2867 N N . ASN C 1 52 ? 0.23943 28.84869 21.28468 1.000 126.34115 52 ASN C N 1
ATOM 2868 C CA . ASN C 1 52 ? 0.93606 28.34815 20.09854 1.000 124.58018 52 ASN C CA 1
ATOM 2869 C C . ASN C 1 52 ? 0.37475 26.96525 19.77796 1.000 118.92153 52 ASN C C 1
ATOM 2870 O O . ASN C 1 52 ? 0.94816 25.94119 20.15730 1.000 119.15170 52 ASN C O 1
ATOM 2875 N N . LYS C 1 53 ? -0.75355 26.94462 19.07204 1.000 95.90305 53 LYS C N 1
ATOM 2876 C CA . LYS C 1 53 ? -1.43701 25.69362 18.77559 1.000 95.12226 53 LYS C CA 1
ATOM 2877 C C . LYS C 1 53 ? -0.61227 24.83998 17.81875 1.000 94.06209 53 LYS C C 1
ATOM 2878 O O . LYS C 1 53 ? 0.04870 25.35293 16.91112 1.000 93.07181 53 LYS C O 1
ATOM 2884 N N . ASN C 1 54 ? -0.64904 23.52702 18.03581 1.000 94.41137 54 ASN C N 1
ATOM 2885 C CA . ASN C 1 54 ? -0.00045 22.55504 17.16989 1.000 97.08832 54 ASN C CA 1
ATOM 2886 C C . ASN C 1 54 ? -1.01459 21.50294 16.74658 1.000 96.96395 54 ASN C C 1
ATOM 2887 O O . ASN C 1 54 ? -2.09756 21.37983 17.32553 1.000 95.58276 54 ASN C O 1
ATOM 2892 N N . ASP C 1 55 ? -0.64637 20.72996 15.72298 1.000 95.88350 55 ASP C N 1
ATOM 2893 C CA . ASP C 1 55 ? -1.41893 19.54598 15.37145 1.000 97.48940 55 ASP C CA 1
ATOM 2894 C C . ASP C 1 55 ? -1.30281 18.44972 16.42157 1.000 102.91594 55 ASP C C 1
ATOM 2895 O O . ASP C 1 55 ? -1.99300 17.43058 16.31034 1.000 104.85634 55 ASP C O 1
ATOM 2900 N N . PHE C 1 56 ? -0.44830 18.63575 17.42949 1.000 101.55119 56 PHE C N 1
ATOM 2901 C CA . PHE C 1 56 ? -0.27749 17.68027 18.51608 1.000 108.05801 56 PHE C CA 1
ATOM 2902 C C . PHE C 1 56 ? -0.60619 18.28737 19.87417 1.000 107.57349 56 PHE C C 1
ATOM 2903 O O . PHE C 1 56 ? -0.41688 17.62472 20.90136 1.000 113.33536 56 PHE C O 1
ATOM 2911 N N . SER C 1 57 ? -1.09465 19.52860 19.90618 1.000 103.94120 57 SER C N 1
ATOM 2912 C CA . SER C 1 57 ? -1.38287 20.20687 21.16338 1.000 102.77153 57 SER C CA 1
ATOM 2913 C C . SER C 1 57 ? -2.69206 19.75515 21.79838 1.000 102.34335 57 SER C C 1
ATOM 2914 O O . SER C 1 57 ? -2.87045 19.93807 23.00946 1.000 103.59552 57 SER C O 1
ATOM 2917 N N . PHE C 1 58 ? -3.59574 19.16059 21.01215 1.000 91.89669 58 PHE C N 1
ATOM 2918 C CA . PHE C 1 58 ? -4.92107 18.79649 21.50884 1.000 92.78821 58 PHE C CA 1
ATOM 2919 C C . PHE C 1 58 ? -4.84420 17.97260 22.78866 1.000 95.01674 58 PHE C C 1
ATOM 2920 O O . PHE C 1 58 ? -5.67809 18.13339 23.68890 1.000 96.20813 58 PHE C O 1
ATOM 2928 N N . ARG C 1 59 ? -3.83759 17.09717 22.89313 1.000 94.44730 59 ARG C N 1
ATOM 2929 C CA . ARG C 1 59 ? -3.70441 16.23972 24.06764 1.000 97.26677 59 ARG C CA 1
ATOM 2930 C C . ARG C 1 59 ? -3.82433 17.03760 25.35853 1.000 98.24000 59 ARG C C 1
ATOM 2931 O O . ARG C 1 59 ? -4.45993 16.58456 26.31949 1.000 100.64252 59 ARG C O 1
ATOM 2939 N N . LEU C 1 60 ? -3.25512 18.24700 25.38068 1.000 98.66152 60 LEU C N 1
ATOM 2940 C CA . LEU C 1 60 ? -3.32969 19.09635 26.56435 1.000 99.46592 60 LEU C CA 1
ATOM 2941 C C . LEU C 1 60 ? -4.76735 19.22815 27.05248 1.000 100.05214 60 LEU C C 1
ATOM 2942 O O . LEU C 1 60 ? -5.08905 18.84985 28.18570 1.000 102.66895 60 LEU C O 1
ATOM 2947 N N . VAL C 1 61 ? -5.65879 19.73079 26.19089 1.000 93.48046 61 VAL C N 1
ATOM 2948 C CA . VAL C 1 61 ? -7.02928 19.96395 26.63781 1.000 94.43199 61 VAL C CA 1
ATOM 2949 C C . VAL C 1 61 ? -7.69891 18.64530 26.99299 1.000 97.39045 61 VAL C C 1
ATOM 2950 O O . VAL C 1 61 ? -8.58585 18.60448 27.85654 1.000 99.65149 61 VAL C O 1
ATOM 2954 N N . LYS C 1 62 ? -7.26141 17.54283 26.37263 1.000 93.78789 62 LYS C N 1
ATOM 2955 C CA . LYS C 1 62 ? -7.79770 16.23662 26.73938 1.000 97.07554 62 LYS C CA 1
ATOM 2956 C C . LYS C 1 62 ? -7.61669 15.97495 28.22807 1.000 100.54156 62 LYS C C 1
ATOM 2957 O O . LYS C 1 62 ? -8.54747 15.51550 28.90297 1.000 103.98924 62 LYS C O 1
ATOM 2963 N N . GLN C 1 63 ? -6.43316 16.29424 28.76364 1.000 104.57132 63 GLN C N 1
ATOM 2964 C CA . GLN C 1 63 ? -6.21390 16.15875 30.19963 1.000 108.31388 63 GLN C CA 1
ATOM 2965 C C . GLN C 1 63 ? -7.25240 16.94392 30.98744 1.000 109.33134 63 GLN C C 1
ATOM 2966 O O . GLN C 1 63 ? -7.82202 16.43072 31.95961 1.000 113.61927 63 GLN C O 1
ATOM 2972 N N . HIS C 1 64 ? -7.52894 18.18258 30.56597 1.000 103.03756 64 HIS C N 1
ATOM 2973 C CA . HIS C 1 64 ? -8.56890 18.97232 31.21603 1.000 103.71215 64 HIS C CA 1
ATOM 2974 C C . HIS C 1 64 ? -9.87512 18.19631 31.28215 1.000 106.48290 64 HIS C C 1
ATOM 2975 O O . HIS C 1 64 ? -10.52290 18.14189 32.33632 1.000 109.61090 64 HIS C O 1
ATOM 2982 N N . LEU C 1 65 ? -10.25415 17.55574 30.16991 1.000 104.57981 65 LEU C N 1
ATOM 2983 C CA . LEU C 1 65 ? -11.48438 16.77331 30.14022 1.000 98.12146 65 LEU C CA 1
ATOM 2984 C C . LEU C 1 65 ? -11.52519 15.77708 31.28612 1.000 104.96367 65 LEU C C 1
ATOM 2985 O O . LEU C 1 65 ? -12.54372 15.65865 31.97953 1.000 105.50586 65 LEU C O 1
ATOM 2990 N N . GLU C 1 66 ? -10.40768 15.08254 31.52266 1.000 95.59156 66 GLU C N 1
ATOM 2991 C CA . GLU C 1 66 ? -10.34101 14.12149 32.61666 1.000 99.03243 66 GLU C CA 1
ATOM 2992 C C . GLU C 1 66 ? -10.81484 14.75462 33.91796 1.000 107.10449 66 GLU C C 1
ATOM 2993 O O . GLU C 1 66 ? -11.71831 14.23193 34.58355 1.000 107.10424 66 GLU C O 1
ATOM 2999 N N . LEU C 1 67 ? -10.25313 15.91930 34.26112 1.000 105.97754 67 LEU C N 1
ATOM 3000 C CA . LEU C 1 67 ? -10.66761 16.61939 35.47268 1.000 108.75003 67 LEU C CA 1
ATOM 3001 C C . LEU C 1 67 ? -12.17870 16.80199 35.50346 1.000 106.88691 67 LEU C C 1
ATOM 3002 O O . LEU C 1 67 ? -12.84206 16.43954 36.48370 1.000 108.92983 67 LEU C O 1
ATOM 3007 N N . ALA C 1 68 ? -12.74480 17.32931 34.41361 1.000 113.43209 68 ALA C N 1
ATOM 3008 C CA . ALA C 1 68 ? -14.18916 17.51846 34.35974 1.000 106.68997 68 ALA C CA 1
ATOM 3009 C C . ALA C 1 68 ? -14.91363 16.19007 34.51842 1.000 107.69292 68 ALA C C 1
ATOM 3010 O O . ALA C 1 68 ? -15.86910 16.08113 35.29889 1.000 109.32125 68 ALA C O 1
ATOM 3012 N N . ALA C 1 69 ? -14.43681 15.15223 33.82637 1.000 109.11609 69 ALA C N 1
ATOM 3013 C CA . ALA C 1 69 ? -15.06913 13.84441 33.91943 1.000 105.04054 69 ALA C CA 1
ATOM 3014 C C . ALA C 1 69 ? -15.04394 13.28666 35.33272 1.000 113.96576 69 ALA C C 1
ATOM 3015 O O . ALA C 1 69 ? -15.78237 12.33884 35.62000 1.000 111.32900 69 ALA C O 1
ATOM 3017 N N . ARG C 1 70 ? -14.23295 13.85678 36.22311 1.000 112.29852 70 ARG C N 1
ATOM 3018 C CA . ARG C 1 70 ? -14.16632 13.35370 37.58543 1.000 116.84716 70 ARG C CA 1
ATOM 3019 C C . ARG C 1 70 ? -15.24820 13.93080 38.48091 1.000 121.11948 70 ARG C C 1
ATOM 3020 O O . ARG C 1 70 ? -15.46828 13.40279 39.57540 1.000 123.81706 70 ARG C O 1
ATOM 3028 N N . ARG C 1 71 ? -15.93124 14.98914 38.05252 1.000 124.71486 71 ARG C N 1
ATOM 3029 C CA . ARG C 1 71 ? -16.96588 15.54263 38.91584 1.000 124.20687 71 ARG C CA 1
ATOM 3030 C C . ARG C 1 71 ? -18.30238 15.65608 38.19796 1.000 117.47097 71 ARG C C 1
ATOM 3031 O O . ARG C 1 71 ? -19.35688 15.42043 38.79508 1.000 118.36781 71 ARG C O 1
ATOM 3039 N N . PHE C 1 72 ? -18.27301 16.01104 36.91719 1.000 119.03293 72 PHE C N 1
ATOM 3040 C CA . PHE C 1 72 ? -19.49812 16.33032 36.20315 1.000 110.00071 72 PHE C CA 1
ATOM 3041 C C . PHE C 1 72 ? -20.07863 15.16267 35.41830 1.000 104.46595 72 PHE C C 1
ATOM 3042 O O . PHE C 1 72 ? -21.28130 15.17598 35.13900 1.000 99.96683 72 PHE C O 1
ATOM 3050 N N . PHE C 1 73 ? -19.27232 14.15444 35.07361 1.000 114.89151 73 PHE C N 1
ATOM 3051 C CA . PHE C 1 73 ? -19.76067 13.05214 34.24748 1.000 108.06735 73 PHE C CA 1
ATOM 3052 C C . PHE C 1 73 ? -21.00035 12.40371 34.85433 1.000 109.52957 73 PHE C C 1
ATOM 3053 O O . PHE C 1 73 ? -22.05504 12.32323 34.21442 1.000 104.86491 73 PHE C O 1
ATOM 3061 N N . GLU C 1 74 ? -20.88899 11.93390 36.09798 1.000 105.71088 74 GLU C N 1
ATOM 3062 C CA . GLU C 1 74 ? -22.02312 11.30450 36.76290 1.000 107.86398 74 GLU C CA 1
ATOM 3063 C C . GLU C 1 74 ? -23.14559 12.28639 37.06960 1.000 108.68627 74 GLU C C 1
ATOM 3064 O O . GLU C 1 74 ? -24.22955 11.85376 37.47561 1.000 109.76221 74 GLU C O 1
ATOM 3070 N N . GLU C 1 75 ? -22.91632 13.58455 36.88192 1.000 113.64638 75 GLU C N 1
ATOM 3071 C CA . GLU C 1 75 ? -23.93500 14.60157 37.08749 1.000 112.76798 75 GLU C CA 1
ATOM 3072 C C . GLU C 1 75 ? -24.33434 15.30373 35.79758 1.000 104.28401 75 GLU C C 1
ATOM 3073 O O . GLU C 1 75 ? -25.17763 16.20651 35.83533 1.000 102.85820 75 GLU C O 1
ATOM 3079 N N . GLU C 1 76 ? -23.75220 14.91893 34.66219 1.000 105.36356 76 GLU C N 1
ATOM 3080 C CA . GLU C 1 76 ? -24.17893 15.45637 33.37649 1.000 103.61993 76 GLU C CA 1
ATOM 3081 C C . GLU C 1 76 ? -25.50854 14.83395 32.96926 1.000 102.04505 76 GLU C C 1
ATOM 3082 O O . GLU C 1 76 ? -25.66700 13.60966 32.99617 1.000 101.66046 76 GLU C O 1
ATOM 3088 N N . SER C 1 77 ? -26.46647 15.68216 32.58941 1.000 105.21055 77 SER C N 1
ATOM 3089 C CA . SER C 1 77 ? -27.79213 15.19490 32.22784 1.000 104.04540 77 SER C CA 1
ATOM 3090 C C . SER C 1 77 ? -27.76307 14.28393 31.00694 1.000 102.42397 77 SER C C 1
ATOM 3091 O O . SER C 1 77 ? -28.66451 13.45407 30.84398 1.000 101.84097 77 SER C O 1
ATOM 3094 N N . GLU C 1 78 ? -26.74732 14.41196 30.15251 1.000 100.41082 78 GLU C N 1
ATOM 3095 C CA . GLU C 1 78 ? -26.67616 13.59406 28.94777 1.000 99.18566 78 GLU C CA 1
ATOM 3096 C C . GLU C 1 78 ? -26.05861 12.22724 29.21572 1.000 99.66670 78 GLU C C 1
ATOM 3097 O O . GLU C 1 78 ? -26.44582 11.24195 28.57544 1.000 98.99188 78 GLU C O 1
ATOM 3103 N N . ALA C 1 79 ? -25.10933 12.14543 30.15306 1.000 111.14258 79 ALA C N 1
ATOM 3104 C CA . ALA C 1 79 ? -24.47221 10.87070 30.46484 1.000 111.85319 79 ALA C CA 1
ATOM 3105 C C . ALA C 1 79 ? -25.46302 9.84494 30.99579 1.000 111.88568 79 ALA C C 1
ATOM 3106 O O . ALA C 1 79 ? -25.20937 8.64024 30.88630 1.000 112.18297 79 ALA C O 1
ATOM 3108 N N . LYS C 1 80 ? -26.57625 10.29164 31.57192 1.000 116.02370 80 LYS C N 1
ATOM 3109 C CA . LYS C 1 80 ? -27.61590 9.36757 31.99841 1.000 116.54067 80 LYS C CA 1
ATOM 3110 C C . LYS C 1 80 ? -28.21035 8.66198 30.78704 1.000 115.48524 80 LYS C C 1
ATOM 3111 O O . LYS C 1 80 ? -28.42500 9.27047 29.73480 1.000 114.09988 80 LYS C O 1
ATOM 3117 N N . GLY C 1 81 ? -28.46952 7.36537 30.93629 1.000 127.56810 81 GLY C N 1
ATOM 3118 C CA . GLY C 1 81 ? -28.95066 6.55493 29.84122 1.000 126.92345 81 GLY C CA 1
ATOM 3119 C C . GLY C 1 81 ? -27.86821 5.92513 28.99283 1.000 125.95144 81 GLY C C 1
ATOM 3120 O O . GLY C 1 81 ? -28.17161 5.02434 28.19933 1.000 125.91446 81 GLY C O 1
ATOM 3121 N N . LEU C 1 82 ? -26.61647 6.37081 29.12762 1.000 121.57081 82 LEU C N 1
ATOM 3122 C CA . LEU C 1 82 ? -25.52072 5.74562 28.39826 1.000 121.23846 82 LEU C CA 1
ATOM 3123 C C . LEU C 1 82 ? -25.18914 4.36020 28.93045 1.000 122.57663 82 LEU C C 1
ATOM 3124 O O . LEU C 1 82 ? -24.62903 3.54541 28.18967 1.000 122.75408 82 LEU C O 1
ATOM 3129 N N . GLY C 1 83 ? -25.52030 4.07473 30.18795 1.000 118.18085 83 GLY C N 1
ATOM 3130 C CA . GLY C 1 83 ? -25.11033 2.82122 30.78944 1.000 119.77593 83 GLY C CA 1
ATOM 3131 C C . GLY C 1 83 ? -23.61433 2.67200 30.93140 1.000 120.77605 83 GLY C C 1
ATOM 3132 O O . GLY C 1 83 ? -23.11794 1.55017 31.06629 1.000 122.12174 83 GLY C O 1
ATOM 3133 N N . LEU C 1 84 ? -22.87809 3.77897 30.90289 1.000 120.10765 84 LEU C N 1
ATOM 3134 C CA . LEU C 1 84 ? -21.42413 3.77398 30.96248 1.000 121.79055 84 LEU C CA 1
ATOM 3135 C C . LEU C 1 84 ? -20.96986 4.27267 32.32488 1.000 119.53671 84 LEU C C 1
ATOM 3136 O O . LEU C 1 84 ? -21.39368 5.34414 32.77127 1.000 114.14612 84 LEU C O 1
ATOM 3141 N N . SER C 1 85 ? -20.11310 3.49707 32.98026 1.000 117.84410 85 SER C N 1
ATOM 3142 C CA . SER C 1 85 ? -19.48590 3.96764 34.20249 1.000 116.35526 85 SER C CA 1
ATOM 3143 C C . SER C 1 85 ? -18.40623 4.99316 33.87198 1.000 114.75861 85 SER C C 1
ATOM 3144 O O . SER C 1 85 ? -17.95303 5.11253 32.73037 1.000 116.90600 85 SER C O 1
ATOM 3147 N N . LEU C 1 86 ? -18.00113 5.74990 34.89297 1.000 111.56438 86 LEU C N 1
ATOM 3148 C CA . LEU C 1 86 ? -16.92654 6.71814 34.70568 1.000 106.06694 86 LEU C CA 1
ATOM 3149 C C . LEU C 1 86 ? -15.63146 6.01786 34.31650 1.000 106.83384 86 LEU C C 1
ATOM 3150 O O . LEU C 1 86 ? -14.87756 6.50811 33.46426 1.000 104.77286 86 LEU C O 1
ATOM 3155 N N . GLU C 1 87 ? -15.36604 4.86164 34.92808 1.000 106.55313 87 GLU C N 1
ATOM 3156 C CA . GLU C 1 87 ? -14.20128 4.06092 34.56868 1.000 113.65807 87 GLU C CA 1
ATOM 3157 C C . GLU C 1 87 ? -14.22491 3.70162 33.08899 1.000 117.67228 87 GLU C C 1
ATOM 3158 O O . GLU C 1 87 ? -13.29257 4.02000 32.34205 1.000 121.00096 87 GLU C O 1
ATOM 3164 N N . LYS C 1 88 ? -15.29428 3.03013 32.65060 1.000 115.79209 88 LYS C N 1
ATOM 3165 C CA . LYS C 1 88 ? -15.39688 2.61512 31.25568 1.000 119.05377 88 LYS C CA 1
ATOM 3166 C C . LYS C 1 88 ? -15.47981 3.80979 30.31716 1.000 115.53518 88 LYS C C 1
ATOM 3167 O O . LYS C 1 88 ? -15.08006 3.70958 29.15146 1.000 118.17975 88 LYS C O 1
ATOM 3173 N N . TYR C 1 89 ? -15.99549 4.94240 30.79835 1.000 117.87731 89 TYR C N 1
ATOM 3174 C CA . TYR C 1 89 ? -16.01016 6.14899 29.97965 1.000 114.48540 89 TYR C CA 1
ATOM 3175 C C . TYR C 1 89 ? -14.59208 6.62301 29.69068 1.000 117.39683 89 TYR C C 1
ATOM 3176 O O . TYR C 1 89 ? -14.18554 6.73671 28.52787 1.000 118.45157 89 TYR C O 1
ATOM 3185 N N . LEU C 1 90 ? -13.81611 6.89232 30.74337 1.000 114.31720 90 LEU C N 1
ATOM 3186 C CA . LEU C 1 90 ? -12.45440 7.37266 30.54345 1.000 115.77989 90 LEU C CA 1
ATOM 3187 C C . LEU C 1 90 ? -11.54442 6.31872 29.92423 1.000 115.90287 90 LEU C C 1
ATOM 3188 O O . LEU C 1 90 ? -10.49184 6.67512 29.38376 1.000 103.69266 90 LEU C O 1
ATOM 3193 N N . GLU C 1 91 ? -11.92438 5.03714 29.98142 1.000 124.12747 91 GLU C N 1
ATOM 3194 C CA . GLU C 1 91 ? -11.07825 3.99050 29.41382 1.000 119.19383 91 GLU C CA 1
ATOM 3195 C C . GLU C 1 91 ? -10.90190 4.14851 27.90949 1.000 107.69342 91 GLU C C 1
ATOM 3196 O O . GLU C 1 91 ? -9.87830 3.72589 27.35896 1.000 98.78754 91 GLU C O 1
ATOM 3202 N N . VAL C 1 92 ? -11.87711 4.74797 27.22915 1.000 120.37865 92 VAL C N 1
ATOM 3203 C CA . VAL C 1 92 ? -11.83319 4.86281 25.77614 1.000 119.62840 92 VAL C CA 1
ATOM 3204 C C . VAL C 1 92 ? -11.86576 6.33268 25.37620 1.000 114.31307 92 VAL C C 1
ATOM 3205 O O . VAL C 1 92 ? -11.34649 6.70963 24.31927 1.000 113.36306 92 VAL C O 1
ATOM 3209 N N . ALA C 1 93 ? -12.45632 7.17772 26.22669 1.000 111.22732 93 ALA C N 1
ATOM 3210 C CA . ALA C 1 93 ? -12.57795 8.59301 25.89179 1.000 106.61748 93 ALA C CA 1
ATOM 3211 C C . ALA C 1 93 ? -11.21472 9.27018 25.82881 1.000 105.33830 93 ALA C C 1
ATOM 3212 O O . ALA C 1 93 ? -10.99231 10.15269 24.99222 1.000 102.72689 93 ALA C O 1
ATOM 3214 N N . MET C 1 94 ? -10.29127 8.87257 26.69818 1.000 107.67532 94 MET C N 1
ATOM 3215 C CA . MET C 1 94 ? -8.96004 9.46021 26.73223 1.000 107.44797 94 MET C CA 1
ATOM 3216 C C . MET C 1 94 ? -7.99680 8.80701 25.75162 1.000 110.34184 94 MET C C 1
ATOM 3217 O O . MET C 1 94 ? -6.84715 9.24767 25.64941 1.000 110.75664 94 MET C O 1
ATOM 3222 N N . CYS C 1 95 ? -8.43147 7.77401 25.03561 1.000 112.84725 95 CYS C N 1
ATOM 3223 C CA . CYS C 1 95 ? -7.59582 7.16599 24.01610 1.000 115.95730 95 CYS C CA 1
ATOM 3224 C C . CYS C 1 95 ? -7.50698 8.08487 22.79752 1.000 112.85586 95 CYS C C 1
ATOM 3225 O O . CYS C 1 95 ? -8.24944 9.06192 22.66216 1.000 108.64280 95 CYS C O 1
ATOM 3228 N N . ASP C 1 96 ? -6.58030 7.76346 21.90103 1.000 115.48207 96 ASP C N 1
ATOM 3229 C CA . ASP C 1 96 ? -6.36731 8.58475 20.71926 1.000 113.27715 96 ASP C CA 1
ATOM 3230 C C . ASP C 1 96 ? -7.36015 8.22568 19.61901 1.000 113.64855 96 ASP C C 1
ATOM 3231 O O . ASP C 1 96 ? -7.82055 7.08492 19.51366 1.000 117.18610 96 ASP C O 1
ATOM 3236 N N . ASN C 1 97 ? -7.69274 9.22799 18.80144 1.000 110.45595 97 ASN C N 1
ATOM 3237 C CA . ASN C 1 97 ? -8.57229 9.06986 17.63987 1.000 111.21749 97 ASN C CA 1
ATOM 3238 C C . ASN C 1 97 ? -9.96982 8.59236 18.02983 1.000 111.47877 97 ASN C C 1
ATOM 3239 O O . ASN C 1 97 ? -10.65194 7.93176 17.24226 1.000 114.35915 97 ASN C O 1
ATOM 3244 N N . GLU C 1 98 ? -10.41272 8.92294 19.23963 1.000 108.98689 98 GLU C N 1
ATOM 3245 C CA . GLU C 1 98 ? -11.75988 8.60400 19.69398 1.000 109.15970 98 GLU C CA 1
ATOM 3246 C C . GLU C 1 98 ? -12.63604 9.84351 19.57324 1.000 105.38722 98 GLU C C 1
ATOM 3247 O O . GLU C 1 98 ? -12.22243 10.94118 19.96110 1.000 101.84144 98 GLU C O 1
ATOM 3253 N N . TRP C 1 99 ? -13.84044 9.66555 19.03694 1.000 102.56184 99 TRP C N 1
ATOM 3254 C CA . TRP C 1 99 ? -14.73534 10.79259 18.81766 1.000 102.65473 99 TRP C CA 1
ATOM 3255 C C . TRP C 1 99 ? -15.23906 11.36011 20.14066 1.000 100.13979 99 TRP C C 1
ATOM 3256 O O . TRP C 1 99 ? -15.40618 10.64324 21.13104 1.000 99.86777 99 TRP C O 1
ATOM 3267 N N . GLY C 1 100 ? -15.47912 12.66326 20.14464 1.000 98.62806 100 GLY C N 1
ATOM 3268 C CA . GLY C 1 100 ? -16.02041 13.33788 21.31238 1.000 96.81346 100 GLY C CA 1
ATOM 3269 C C . GLY C 1 100 ? -16.83635 14.53234 20.87868 1.000 97.94282 100 GLY C C 1
ATOM 3270 O O . GLY C 1 100 ? -16.51827 15.19268 19.88441 1.000 98.22268 100 GLY C O 1
ATOM 3271 N N . GLY C 1 101 ? -17.89861 14.81580 21.63137 1.000 98.91558 101 GLY C N 1
ATOM 3272 C CA . GLY C 1 101 ? -18.83587 15.83632 21.20203 1.000 101.08646 101 GLY C CA 1
ATOM 3273 C C . GLY C 1 101 ? -19.47087 16.68972 22.28163 1.000 100.29985 101 GLY C C 1
ATOM 3274 O O . GLY C 1 101 ? -18.78883 17.46732 22.95484 1.000 96.90164 101 GLY C O 1
ATOM 3275 N N . SER C 1 102 ? -20.78990 16.55429 22.44534 1.000 103.80437 102 SER C N 1
ATOM 3276 C CA . SER C 1 102 ? -21.53835 17.48800 23.28217 1.000 104.12080 102 SER C CA 1
ATOM 3277 C C . SER C 1 102 ? -21.28167 17.25168 24.76593 1.000 101.35088 102 SER C C 1
ATOM 3278 O O . SER C 1 102 ? -21.20162 18.20861 25.54447 1.000 99.75326 102 SER C O 1
ATOM 3281 N N . LEU C 1 103 ? -21.16995 15.98823 25.18031 1.000 101.17401 103 LEU C N 1
ATOM 3282 C CA . LEU C 1 103 ? -20.92265 15.68917 26.58744 1.000 99.01144 103 LEU C CA 1
ATOM 3283 C C . LEU C 1 103 ? -19.60317 16.29796 27.04702 1.000 94.79956 103 LEU C C 1
ATOM 3284 O O . LEU C 1 103 ? -19.54261 16.98861 28.07487 1.000 93.37224 103 LEU C O 1
ATOM 3289 N N . GLU C 1 104 ? -18.53390 16.05546 26.28333 1.000 95.51123 104 GLU C N 1
ATOM 3290 C CA . GLU C 1 104 ? -17.23177 16.62516 26.61047 1.000 90.82171 104 GLU C CA 1
ATOM 3291 C C . GLU C 1 104 ? -17.26774 18.14640 26.55202 1.000 88.50121 104 GLU C C 1
ATOM 3292 O O . GLU C 1 104 ? -16.61725 18.82099 27.35839 1.000 86.00793 104 GLU C O 1
ATOM 3298 N N . ALA C 1 105 ? -18.02854 18.70377 25.60678 1.000 96.02709 105 ALA C N 1
ATOM 3299 C CA . ALA C 1 105 ? -18.15849 20.15423 25.51443 1.000 90.81301 105 ALA C CA 1
ATOM 3300 C C . ALA C 1 105 ? -18.77913 20.72865 26.77962 1.000 93.24861 105 ALA C C 1
ATOM 3301 O O . ALA C 1 105 ? -18.28548 21.71633 27.33515 1.000 89.31109 105 ALA C O 1
ATOM 3303 N N . SER C 1 106 ? -19.86821 20.11683 27.25009 1.000 87.48214 106 SER C N 1
ATOM 3304 C CA . SER C 1 106 ? -20.53160 20.59997 28.45576 1.000 91.54806 106 SER C CA 1
ATOM 3305 C C . SER C 1 106 ? -19.62497 20.46487 29.66968 1.000 93.54258 106 SER C C 1
ATOM 3306 O O . SER C 1 106 ? -19.55440 21.37360 30.50837 1.000 98.85304 106 SER C O 1
ATOM 3309 N N . MET C 1 107 ? -18.91291 19.33973 29.77563 1.000 93.44906 107 MET C N 1
ATOM 3310 C CA . MET C 1 107 ? -18.03795 19.13586 30.92663 1.000 95.99247 107 MET C CA 1
ATOM 3311 C C . MET C 1 107 ? -16.88310 20.13223 30.93104 1.000 101.94760 107 MET C C 1
ATOM 3312 O O . MET C 1 107 ? -16.51777 20.66307 31.98828 1.000 107.09554 107 MET C O 1
ATOM 3317 N N . LEU C 1 108 ? -16.30679 20.41379 29.75899 1.000 96.58757 108 LEU C N 1
ATOM 3318 C CA . LEU C 1 108 ? -15.23093 21.39643 29.68542 1.000 102.86633 108 LEU C CA 1
ATOM 3319 C C . LEU C 1 108 ? -15.74821 22.80554 29.94593 1.000 107.06311 108 LEU C C 1
ATOM 3320 O O . LEU C 1 108 ? -15.05060 23.62328 30.55537 1.000 112.40005 108 LEU C O 1
ATOM 3325 N N . ALA C 1 109 ? -16.96781 23.11081 29.49630 1.000 103.39907 109 ALA C N 1
ATOM 3326 C CA . ALA C 1 109 ? -17.53812 24.42539 29.76849 1.000 108.78853 109 ALA C CA 1
ATOM 3327 C C . ALA C 1 109 ? -17.77214 24.62083 31.26023 1.000 112.89819 109 ALA C C 1
ATOM 3328 O O . ALA C 1 109 ? -17.50582 25.70093 31.80140 1.000 119.63183 109 ALA C O 1
ATOM 3330 N N . LYS C 1 110 ? -18.26309 23.58436 31.94233 1.000 109.51507 110 LYS C N 1
ATOM 3331 C CA . LYS C 1 110 ? -18.44515 23.67513 33.38729 1.000 113.66436 110 LYS C CA 1
ATOM 3332 C C . LYS C 1 110 ? -17.10575 23.81927 34.10098 1.000 118.05477 110 LYS C C 1
ATOM 3333 O O . LYS C 1 110 ? -16.92073 24.72769 34.91879 1.000 124.92174 110 LYS C O 1
ATOM 3339 N N . HIS C 1 111 ? -16.15059 22.94024 33.78750 1.000 114.78801 111 HIS C N 1
ATOM 3340 C CA . HIS C 1 111 ? -14.91142 22.88599 34.55700 1.000 119.33410 111 HIS C CA 1
ATOM 3341 C C . HIS C 1 111 ? -13.99132 24.06100 34.24152 1.000 125.50295 111 HIS C C 1
ATOM 3342 O O . HIS C 1 111 ? -13.39984 24.65051 35.15352 1.000 132.85776 111 HIS C O 1
ATOM 3349 N N . LEU C 1 112 ? -13.84979 24.41479 32.96508 1.000 116.30282 112 LEU C N 1
ATOM 3350 C CA . LEU C 1 112 ? -12.86422 25.40280 32.54220 1.000 117.59047 112 LEU C CA 1
ATOM 3351 C C . LEU C 1 112 ? -13.36111 26.84064 32.64702 1.000 121.71055 112 LEU C C 1
ATOM 3352 O O . LEU C 1 112 ? -12.72834 27.73783 32.07939 1.000 126.21312 112 LEU C O 1
ATOM 3357 N N . ASP C 1 113 ? -14.47273 27.07671 33.34823 1.000 126.90710 113 ASP C N 1
ATOM 3358 C CA . ASP C 1 113 ? -14.94826 28.42953 33.65119 1.000 130.75452 113 ASP C CA 1
ATOM 3359 C C . ASP C 1 113 ? -15.17392 29.25535 32.38451 1.000 135.31455 113 ASP C C 1
ATOM 3360 O O . ASP C 1 113 ? -14.83944 30.44084 32.33046 1.000 140.62208 113 ASP C O 1
ATOM 3365 N N . ILE C 1 114 ? -15.74347 28.63165 31.35382 1.000 124.52969 114 ILE C N 1
ATOM 3366 C CA . ILE C 1 114 ? -16.00563 29.28594 30.07801 1.000 128.18607 114 ILE C CA 1
ATOM 3367 C C . ILE C 1 114 ? -17.37263 28.84600 29.56625 1.000 124.20715 114 ILE C C 1
ATOM 3368 O O . ILE C 1 114 ? -18.08518 28.07005 30.20818 1.000 119.20244 114 ILE C O 1
ATOM 3373 N N . THR C 1 115 ? -17.73658 29.36129 28.39407 1.000 124.63165 115 THR C N 1
ATOM 3374 C CA . THR C 1 115 ? -18.92829 28.94601 27.67118 1.000 120.49304 115 THR C CA 1
ATOM 3375 C C . THR C 1 115 ? -18.52401 28.57523 26.25086 1.000 120.29292 115 THR C C 1
ATOM 3376 O O . THR C 1 115 ? -17.57331 29.13388 25.69596 1.000 124.91548 115 THR C O 1
ATOM 3380 N N . ILE C 1 116 ? -19.23150 27.60835 25.67020 1.000 111.72528 116 ILE C N 1
ATOM 3381 C CA . ILE C 1 116 ? -18.83147 27.02125 24.39353 1.000 108.79591 116 ILE C CA 1
ATOM 3382 C C . ILE C 1 116 ? -20.04876 26.94412 23.48392 1.000 108.79826 116 ILE C C 1
ATOM 3383 O O . ILE C 1 116 ? -21.11298 26.48315 23.90948 1.000 108.87386 116 ILE C O 1
ATOM 3388 N N . VAL C 1 117 ? -19.89803 27.38369 22.23290 1.000 107.91229 117 VAL C N 1
ATOM 3389 C CA . VAL C 1 117 ? -20.99200 27.35339 21.26942 1.000 108.32918 117 VAL C CA 1
ATOM 3390 C C . VAL C 1 117 ? -20.59088 26.48772 20.08037 1.000 105.49037 117 VAL C C 1
ATOM 3391 O O . VAL C 1 117 ? -19.44378 26.52938 19.61899 1.000 105.52083 117 VAL C O 1
ATOM 3395 N N . ILE C 1 118 ? -21.54217 25.68801 19.60298 1.000 104.86193 118 ILE C N 1
ATOM 3396 C CA . ILE C 1 118 ? -21.34467 24.77326 18.48505 1.000 102.56648 118 ILE C CA 1
ATOM 3397 C C . ILE C 1 118 ? -22.43310 25.04772 17.45723 1.000 104.36721 118 ILE C C 1
ATOM 3398 O O . ILE C 1 118 ? -23.62509 24.90034 17.75582 1.000 105.47359 118 ILE C O 1
ATOM 3403 N N . TRP C 1 119 ? -22.02674 25.44843 16.25599 1.000 105.19547 119 TRP C N 1
ATOM 3404 C CA . TRP C 1 119 ? -22.94187 25.72775 15.15652 1.000 107.61386 119 TRP C CA 1
ATOM 3405 C C . TRP C 1 119 ? -22.90739 24.53415 14.20921 1.000 105.59648 119 TRP C C 1
ATOM 3406 O O . TRP C 1 119 ? -21.90284 24.30334 13.52898 1.000 104.36296 119 TRP C O 1
ATOM 3417 N N . VAL C 1 120 ? -23.98889 23.76041 14.18424 1.000 108.09786 120 VAL C N 1
ATOM 3418 C CA . VAL C 1 120 ? -24.07335 22.55582 13.36725 1.000 106.76267 120 VAL C CA 1
ATOM 3419 C C . VAL C 1 120 ? -24.79178 22.89780 12.06976 1.000 107.55679 120 VAL C C 1
ATOM 3420 O O . VAL C 1 120 ? -25.88477 23.48343 12.08879 1.000 110.10030 120 VAL C O 1
ATOM 3424 N N . ILE C 1 121 ? -24.17546 22.54419 10.94040 1.000 126.23910 121 ILE C N 1
ATOM 3425 C CA . ILE C 1 121 ? -24.68825 22.92391 9.62926 1.000 126.09474 121 ILE C CA 1
ATOM 3426 C C . ILE C 1 121 ? -25.21099 21.69017 8.90837 1.000 125.29553 121 ILE C C 1
ATOM 3427 O O . ILE C 1 121 ? -24.75575 20.56295 9.13757 1.000 125.05522 121 ILE C O 1
ATOM 3432 N N . GLU C 1 122 ? -26.18382 21.91589 8.02842 1.000 134.61736 122 GLU C N 1
ATOM 3433 C CA . GLU C 1 122 ? -26.74841 20.87406 7.18025 1.000 134.10571 122 GLU C CA 1
ATOM 3434 C C . GLU C 1 122 ? -26.32631 21.00349 5.72712 1.000 134.23972 122 GLU C C 1
ATOM 3435 O O . GLU C 1 122 ? -26.07781 19.99169 5.06761 1.000 134.20723 122 GLU C O 1
ATOM 3441 N N . GLY C 1 123 ? -26.23850 22.22702 5.21416 1.000 132.37754 123 GLY C N 1
ATOM 3442 C CA . GLY C 1 123 ? -25.67585 22.47156 3.90914 1.000 132.89086 123 GLY C CA 1
ATOM 3443 C C . GLY C 1 123 ? -24.35461 23.20194 4.02632 1.000 133.91863 123 GLY C C 1
ATOM 3444 O O . GLY C 1 123 ? -23.95205 23.62277 5.11522 1.000 134.14615 123 GLY C O 1
ATOM 3445 N N . PRO C 1 124 ? -23.64412 23.35708 2.90884 1.000 134.80979 124 PRO C N 1
ATOM 3446 C CA . PRO C 1 124 ? -22.38065 24.10604 2.94120 1.000 136.40591 124 PRO C CA 1
ATOM 3447 C C . PRO C 1 124 ? -22.58776 25.55255 3.35675 1.000 137.37340 124 PRO C C 1
ATOM 3448 O O . PRO C 1 124 ? -23.18096 26.34100 2.61296 1.000 137.83820 124 PRO C O 1
ATOM 3452 N N . SER C 1 125 ? -22.11022 25.89591 4.55516 1.000 135.96908 125 SER C N 1
ATOM 3453 C CA . SER C 1 125 ? -22.21576 27.24852 5.10552 1.000 137.27037 125 SER C CA 1
ATOM 3454 C C . SER C 1 125 ? -23.67862 27.65313 5.30109 1.000 136.35024 125 SER C C 1
ATOM 3455 O O . SER C 1 125 ? -24.14129 28.67551 4.79245 1.000 137.33404 125 SER C O 1
ATOM 3458 N N . ARG C 1 126 ? -24.40698 26.83509 6.06044 1.000 130.23169 126 ARG C N 1
ATOM 3459 C CA . ARG C 1 126 ? -25.82332 27.07316 6.33581 1.000 129.45873 126 ARG C CA 1
ATOM 3460 C C . ARG C 1 126 ? -26.12945 26.50556 7.71601 1.000 128.92479 126 ARG C C 1
ATOM 3461 O O . ARG C 1 126 ? -26.11178 25.28430 7.89695 1.000 127.93279 126 ARG C O 1
ATOM 3469 N N . VAL C 1 127 ? -26.40285 27.38237 8.68418 1.000 120.99710 127 VAL C N 1
ATOM 3470 C CA . VAL C 1 127 ? -26.62366 26.94303 10.06038 1.000 120.32783 127 VAL C CA 1
ATOM 3471 C C . VAL C 1 127 ? -27.91373 26.14053 10.13873 1.000 121.07181 127 VAL C C 1
ATOM 3472 O O . VAL C 1 127 ? -29.00642 26.66937 9.90333 1.000 122.18121 127 VAL C O 1
ATOM 3476 N N . ALA C 1 128 ? -27.79352 24.86166 10.49296 1.000 114.65130 128 ALA C N 1
ATOM 3477 C CA . ALA C 1 128 ? -28.97848 24.07725 10.81132 1.000 115.39372 128 ALA C CA 1
ATOM 3478 C C . ALA C 1 128 ? -29.42492 24.31989 12.24708 1.000 115.12340 128 ALA C C 1
ATOM 3479 O O . ALA C 1 128 ? -30.62115 24.49196 12.50688 1.000 116.10249 128 ALA C O 1
ATOM 3481 N N . ALA C 1 129 ? -28.48225 24.34856 13.18686 1.000 118.39108 129 ALA C N 1
ATOM 3482 C CA . ALA C 1 129 ? -28.81971 24.59704 14.58283 1.000 118.22720 129 ALA C CA 1
ATOM 3483 C C . ALA C 1 129 ? -27.58769 25.11579 15.31055 1.000 117.17606 129 ALA C C 1
ATOM 3484 O O . ALA C 1 129 ? -26.47756 25.12275 14.77368 1.000 116.55512 129 ALA C O 1
ATOM 3486 N N . ALA C 1 130 ? -27.80247 25.54946 16.55113 1.000 115.52370 130 ALA C N 1
ATOM 3487 C CA . ALA C 1 130 ? -26.73272 26.04025 17.40670 1.000 114.80066 130 ALA C CA 1
ATOM 3488 C C . ALA C 1 130 ? -26.98289 25.57536 18.83324 1.000 114.76011 130 ALA C C 1
ATOM 3489 O O . ALA C 1 130 ? -28.13147 25.51785 19.28080 1.000 115.50449 130 ALA C O 1
ATOM 3491 N N . VAL C 1 131 ? -25.90625 25.23649 19.54052 1.000 104.91974 131 VAL C N 1
ATOM 3492 C CA . VAL C 1 131 ? -25.98448 24.75530 20.91579 1.000 104.92112 131 VAL C CA 1
ATOM 3493 C C . VAL C 1 131 ? -24.97687 25.52313 21.76183 1.000 104.68299 131 VAL C C 1
ATOM 3494 O O . VAL C 1 131 ? -23.85217 25.78059 21.32012 1.000 104.19103 131 VAL C O 1
ATOM 3498 N N . LYS C 1 132 ? -25.37975 25.89300 22.97758 1.000 107.10192 132 LYS C N 1
ATOM 3499 C CA . LYS C 1 132 ? -24.52729 26.63969 23.89246 1.000 107.18777 132 LYS C CA 1
ATOM 3500 C C . LYS C 1 132 ? -24.39278 25.91013 25.22216 1.000 107.28466 132 LYS C C 1
ATOM 3501 O O . LYS C 1 132 ? -25.32142 25.23969 25.68346 1.000 107.63765 132 LYS C O 1
ATOM 3507 N N . PHE C 1 133 ? -23.21841 26.05224 25.83227 1.000 105.96687 133 PHE C N 1
ATOM 3508 C CA . PHE C 1 133 ? -22.92723 25.48581 27.14240 1.000 106.23037 133 PHE C CA 1
ATOM 3509 C C . PHE C 1 133 ? -22.37759 26.59437 28.02455 1.000 106.93196 133 PHE C C 1
ATOM 3510 O O . PHE C 1 133 ? -21.29667 27.13088 27.74845 1.000 106.79385 133 PHE C O 1
ATOM 3518 N N . GLY C 1 134 ? -23.12656 26.93644 29.07385 1.000 110.17199 134 GLY C N 1
ATOM 3519 C CA . GLY C 1 134 ? -22.76564 28.00253 29.97635 1.000 111.14815 134 GLY C CA 1
ATOM 3520 C C . GLY C 1 134 ? -23.41139 29.31588 29.58639 1.000 111.81723 134 GLY C C 1
ATOM 3521 O O . GLY C 1 134 ? -23.85245 29.50110 28.44894 1.000 111.38565 134 GLY C O 1
ATOM 3522 N N . PRO C 1 135 ? -23.50683 30.24834 30.53360 1.000 120.44299 135 PRO C N 1
ATOM 3523 C CA . PRO C 1 135 ? -23.92573 31.60916 30.17831 1.000 121.28188 135 PRO C CA 1
ATOM 3524 C C . PRO C 1 135 ? -22.72984 32.48789 29.84739 1.000 121.40901 135 PRO C C 1
ATOM 3525 O O . PRO C 1 135 ? -21.83853 32.66825 30.68302 1.000 121.97945 135 PRO C O 1
ATOM 3529 N N . GLY C 1 136 ? -22.68542 33.03053 28.63585 1.000 128.62178 136 GLY C N 1
ATOM 3530 C CA . GLY C 1 136 ? -21.54437 33.84209 28.25120 1.000 128.83942 136 GLY C CA 1
ATOM 3531 C C . GLY C 1 136 ? -21.77309 34.52927 26.92499 1.000 128.69977 136 GLY C C 1
ATOM 3532 O O . GLY C 1 136 ? -22.70973 34.21617 26.18419 1.000 128.23472 136 GLY C O 1
ATOM 3533 N N . ASP C 1 137 ? -20.88860 35.48035 26.63795 1.000 145.48232 137 ASP C N 1
ATOM 3534 C CA . ASP C 1 137 ? -20.94678 36.22992 25.39279 1.000 147.99191 137 ASP C CA 1
ATOM 3535 C C . ASP C 1 137 ? -20.36669 35.40996 24.24884 1.000 144.46195 137 ASP C C 1
ATOM 3536 O O . ASP C 1 137 ? -19.33802 34.74481 24.40062 1.000 141.85146 137 ASP C O 1
ATOM 3541 N N . VAL C 1 138 ? -21.03687 35.46342 23.09519 1.000 144.77374 138 VAL C N 1
ATOM 3542 C CA . VAL C 1 138 ? -20.53307 34.77593 21.90985 1.000 142.34064 138 VAL C CA 1
ATOM 3543 C C . VAL C 1 138 ? -19.20322 35.37349 21.47020 1.000 144.69529 138 VAL C C 1
ATOM 3544 O O . VAL C 1 138 ? -18.32479 34.65795 20.97087 1.000 142.40267 138 VAL C O 1
ATOM 3548 N N . ALA C 1 139 ? -19.02444 36.68438 21.66128 1.000 149.59924 139 ALA C N 1
ATOM 3549 C CA . ALA C 1 139 ? -17.75703 37.32076 21.31576 1.000 152.49404 139 ALA C CA 1
ATOM 3550 C C . ALA C 1 139 ? -16.60275 36.72127 22.10913 1.000 150.56143 139 ALA C C 1
ATOM 3551 O O . ALA C 1 139 ? -15.49308 36.56657 21.58505 1.000 150.85011 139 ALA C O 1
ATOM 3553 N N . GLY C 1 140 ? -16.84468 36.37469 23.37019 1.000 148.91493 140 GLY C N 1
ATOM 3554 C CA . GLY C 1 140 ? -15.85397 35.74581 24.21619 1.000 146.99767 140 GLY C CA 1
ATOM 3555 C C . GLY C 1 140 ? -15.95635 34.24014 24.31943 1.000 140.93823 140 GLY C C 1
ATOM 3556 O O . GLY C 1 140 ? -15.24548 33.64383 25.13699 1.000 139.02686 140 GLY C O 1
ATOM 3557 N N . ALA C 1 141 ? -16.80935 33.60414 23.52211 1.000 138.09124 141 ALA C N 1
ATOM 3558 C CA . ALA C 1 141 ? -16.98973 32.16229 23.56839 1.000 132.47185 141 ALA C CA 1
ATOM 3559 C C . ALA C 1 141 ? -16.10289 31.47044 22.53664 1.000 130.62031 141 ALA C C 1
ATOM 3560 O O . ALA C 1 141 ? -15.53280 32.09795 21.64124 1.000 133.76502 141 ALA C O 1
ATOM 3562 N N . ILE C 1 142 ? -15.99168 30.15145 22.67356 1.000 125.68000 142 ILE C N 1
ATOM 3563 C CA . ILE C 1 142 ? -15.26787 29.31696 21.72216 1.000 123.59943 142 ILE C CA 1
ATOM 3564 C C . ILE C 1 142 ? -16.27134 28.73277 20.73896 1.000 121.77672 142 ILE C C 1
ATOM 3565 O O . ILE C 1 142 ? -17.24207 28.07498 21.14366 1.000 118.76420 142 ILE C O 1
ATOM 3570 N N . ASN C 1 143 ? -16.02782 28.96289 19.44693 1.000 123.98510 143 ASN C N 1
ATOM 3571 C CA . ASN C 1 143 ? -16.98130 28.67801 18.37900 1.000 123.85852 143 ASN C CA 1
ATOM 3572 C C . ASN C 1 143 ? -16.51156 27.45934 17.59138 1.000 121.02101 143 ASN C C 1
ATOM 3573 O O . ASN C 1 143 ? -15.47202 27.50407 16.92046 1.000 122.69171 143 ASN C O 1
ATOM 3578 N N . LEU C 1 144 ? -17.28636 26.38153 17.66024 1.000 94.97371 144 LEU C N 1
ATOM 3579 C CA . LEU C 1 144 ? -17.02989 25.17289 16.89377 1.000 92.11704 144 LEU C CA 1
ATOM 3580 C C . LEU C 1 144 ? -18.03618 25.06832 15.75383 1.000 91.58660 144 LEU C C 1
ATOM 3581 O O . LEU C 1 144 ? -19.17630 25.52426 15.86997 1.000 93.96963 144 LEU C O 1
ATOM 3586 N N . LEU C 1 145 ? -17.60416 24.47143 14.64437 1.000 83.06171 145 LEU C N 1
ATOM 3587 C CA . LEU C 1 145 ? -18.44356 24.28450 13.46480 1.000 81.54954 145 LEU C CA 1
ATOM 3588 C C . LEU C 1 145 ? -18.61160 22.78866 13.23769 1.000 77.81964 145 LEU C C 1
ATOM 3589 O O . LEU C 1 145 ? -17.65136 22.09633 12.87869 1.000 75.68419 145 LEU C O 1
ATOM 3594 N N . HIS C 1 146 ? -19.83314 22.29711 13.44452 1.000 77.72016 146 HIS C N 1
ATOM 3595 C CA . HIS C 1 146 ? -20.17119 20.90091 13.18068 1.000 77.34171 146 HIS C CA 1
ATOM 3596 C C . HIS C 1 146 ? -20.59646 20.79726 11.71740 1.000 79.48134 146 HIS C C 1
ATOM 3597 O O . HIS C 1 146 ? -21.77911 20.86118 11.36409 1.000 83.59494 146 HIS C O 1
ATOM 3604 N N . THR C 1 147 ? -19.59206 20.68089 10.84939 1.000 83.32605 147 THR C N 1
ATOM 3605 C CA . THR C 1 147 ? -19.82601 20.48957 9.42547 1.000 85.06623 147 THR C CA 1
ATOM 3606 C C . THR C 1 147 ? -20.12201 19.02035 9.16190 1.000 86.45970 147 THR C C 1
ATOM 3607 O O . THR C 1 147 ? -19.38886 18.13803 9.62078 1.000 84.22105 147 THR C O 1
ATOM 3611 N N . GLY C 1 148 ? -21.20042 18.75878 8.42861 1.000 84.54221 148 GLY C N 1
ATOM 3612 C CA . GLY C 1 148 ? -21.67235 17.39508 8.45253 1.000 86.45424 148 GLY C CA 1
ATOM 3613 C C . GLY C 1 148 ? -22.07307 17.04809 9.87996 1.000 88.47204 148 GLY C C 1
ATOM 3614 O O . GLY C 1 148 ? -22.32368 17.91608 10.72198 1.000 88.68116 148 GLY C O 1
ATOM 3615 N N . TYR C 1 149 ? -22.12768 15.74678 10.15266 1.000 84.09987 149 TYR C N 1
ATOM 3616 C CA . TYR C 1 149 ? -22.36682 15.25675 11.50569 1.000 85.01374 149 TYR C CA 1
ATOM 3617 C C . TYR C 1 149 ? -21.20347 14.39529 11.98510 1.000 82.07852 149 TYR C C 1
ATOM 3618 O O . TYR C 1 149 ? -21.39268 13.44898 12.75281 1.000 82.61014 149 TYR C O 1
ATOM 3627 N N . ASN C 1 150 ? -19.99296 14.72386 11.53861 1.000 86.07191 150 ASN C N 1
ATOM 3628 C CA . ASN C 1 150 ? -18.82584 13.91908 11.87250 1.000 83.53343 150 ASN C CA 1
ATOM 3629 C C . ASN C 1 150 ? -17.53710 14.71938 11.99012 1.000 79.54708 150 ASN C C 1
ATOM 3630 O O . ASN C 1 150 ? -16.48810 14.10879 12.20719 1.000 77.64042 150 ASN C O 1
ATOM 3635 N N . HIS C 1 151 ? -17.56199 16.04582 11.85960 1.000 82.76514 151 HIS C N 1
ATOM 3636 C CA . HIS C 1 151 ? -16.34041 16.83757 11.83598 1.000 78.65778 151 HIS C CA 1
ATOM 3637 C C . HIS C 1 151 ? -16.56900 18.14664 12.57740 1.000 78.14886 151 HIS C C 1
ATOM 3638 O O . HIS C 1 151 ? -17.61857 18.77987 12.42927 1.000 79.56252 151 HIS C O 1
ATOM 3645 N N . PHE C 1 152 ? -15.58243 18.53903 13.37951 1.000 70.72906 152 PHE C N 1
ATOM 3646 C CA . PHE C 1 152 ? -15.55304 19.83364 14.04623 1.000 71.43278 152 PHE C CA 1
ATOM 3647 C C . PHE C 1 152 ? -14.41814 20.67433 13.47720 1.000 69.79148 152 PHE C C 1
ATOM 3648 O O . PHE C 1 152 ? -13.26832 20.22283 13.43448 1.000 69.80072 152 PHE C O 1
ATOM 3656 N N . ASP C 1 153 ? -14.74158 21.89052 13.04685 1.000 79.99862 153 ASP C N 1
ATOM 3657 C CA . ASP C 1 153 ? -13.75340 22.88084 12.64582 1.000 77.47463 153 ASP C CA 1
ATOM 3658 C C . ASP C 1 153 ? -13.79877 24.05456 13.61607 1.000 80.38269 153 ASP C C 1
ATOM 3659 O O . ASP C 1 153 ? -14.75724 24.21705 14.37379 1.000 81.30324 153 ASP C O 1
ATOM 3664 N N . ALA C 1 154 ? -12.75248 24.87566 13.60208 1.000 82.46608 154 ALA C N 1
ATOM 3665 C CA . ALA C 1 154 ? -12.73244 26.05245 14.45726 1.000 87.15168 154 ALA C CA 1
ATOM 3666 C C . ALA C 1 154 ? -13.36057 27.23516 13.73081 1.000 89.20462 154 ALA C C 1
ATOM 3667 O O . ALA C 1 154 ? -13.32677 27.31955 12.50021 1.000 87.82452 154 ALA C O 1
ATOM 3669 N N . LEU C 1 155 ? -13.93004 28.16082 14.50164 1.000 100.59272 155 LEU C N 1
ATOM 3670 C CA . LEU C 1 155 ? -14.50073 29.37995 13.94091 1.000 103.75397 155 LEU C CA 1
ATOM 3671 C C . LEU C 1 155 ? -13.88754 30.57558 14.65320 1.000 105.19089 155 LEU C C 1
ATOM 3672 O O . LEU C 1 155 ? -14.22033 30.84945 15.81138 1.000 104.55027 155 LEU C O 1
ATOM 3677 N N . ARG C 1 156 ? -12.98495 31.27533 13.97204 1.000 111.21311 156 ARG C N 1
ATOM 3678 C CA . ARG C 1 156 ? -12.48110 32.53574 14.48799 1.000 113.49168 156 ARG C CA 1
ATOM 3679 C C . ARG C 1 156 ? -13.47174 33.64654 14.16643 1.000 116.14002 156 ARG C C 1
ATOM 3680 O O . ARG C 1 156 ? -14.15422 33.61837 13.13988 1.000 117.29037 156 ARG C O 1
ATOM 3688 N N . LEU C 1 157 ? -13.55714 34.62443 15.06032 1.000 126.63620 157 LEU C N 1
ATOM 3689 C CA . LEU C 1 157 ? -14.51257 35.70453 14.87053 1.000 129.18786 157 LEU C CA 1
ATOM 3690 C C . LEU C 1 157 ? -14.02003 36.67132 13.79747 1.000 132.86136 157 LEU C C 1
ATOM 3691 O O . LEU C 1 157 ? -12.81598 36.83799 13.58222 1.000 134.03986 157 LEU C O 1
ATOM 3696 N N . LEU C 1 158 ? -14.96983 37.30182 13.10890 1.000 129.30067 158 LEU C N 1
ATOM 3697 C CA . LEU C 1 158 ? -14.66767 38.28580 12.06936 1.000 133.25761 158 LEU C CA 1
ATOM 3698 C C . LEU C 1 158 ? -14.94035 39.67224 12.64324 1.000 135.93664 158 LEU C C 1
ATOM 3699 O O . LEU C 1 158 ? -16.03396 40.22055 12.49814 1.000 137.28445 158 LEU C O 1
ATOM 3704 N N . VAL C 1 159 ? -13.92664 40.23597 13.29826 1.000 142.85885 159 VAL C N 1
ATOM 3705 C CA . VAL C 1 159 ? -13.99261 41.57307 13.88744 1.000 145.93652 159 VAL C CA 1
ATOM 3706 C C . VAL C 1 159 ? -15.13911 41.67735 14.89315 1.000 144.86875 159 VAL C C 1
ATOM 3707 O O . VAL C 1 159 ? -16.23440 42.13652 14.56566 1.000 146.11851 159 VAL C O 1
ATOM 3711 N N . ASP D 2 4 ? -60.67152 14.62601 58.94894 1.000 147.30816 4 ASP D N 1
ATOM 3712 C CA . ASP D 2 4 ? -60.34690 13.87778 57.73966 1.000 145.66017 4 ASP D CA 1
ATOM 3713 C C . ASP D 2 4 ? -60.76437 14.64009 56.48107 1.000 144.88567 4 ASP D C 1
ATOM 3714 O O . ASP D 2 4 ? -60.85538 15.86762 56.49146 1.000 146.22236 4 ASP D O 1
ATOM 3719 N N . LEU D 2 5 ? -61.02063 13.90269 55.40134 1.000 142.92482 5 LEU D N 1
ATOM 3720 C CA . LEU D 2 5 ? -61.34733 14.50305 54.11354 1.000 142.27244 5 LEU D CA 1
ATOM 3721 C C . LEU D 2 5 ? -61.90060 13.41250 53.21151 1.000 139.99519 5 LEU D C 1
ATOM 3722 O O . LEU D 2 5 ? -61.27908 12.35537 53.06888 1.000 139.34544 5 LEU D O 1
ATOM 3727 N N . LYS D 2 6 ? -63.06061 13.67229 52.61398 1.000 139.02128 6 LYS D N 1
ATOM 3728 C CA . LYS D 2 6 ? -63.71570 12.72244 51.72436 1.000 137.10578 6 LYS D CA 1
ATOM 3729 C C . LYS D 2 6 ? -63.26049 12.96230 50.28939 1.000 136.83442 6 LYS D C 1
ATOM 3730 O O . LYS D 2 6 ? -63.42980 14.06554 49.75181 1.000 137.66033 6 LYS D O 1
ATOM 3736 N N . VAL D 2 7 ? -62.69177 11.93486 49.66560 1.000 135.84747 7 VAL D N 1
ATOM 3737 C CA . VAL D 2 7 ? -62.48356 11.93220 48.22488 1.000 135.29281 7 VAL D CA 1
ATOM 3738 C C . VAL D 2 7 ? -63.47084 10.94620 47.61798 1.000 133.59515 7 VAL D C 1
ATOM 3739 O O . VAL D 2 7 ? -63.72090 9.86577 48.17446 1.000 132.80265 7 VAL D O 1
ATOM 3743 N N . LYS D 2 8 ? -64.06245 11.34803 46.49702 1.000 133.30611 8 LYS D N 1
ATOM 3744 C CA . LYS D 2 8 ? -65.13568 10.61761 45.84012 1.000 132.08099 8 LYS D CA 1
ATOM 3745 C C . LYS D 2 8 ? -64.59257 9.95503 44.58089 1.000 131.38760 8 LYS D C 1
ATOM 3746 O O . LYS D 2 8 ? -64.16751 10.64181 43.64056 1.000 131.95241 8 LYS D O 1
ATOM 3752 N N . MET D 2 9 ? -64.57591 8.62400 44.59550 1.000 143.70706 9 MET D N 1
ATOM 3753 C CA . MET D 2 9 ? -64.27367 7.77324 43.45846 1.000 143.87360 9 MET D CA 1
ATOM 3754 C C . MET D 2 9 ? -65.54623 7.41495 42.70497 1.000 143.23935 9 MET D C 1
ATOM 3755 O O . MET D 2 9 ? -66.56662 7.05775 43.31364 1.000 143.14741 9 MET D O 1
ATOM 3760 N N . LEU D 2 10 ? -65.45568 7.47685 41.37360 1.000 142.91921 10 LEU D N 1
ATOM 3761 C CA . LEU D 2 10 ? -66.50861 6.98773 40.49416 1.000 142.51708 10 LEU D CA 1
ATOM 3762 C C . LEU D 2 10 ? -66.88578 5.56156 40.87855 1.000 143.10269 10 LEU D C 1
ATOM 3763 O O . LEU D 2 10 ? -66.06945 4.79742 41.40235 1.000 143.95292 10 LEU D O 1
ATOM 3768 N N . GLY D 2 11 ? -68.13721 5.20320 40.61526 1.000 142.73131 11 GLY D N 1
ATOM 3769 C CA . GLY D 2 11 ? -68.74540 4.07245 41.27402 1.000 143.18753 11 GLY D CA 1
ATOM 3770 C C . GLY D 2 11 ? -69.36578 4.42614 42.60402 1.000 143.12856 11 GLY D C 1
ATOM 3771 O O . GLY D 2 11 ? -69.93504 3.54602 43.26314 1.000 143.54835 11 GLY D O 1
ATOM 3772 N N . GLY D 2 12 ? -69.26290 5.68828 43.01834 1.000 142.69990 12 GLY D N 1
ATOM 3773 C CA . GLY D 2 12 ? -69.89299 6.18549 44.21745 1.000 142.65888 12 GLY D CA 1
ATOM 3774 C C . GLY D 2 12 ? -69.11306 5.99384 45.49697 1.000 143.43064 12 GLY D C 1
ATOM 3775 O O . GLY D 2 12 ? -69.59785 6.40203 46.55922 1.000 143.52114 12 GLY D O 1
ATOM 3776 N N . GLU D 2 13 ? -67.92238 5.40398 45.44564 1.000 144.10387 13 GLU D N 1
ATOM 3777 C CA . GLU D 2 13 ? -67.24587 5.02373 46.68075 1.000 145.05722 13 GLU D CA 1
ATOM 3778 C C . GLU D 2 13 ? -66.36443 6.16620 47.16570 1.000 145.07561 13 GLU D C 1
ATOM 3779 O O . GLU D 2 13 ? -65.66489 6.80232 46.38205 1.000 144.73899 13 GLU D O 1
ATOM 3785 N N . GLU D 2 14 ? -66.40930 6.43736 48.46222 1.000 145.52992 14 GLU D N 1
ATOM 3786 C CA . GLU D 2 14 ? -65.62972 7.52579 49.02917 1.000 145.63315 14 GLU D CA 1
ATOM 3787 C C . GLU D 2 14 ? -64.63976 6.98313 50.04803 1.000 146.90190 14 GLU D C 1
ATOM 3788 O O . GLU D 2 14 ? -64.92139 6.01198 50.75652 1.000 147.66489 14 GLU D O 1
ATOM 3794 N N . ILE D 2 15 ? -63.46297 7.60852 50.10592 1.000 134.94585 15 ILE D N 1
ATOM 3795 C CA . ILE D 2 15 ? -62.47222 7.23395 51.10710 1.000 130.89716 15 ILE D CA 1
ATOM 3796 C C . ILE D 2 15 ? -61.98896 8.48251 51.83484 1.000 129.59276 15 ILE D C 1
ATOM 3797 O O . ILE D 2 15 ? -62.13565 9.61291 51.36064 1.000 132.22633 15 ILE D O 1
ATOM 3802 N N . LEU D 2 16 ? -61.40925 8.25663 53.01167 1.000 129.53814 16 LEU D N 1
ATOM 3803 C CA . LEU D 2 16 ? -61.06551 9.31877 53.94458 1.000 128.32715 16 LEU D CA 1
ATOM 3804 C C . LEU D 2 16 ? -59.55568 9.46936 54.06112 1.000 128.02475 16 LEU D C 1
ATOM 3805 O O . LEU D 2 16 ? -58.82091 8.47705 54.11970 1.000 127.00409 16 LEU D O 1
ATOM 3810 N N . VAL D 2 17 ? -59.10592 10.71844 54.10090 1.000 126.40357 17 VAL D N 1
ATOM 3811 C CA . VAL D 2 17 ? -57.69589 11.03462 54.30957 1.000 126.32185 17 VAL D CA 1
ATOM 3812 C C . VAL D 2 17 ? -57.58657 12.14677 55.34728 1.000 126.09709 17 VAL D C 1
ATOM 3813 O O . VAL D 2 17 ? -58.22976 13.19691 55.20749 1.000 128.04813 17 VAL D O 1
ATOM 3817 N N . PRO D 2 18 ? -56.81328 11.94881 56.41289 1.000 126.30107 18 PRO D N 1
ATOM 3818 C CA . PRO D 2 18 ? -56.64413 13.00975 57.41538 1.000 126.87786 18 PRO D CA 1
ATOM 3819 C C . PRO D 2 18 ? -55.97549 14.23795 56.81271 1.000 129.71877 18 PRO D C 1
ATOM 3820 O O . PRO D 2 18 ? -54.91410 14.14807 56.19109 1.000 130.33761 18 PRO D O 1
ATOM 3824 N N . LEU D 2 19 ? -56.60571 15.39388 57.00905 1.000 128.44462 19 LEU D N 1
ATOM 3825 C CA . LEU D 2 19 ? -56.17565 16.63861 56.37948 1.000 131.73824 19 LEU D CA 1
ATOM 3826 C C . LEU D 2 19 ? -55.19386 17.36451 57.29427 1.000 132.63280 19 LEU D C 1
ATOM 3827 O O . LEU D 2 19 ? -55.58364 17.89636 58.33887 1.000 133.43770 19 LEU D O 1
ATOM 3832 N N . ARG D 2 20 ? -53.92308 17.39335 56.89884 1.000 132.95321 20 ARG D N 1
ATOM 3833 C CA . ARG D 2 20 ? -52.93257 18.18921 57.60628 1.000 134.58513 20 ARG D CA 1
ATOM 3834 C C . ARG D 2 20 ? -53.07237 19.65898 57.21783 1.000 138.40351 20 ARG D C 1
ATOM 3835 O O . ARG D 2 20 ? -53.70217 20.00665 56.21530 1.000 139.87317 20 ARG D O 1
ATOM 3843 N N . ASP D 2 21 ? -52.47317 20.53020 58.03108 1.000 131.77977 21 ASP D N 1
ATOM 3844 C CA . ASP D 2 21 ? -52.60453 21.96347 57.79250 1.000 131.53286 21 ASP D CA 1
ATOM 3845 C C . ASP D 2 21 ? -51.60534 22.46501 56.75815 1.000 131.46730 21 ASP D C 1
ATOM 3846 O O . ASP D 2 21 ? -51.89093 23.43600 56.04857 1.000 129.77317 21 ASP D O 1
ATOM 3851 N N . SER D 2 22 ? -50.43720 21.82939 56.65960 1.000 133.39540 22 SER D N 1
ATOM 3852 C CA . SER D 2 22 ? -49.46080 22.14023 55.62322 1.000 133.70514 22 SER D CA 1
ATOM 3853 C C . SER D 2 22 ? -49.37650 21.03856 54.57240 1.000 131.91712 22 SER D C 1
ATOM 3854 O O . SER D 2 22 ? -48.39196 20.96424 53.83049 1.000 133.18210 22 SER D O 1
ATOM 3857 N N . MET D 2 23 ? -50.39308 20.18267 54.50051 1.000 134.78484 23 MET D N 1
ATOM 3858 C CA . MET D 2 23 ? -50.42856 19.12354 53.50238 1.000 135.49503 23 MET D CA 1
ATOM 3859 C C . MET D 2 23 ? -50.60227 19.70828 52.10719 1.000 132.70625 23 MET D C 1
ATOM 3860 O O . MET D 2 23 ? -51.31071 20.70082 51.91386 1.000 129.23809 23 MET D O 1
ATOM 3865 N N . MET D 2 24 ? -49.95115 19.08451 51.13244 1.000 130.39701 24 MET D N 1
ATOM 3866 C CA . MET D 2 24 ? -50.05430 19.47580 49.73663 1.000 128.39509 24 MET D CA 1
ATOM 3867 C C . MET D 2 24 ? -50.86469 18.43940 48.96831 1.000 128.03719 24 MET D C 1
ATOM 3868 O O . MET D 2 24 ? -51.23296 17.38478 49.49295 1.000 129.50698 24 MET D O 1
ATOM 3873 N N . VAL D 2 25 ? -51.14696 18.75823 47.70330 1.000 120.98459 25 VAL D N 1
ATOM 3874 C CA . VAL D 2 25 ? -51.85826 17.81366 46.84822 1.000 119.50003 25 VAL D CA 1
ATOM 3875 C C . VAL D 2 25 ? -50.98980 16.59919 46.55481 1.000 121.66919 25 VAL D C 1
ATOM 3876 O O . VAL D 2 25 ? -51.50543 15.50116 46.30657 1.000 120.95906 25 VAL D O 1
ATOM 3880 N N . SER D 2 26 ? -49.66537 16.77029 46.58474 1.000 124.63714 26 SER D N 1
ATOM 3881 C CA . SER D 2 26 ? -48.75975 15.66080 46.30628 1.000 127.33611 26 SER D CA 1
ATOM 3882 C C . SER D 2 26 ? -48.87496 14.57136 47.36515 1.000 127.67121 26 SER D C 1
ATOM 3883 O O . SER D 2 26 ? -48.90717 13.37974 47.03454 1.000 128.08542 26 SER D O 1
ATOM 3886 N N . GLU D 2 27 ? -48.93710 14.95994 48.64249 1.000 127.73732 27 GLU D N 1
ATOM 3887 C CA . GLU D 2 27 ? -49.11993 13.97789 49.70710 1.000 129.07107 27 GLU D CA 1
ATOM 3888 C C . GLU D 2 27 ? -50.45734 13.26312 49.57199 1.000 126.96350 27 GLU D C 1
ATOM 3889 O O . GLU D 2 27 ? -50.54467 12.04970 49.78887 1.000 128.27958 27 GLU D O 1
ATOM 3895 N N . LEU D 2 28 ? -51.51205 14.00306 49.22245 1.000 126.05165 28 LEU D N 1
ATOM 3896 C CA . LEU D 2 28 ? -52.82201 13.39232 49.02124 1.000 123.40204 28 LEU D CA 1
ATOM 3897 C C . LEU D 2 28 ? -52.76627 12.34265 47.91872 1.000 125.38422 28 LEU D C 1
ATOM 3898 O O . LEU D 2 28 ? -53.24919 11.21367 48.08819 1.000 127.65138 28 LEU D O 1
ATOM 3903 N N . LYS D 2 29 ? -52.17890 12.70547 46.77512 1.000 129.48628 29 LYS D N 1
ATOM 3904 C CA . LYS D 2 29 ? -52.07492 11.76805 45.66303 1.000 130.78935 29 LYS D CA 1
ATOM 3905 C C . LYS D 2 29 ? -51.24294 10.55007 46.04105 1.000 138.69857 29 LYS D C 1
ATOM 3906 O O . LYS D 2 29 ? -51.61794 9.41638 45.72607 1.000 140.69317 29 LYS D O 1
ATOM 3912 N N . GLN D 2 30 ? -50.11616 10.75958 46.72780 1.000 138.64105 30 GLN D N 1
ATOM 3913 C CA . GLN D 2 30 ? -49.26276 9.63444 47.09767 1.000 147.11308 30 GLN D CA 1
ATOM 3914 C C . GLN D 2 30 ? -49.96284 8.70688 48.08372 1.000 149.16714 30 GLN D C 1
ATOM 3915 O O . GLN D 2 30 ? -49.85548 7.47880 47.97247 1.000 155.20523 30 GLN D O 1
ATOM 3921 N N . PHE D 2 31 ? -50.69525 9.27162 49.04682 1.000 144.94271 31 PHE D N 1
ATOM 3922 C CA . PHE D 2 31 ? -51.39252 8.44304 50.02284 1.000 147.34880 31 PHE D CA 1
ATOM 3923 C C . PHE D 2 31 ? -52.50323 7.63838 49.36218 1.000 145.38871 31 PHE D C 1
ATOM 3924 O O . PHE D 2 31 ? -52.63312 6.43321 49.60201 1.000 150.91424 31 PHE D O 1
ATOM 3932 N N . ILE D 2 32 ? -53.31641 8.28337 48.52043 1.000 138.29729 32 ILE D N 1
ATOM 3933 C CA . ILE D 2 32 ? -54.38939 7.53917 47.86670 1.000 136.85930 32 ILE D CA 1
ATOM 3934 C C . ILE D 2 32 ? -53.81465 6.50794 46.89909 1.000 142.27464 32 ILE D C 1
ATOM 3935 O O . ILE D 2 32 ? -54.39053 5.42520 46.71776 1.000 145.01759 32 ILE D O 1
ATOM 3940 N N . ALA D 2 33 ? -52.65613 6.79856 46.30013 1.000 144.76396 33 ALA D N 1
ATOM 3941 C CA . ALA D 2 33 ? -52.01393 5.84520 45.40417 1.000 151.20594 33 ALA D CA 1
ATOM 3942 C C . ALA D 2 33 ? -51.53947 4.61435 46.16440 1.000 160.09608 33 ALA D C 1
ATOM 3943 O O . ALA D 2 33 ? -51.78435 3.47879 45.74214 1.000 164.80596 33 ALA D O 1
ATOM 3945 N N . GLN D 2 34 ? -50.85518 4.81984 47.29239 1.000 163.31930 34 GLN D N 1
ATOM 3946 C CA . GLN D 2 34 ? -50.46813 3.69531 48.13590 1.000 172.63819 34 GLN D CA 1
ATOM 3947 C C . GLN D 2 34 ? -51.67975 2.99434 48.73735 1.000 171.90643 34 GLN D C 1
ATOM 3948 O O . GLN D 2 34 ? -51.57154 1.83535 49.15231 1.000 180.19922 34 GLN D O 1
ATOM 3954 N N . LYS D 2 35 ? -52.82705 3.67393 48.78871 1.000 162.97441 35 LYS D N 1
ATOM 3955 C CA . LYS D 2 35 ? -54.04976 3.07003 49.30460 1.000 162.16198 35 LYS D CA 1
ATOM 3956 C C . LYS D 2 35 ? -54.67118 2.10448 48.29984 1.000 163.35211 35 LYS D C 1
ATOM 3957 O O . LYS D 2 35 ? -55.06951 0.99313 48.66599 1.000 168.87266 35 LYS D O 1
ATOM 3963 N N . ILE D 2 36 ? -54.76660 2.50418 47.03132 1.000 158.92609 36 ILE D N 1
ATOM 3964 C CA . ILE D 2 36 ? -55.44812 1.67718 46.04159 1.000 159.81425 36 ILE D CA 1
ATOM 3965 C C . ILE D 2 36 ? -54.49372 1.17079 44.95680 1.000 165.60372 36 ILE D C 1
ATOM 3966 O O . ILE D 2 36 ? -54.94002 0.71044 43.90988 1.000 165.90086 36 ILE D O 1
ATOM 3971 N N . ASN D 2 37 ? -53.18230 1.25123 45.19724 1.000 151.10060 37 ASN D N 1
ATOM 3972 C CA . ASN D 2 37 ? -52.16681 0.65863 44.31863 1.000 156.39661 37 ASN D CA 1
ATOM 3973 C C . ASN D 2 37 ? -52.25802 1.20330 42.89173 1.000 150.33884 37 ASN D C 1
ATOM 3974 O O . ASN D 2 37 ? -52.35450 0.45184 41.91911 1.000 147.48013 37 ASN D O 1
ATOM 3979 N N . VAL D 2 38 ? -52.21932 2.52686 42.77114 1.000 150.81670 38 VAL D N 1
ATOM 3980 C CA . VAL D 2 38 ? -52.27629 3.19794 41.47295 1.000 146.51939 38 VAL D CA 1
ATOM 3981 C C . VAL D 2 38 ? -51.12720 4.19886 41.39717 1.000 152.66712 38 VAL D C 1
ATOM 3982 O O . VAL D 2 38 ? -50.48435 4.46668 42.42212 1.000 158.85853 38 VAL D O 1
ATOM 3986 N N . PRO D 2 39 ? -50.80725 4.75034 40.22647 1.000 140.33081 39 PRO D N 1
ATOM 3987 C CA . PRO D 2 39 ? -49.82100 5.83448 40.17144 1.000 145.26008 39 PRO D CA 1
ATOM 3988 C C . PRO D 2 39 ? -50.42985 7.17276 40.56054 1.000 144.38056 39 PRO D C 1
ATOM 3989 O O . PRO D 2 39 ? -51.61915 7.42722 40.36216 1.000 138.96815 39 PRO D O 1
ATOM 3993 N N . ALA D 2 40 ? -49.58137 8.04016 41.11316 1.000 135.30186 40 ALA D N 1
ATOM 3994 C CA . ALA D 2 40 ? -50.00557 9.34024 41.62124 1.000 135.76733 40 ALA D CA 1
ATOM 3995 C C . ALA D 2 40 ? -50.09662 10.40407 40.53293 1.000 134.77359 40 ALA D C 1
ATOM 3996 O O . ALA D 2 40 ? -51.06983 11.16512 40.49562 1.000 131.70489 40 ALA D O 1
ATOM 3998 N N . PHE D 2 41 ? -49.10206 10.47895 39.64594 1.000 133.99066 41 PHE D N 1
ATOM 3999 C CA . PHE D 2 41 ? -49.08655 11.50952 38.61306 1.000 133.74212 41 PHE D CA 1
ATOM 4000 C C . PHE D 2 41 ? -50.21807 11.36706 37.60381 1.000 129.54336 41 PHE D C 1
ATOM 4001 O O . PHE D 2 41 ? -50.41511 12.27882 36.79257 1.000 130.33235 41 PHE D O 1
ATOM 4009 N N . GLN D 2 42 ? -50.95397 10.25623 37.62457 1.000 134.78246 42 GLN D N 1
ATOM 4010 C CA . GLN D 2 42 ? -52.05003 10.02320 36.69609 1.000 132.28129 42 GLN D CA 1
ATOM 4011 C C . GLN D 2 42 ? -53.41673 10.23333 37.34273 1.000 129.72663 42 GLN D C 1
ATOM 4012 O O . GLN D 2 42 ? -54.41223 9.67226 36.87106 1.000 127.62810 42 GLN D O 1
ATOM 4018 N N . GLN D 2 43 ? -53.48280 11.03098 38.40865 1.000 130.01930 43 GLN D N 1
ATOM 4019 C CA . GLN D 2 43 ? -54.73035 11.38396 39.06865 1.000 127.28857 43 GLN D CA 1
ATOM 4020 C C . GLN D 2 43 ? -54.99501 12.87603 38.91040 1.000 128.88924 43 GLN D C 1
ATOM 4021 O O . GLN D 2 43 ? -54.08092 13.66982 38.67270 1.000 132.17589 43 GLN D O 1
ATOM 4027 N N . ARG D 2 44 ? -56.26384 13.25428 39.05324 1.000 124.51057 44 ARG D N 1
ATOM 4028 C CA . ARG D 2 44 ? -56.66473 14.65955 38.97791 1.000 124.73189 44 ARG D CA 1
ATOM 4029 C C . ARG D 2 44 ? -57.79151 14.90754 39.97308 1.000 122.29941 44 ARG D C 1
ATOM 4030 O O . ARG D 2 44 ? -58.88964 14.37101 39.81575 1.000 121.68908 44 ARG D O 1
ATOM 4038 N N . LEU D 2 45 ? -57.53191 15.71958 40.98909 1.000 110.64304 45 LEU D N 1
ATOM 4039 C CA . LEU D 2 45 ? -58.53371 16.02596 41.99779 1.000 108.65817 45 LEU D CA 1
ATOM 4040 C C . LEU D 2 45 ? -59.18339 17.37102 41.69889 1.000 109.38422 45 LEU D C 1
ATOM 4041 O O . LEU D 2 45 ? -58.54012 18.28892 41.18495 1.000 113.40537 45 LEU D O 1
ATOM 4046 N N . ALA D 2 46 ? -60.47175 17.48181 42.01695 1.000 108.50321 46 ALA D N 1
ATOM 4047 C CA . ALA D 2 46 ? -61.18373 18.71797 41.72370 1.000 113.23151 46 ALA D CA 1
ATOM 4048 C C . ALA D 2 46 ? -62.26723 18.97375 42.76029 1.000 112.69422 46 ALA D C 1
ATOM 4049 O O . ALA D 2 46 ? -62.89793 18.04462 43.26861 1.000 109.16772 46 ALA D O 1
ATOM 4051 N N . HIS D 2 47 ? -62.47462 20.25362 43.06512 1.000 117.11095 47 HIS D N 1
ATOM 4052 C CA . HIS D 2 47 ? -63.60969 20.65919 43.88473 1.000 118.82805 47 HIS D CA 1
ATOM 4053 C C . HIS D 2 47 ? -64.90830 20.27681 43.18428 1.000 119.96857 47 HIS D C 1
ATOM 4054 O O . HIS D 2 47 ? -65.10673 20.59248 42.00809 1.000 123.15617 47 HIS D O 1
ATOM 4061 N N . LEU D 2 48 ? -65.79717 19.59227 43.90826 1.000 117.74595 48 LEU D N 1
ATOM 4062 C CA . LEU D 2 48 ? -66.97142 19.01276 43.26599 1.000 118.00912 48 LEU D CA 1
ATOM 4063 C C . LEU D 2 48 ? -68.02415 20.05358 42.90727 1.000 123.87426 48 LEU D C 1
ATOM 4064 O O . LEU D 2 48 ? -68.88395 19.77609 42.06344 1.000 124.34484 48 LEU D O 1
ATOM 4069 N N . ASP D 2 49 ? -67.98478 21.23277 43.51743 1.000 118.44482 49 ASP D N 1
ATOM 4070 C CA . ASP D 2 49 ? -68.94508 22.27969 43.18840 1.000 123.49056 49 ASP D CA 1
ATOM 4071 C C . ASP D 2 49 ? -68.30124 23.52351 42.59963 1.000 127.43488 49 ASP D C 1
ATOM 4072 O O . ASP D 2 49 ? -68.89069 24.15970 41.72243 1.000 128.90103 49 ASP D O 1
ATOM 4077 N N . SER D 2 50 ? -67.10830 23.89849 43.06858 1.000 121.88270 50 SER D N 1
ATOM 4078 C CA . SER D 2 50 ? -66.42573 25.05781 42.50324 1.000 126.11781 50 SER D CA 1
ATOM 4079 C C . SER D 2 50 ? -65.93008 24.77997 41.08989 1.000 125.04140 50 SER D C 1
ATOM 4080 O O . SER D 2 50 ? -65.82591 25.70687 40.27847 1.000 128.45382 50 SER D O 1
ATOM 4083 N N . ARG D 2 51 ? -65.61764 23.51852 40.78476 1.000 121.66692 51 ARG D N 1
ATOM 4084 C CA . ARG D 2 51 ? -65.19496 23.08994 39.44914 1.000 120.76876 51 ARG D CA 1
ATOM 4085 C C . ARG D 2 51 ? -63.95975 23.84873 38.97200 1.000 123.74287 51 ARG D C 1
ATOM 4086 O O . ARG D 2 51 ? -63.75160 24.02461 37.76827 1.000 125.48036 51 ARG D O 1
ATOM 4094 N N . GLU D 2 52 ? -63.13465 24.30270 39.90939 1.000 115.00281 52 GLU D N 1
ATOM 4095 C CA . GLU D 2 52 ? -61.89831 25.00272 39.60033 1.000 126.36090 52 GLU D CA 1
ATOM 4096 C C . GLU D 2 52 ? -60.70738 24.07078 39.79949 1.000 120.42577 52 GLU D C 1
ATOM 4097 O O . GLU D 2 52 ? -60.79198 23.05266 40.49068 1.000 107.38731 52 GLU D O 1
ATOM 4103 N N . VAL D 2 53 ? -59.58861 24.43151 39.16986 1.000 118.59234 53 VAL D N 1
ATOM 4104 C CA . VAL D 2 53 ? -58.39404 23.59987 39.22101 1.000 115.56267 53 VAL D CA 1
ATOM 4105 C C . VAL D 2 53 ? -57.79054 23.64179 40.61863 1.000 112.33137 53 VAL D C 1
ATOM 4106 O O . VAL D 2 53 ? -57.69071 24.70617 41.24500 1.000 114.27305 53 VAL D O 1
ATOM 4110 N N . LEU D 2 54 ? -57.40190 22.47260 41.12345 1.000 113.19012 54 LEU D N 1
ATOM 4111 C CA . LEU D 2 54 ? -56.64791 22.38722 42.36733 1.000 111.13267 54 LEU D CA 1
ATOM 4112 C C . LEU D 2 54 ? -55.19359 22.74884 42.08784 1.000 114.02616 54 LEU D C 1
ATOM 4113 O O . LEU D 2 54 ? -54.51690 22.06511 41.31144 1.000 114.37005 54 LEU D O 1
ATOM 4118 N N . GLN D 2 55 ? -54.71653 23.82267 42.71183 1.000 114.25966 55 GLN D N 1
ATOM 4119 C CA . GLN D 2 55 ? -53.37158 24.30859 42.43891 1.000 118.34822 55 GLN D CA 1
ATOM 4120 C C . GLN D 2 55 ? -52.32181 23.35162 42.98994 1.000 116.79225 55 GLN D C 1
ATOM 4121 O O . GLN D 2 55 ? -52.49066 22.76378 44.06198 1.000 113.55922 55 GLN D O 1
ATOM 4127 N N . GLU D 2 56 ? -51.23170 23.19892 42.24244 1.000 124.87776 56 GLU D N 1
ATOM 4128 C CA . GLU D 2 56 ? -50.12296 22.35724 42.66576 1.000 115.69314 56 GLU D CA 1
ATOM 4129 C C . GLU D 2 56 ? -49.18376 23.13792 43.57572 1.000 119.46840 56 GLU D C 1
ATOM 4130 O O . GLU D 2 56 ? -48.85612 24.29743 43.30783 1.000 128.57496 56 GLU D O 1
ATOM 4136 N N . GLY D 2 57 ? -48.75199 22.49443 44.66106 1.000 121.78814 57 GLY D N 1
ATOM 4137 C CA . GLY D 2 57 ? -47.86516 23.11441 45.62069 1.000 124.96426 57 GLY D CA 1
ATOM 4138 C C . GLY D 2 57 ? -48.52091 24.09080 46.57198 1.000 126.25747 57 GLY D C 1
ATOM 4139 O O . GLY D 2 57 ? -47.91103 24.44767 47.58761 1.000 127.41119 57 GLY D O 1
ATOM 4140 N N . VAL D 2 58 ? -49.73516 24.54361 46.27797 1.000 116.54536 58 VAL D N 1
ATOM 4141 C CA . VAL D 2 58 ? -50.47462 25.43206 47.16960 1.000 121.03420 58 VAL D CA 1
ATOM 4142 C C . VAL D 2 58 ? -51.21147 24.56632 48.18470 1.000 128.13471 58 VAL D C 1
ATOM 4143 O O . VAL D 2 58 ? -51.89731 23.60954 47.79523 1.000 129.47308 58 VAL D O 1
ATOM 4147 N N . PRO D 2 59 ? -51.09518 24.84563 49.48059 1.000 119.49465 59 PRO D N 1
ATOM 4148 C CA . PRO D 2 59 ? -51.76823 24.00725 50.47703 1.000 124.79372 59 PRO D CA 1
ATOM 4149 C C . PRO D 2 59 ? -53.28127 24.12003 50.37469 1.000 137.23550 59 PRO D C 1
ATOM 4150 O O . PRO D 2 59 ? -53.83004 25.05431 49.78663 1.000 145.33233 59 PRO D O 1
ATOM 4154 N N . LEU D 2 60 ? -53.96025 23.13721 50.97067 1.000 132.21903 60 LEU D N 1
ATOM 4155 C CA . LEU D 2 60 ? -55.41818 23.12153 50.96367 1.000 136.19855 60 LEU D CA 1
ATOM 4156 C C . LEU D 2 60 ? -56.02306 24.28056 51.74309 1.000 147.81775 60 LEU D C 1
ATOM 4157 O O . LEU D 2 60 ? -57.25000 24.42773 51.74595 1.000 145.01128 60 LEU D O 1
ATOM 4162 N N . VAL D 2 61 ? -55.20151 25.09744 52.40482 1.000 133.32989 61 VAL D N 1
ATOM 4163 C CA . VAL D 2 61 ? -55.72037 26.25910 53.12067 1.000 142.85587 61 VAL D CA 1
ATOM 4164 C C . VAL D 2 61 ? -56.33179 27.25248 52.14069 1.000 145.61250 61 VAL D C 1
ATOM 4165 O O . VAL D 2 61 ? -57.43431 27.76522 52.35631 1.000 138.15470 61 VAL D O 1
ATOM 4169 N N . HIS D 2 62 ? -55.62792 27.52484 51.03964 1.000 150.29549 62 HIS D N 1
ATOM 4170 C CA . HIS D 2 62 ? -56.08624 28.52562 50.07935 1.000 144.85766 62 HIS D CA 1
ATOM 4171 C C . HIS D 2 62 ? -57.32264 28.05167 49.32301 1.000 152.26397 62 HIS D C 1
ATOM 4172 O O . HIS D 2 62 ? -58.23738 28.84225 49.06349 1.000 141.21214 62 HIS D O 1
ATOM 4179 N N . GLN D 2 63 ? -57.37472 26.76410 48.97451 1.000 148.43593 63 GLN D N 1
ATOM 4180 C CA . GLN D 2 63 ? -58.35079 26.29885 47.99245 1.000 139.46016 63 GLN D CA 1
ATOM 4181 C C . GLN D 2 63 ? -59.78328 26.47270 48.48744 1.000 125.67169 63 GLN D C 1
ATOM 4182 O O . GLN D 2 63 ? -60.68027 26.80462 47.70319 1.000 118.35664 63 GLN D O 1
ATOM 4188 N N . GLY D 2 64 ? -60.02170 26.25533 49.77766 1.000 135.41472 64 GLY D N 1
ATOM 4189 C CA . GLY D 2 64 ? -61.34285 26.49002 50.32653 1.000 125.58797 64 GLY D CA 1
ATOM 4190 C C . GLY D 2 64 ? -62.04013 25.23872 50.80997 1.000 124.15205 64 GLY D C 1
ATOM 4191 O O . GLY D 2 64 ? -63.26692 25.12833 50.72264 1.000 121.72545 64 GLY D O 1
ATOM 4192 N N . LEU D 2 65 ? -61.26438 24.28833 51.32332 1.000 140.60867 65 LEU D N 1
ATOM 4193 C CA . LEU D 2 65 ? -61.79121 23.02633 51.81615 1.000 131.37049 65 LEU D CA 1
ATOM 4194 C C . LEU D 2 65 ? -61.28682 22.78171 53.23206 1.000 132.33308 65 LEU D C 1
ATOM 4195 O O . LEU D 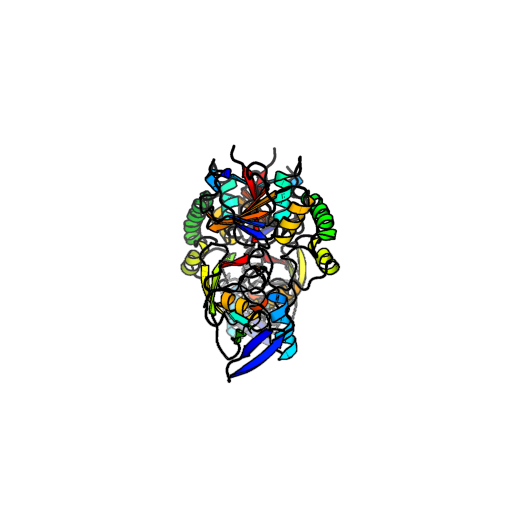2 65 ? -60.27912 23.34630 53.66600 1.000 138.70432 65 LEU D O 1
ATOM 4200 N N . LYS D 2 66 ? -62.00855 21.92597 53.94726 1.000 137.90666 66 LYS D N 1
ATOM 4201 C CA . LYS D 2 66 ? -61.69157 21.58903 55.32822 1.000 142.16075 66 LYS D CA 1
ATOM 4202 C C . LYS D 2 66 ? -62.27960 20.20857 55.60160 1.000 139.36061 66 LYS D C 1
ATOM 4203 O O . LYS D 2 66 ? -62.81808 19.55764 54.70165 1.000 140.85390 66 LYS D O 1
ATOM 4209 N N . ALA D 2 67 ? -62.15885 19.75478 56.84768 1.000 139.07212 67 ALA D N 1
ATOM 4210 C CA . ALA D 2 67 ? -62.74370 18.47831 57.23473 1.000 138.00913 67 ALA D CA 1
ATOM 4211 C C . ALA D 2 67 ? -64.24893 18.49612 57.00030 1.000 153.11374 67 ALA D C 1
ATOM 4212 O O . ALA D 2 67 ? -64.95842 19.37709 57.49508 1.000 162.42357 67 ALA D O 1
ATOM 4214 N N . GLY D 2 68 ? -64.73186 17.52335 56.23258 1.000 142.41088 68 GLY D N 1
ATOM 4215 C CA . GLY D 2 68 ? -66.13472 17.47009 55.87525 1.000 138.23765 68 GLY D CA 1
ATOM 4216 C C . GLY D 2 68 ? -66.36402 17.67420 54.39263 1.000 133.24318 68 GLY D C 1
ATOM 4217 O O . GLY D 2 68 ? -67.25186 17.05024 53.80298 1.000 127.37533 68 GLY D O 1
ATOM 4218 N N . SER D 2 69 ? -65.56718 18.54842 53.78078 1.000 142.01820 69 SER D N 1
ATOM 4219 C CA . SER D 2 69 ? -65.67880 18.78890 52.34943 1.000 140.11238 69 SER D CA 1
ATOM 4220 C C . SER D 2 69 ? -65.33354 17.52508 51.57062 1.000 122.77956 69 SER D C 1
ATOM 4221 O O . SER D 2 69 ? -64.61978 16.64364 52.05534 1.000 116.64463 69 SER D O 1
ATOM 4224 N N . THR D 2 70 ? -65.86088 17.43464 50.35341 1.000 139.73342 70 THR D N 1
ATOM 4225 C CA . THR D 2 70 ? -65.61155 16.30384 49.47166 1.000 119.85350 70 THR D CA 1
ATOM 4226 C C . THR D 2 70 ? -65.00765 16.80062 48.16676 1.000 117.67934 70 THR D C 1
ATOM 4227 O O . THR D 2 70 ? -65.41548 17.83999 47.63888 1.000 129.01666 70 THR D O 1
ATOM 4231 N N . ILE D 2 71 ? -64.02548 16.06308 47.65544 1.000 123.64677 71 ILE D N 1
ATOM 4232 C CA . ILE D 2 71 ? -63.39300 16.39276 46.38195 1.000 119.42669 71 ILE D CA 1
ATOM 4233 C C . ILE D 2 71 ? -63.45736 15.17808 45.46708 1.000 108.40069 71 ILE D C 1
ATOM 4234 O O . ILE D 2 71 ? -63.34074 14.03766 45.92436 1.000 105.99832 71 ILE D O 1
ATOM 4239 N N . LEU D 2 72 ? -63.65611 15.42511 44.17454 1.000 120.53234 72 LEU D N 1
ATOM 4240 C CA . LEU D 2 72 ? -63.81143 14.36539 43.18792 1.000 109.65699 72 LEU D CA 1
ATOM 4241 C C . LEU D 2 72 ? -62.45455 13.93733 42.64653 1.000 102.71747 72 LEU D C 1
ATOM 4242 O O . LEU D 2 72 ? -61.60404 14.77959 42.33468 1.000 106.16642 72 LEU D O 1
ATOM 4247 N N . LEU D 2 73 ? -62.26273 12.62337 42.52519 1.000 101.82195 73 LEU D N 1
ATOM 4248 C CA . LEU D 2 73 ? -61.03123 12.05545 41.99842 1.000 105.69659 73 LEU D CA 1
ATOM 4249 C C . LEU D 2 73 ? -61.23720 11.58062 40.56654 1.000 116.78493 73 LEU D C 1
ATOM 4250 O O . LEU D 2 73 ? -62.24034 10.93394 40.25267 1.000 117.72999 73 LEU D O 1
ATOM 4255 N N . MET D 2 74 ? -60.27203 11.89186 39.70428 1.000 108.38151 74 MET D N 1
ATOM 4256 C CA . MET D 2 74 ? -60.26121 11.46256 38.31132 1.000 117.78290 74 MET D CA 1
ATOM 4257 C C . MET D 2 74 ? -59.06024 10.54611 38.13016 1.000 122.07919 74 MET D C 1
ATOM 4258 O O . MET D 2 74 ? -57.91340 11.00867 38.16498 1.000 121.58644 74 MET D O 1
ATOM 4263 N N . VAL D 2 75 ? -59.32385 9.25379 37.96242 1.000 116.65918 75 VAL D N 1
ATOM 4264 C CA . VAL D 2 75 ? -58.29112 8.25717 37.70583 1.000 122.26939 75 VAL D CA 1
ATOM 4265 C C . VAL D 2 75 ? -58.31559 7.95191 36.21055 1.000 124.06654 75 VAL D C 1
ATOM 4266 O O . VAL D 2 75 ? -59.24554 7.31377 35.70444 1.000 123.40413 75 VAL D O 1
ATOM 4270 N N . GLN D 2 76 ? -57.30338 8.43936 35.49421 1.000 133.98314 76 GLN D N 1
ATOM 4271 C CA . GLN D 2 76 ? -57.22831 8.29360 34.03992 1.000 134.52629 76 GLN D CA 1
ATOM 4272 C C . GLN D 2 76 ? -56.32162 7.11544 33.68829 1.000 137.82783 76 GLN D C 1
ATOM 4273 O O . GLN D 2 76 ? -55.25372 7.26077 33.08997 1.000 137.79131 76 GLN D O 1
ATOM 4279 N N . ASN D 2 77 ? -56.77712 5.91465 34.07235 1.000 141.91752 77 ASN D N 1
ATOM 4280 C CA . ASN D 2 77 ? -55.99260 4.69833 33.89399 1.000 144.90023 77 ASN D CA 1
ATOM 4281 C C . ASN D 2 77 ? -56.89207 3.57358 33.37457 1.000 147.44349 77 ASN D C 1
ATOM 4282 O O . ASN D 2 77 ? -57.24516 2.63395 34.08863 1.000 150.81619 77 ASN D O 1
ATOM 4287 N N . SER D 2 78 ? -57.26373 3.67114 32.09868 1.000 147.38547 78 SER D N 1
ATOM 4288 C CA . SER D 2 78 ? -57.94181 2.57463 31.41950 1.000 147.37633 78 SER D CA 1
ATOM 4289 C C . SER D 2 78 ? -57.20875 2.23122 30.12873 1.000 146.32630 78 SER D C 1
ATOM 4290 O O . SER D 2 78 ? -56.49757 1.22256 30.06289 1.000 148.06995 78 SER D O 1
ATOM 4293 N N . SER D 2 79 ? -57.36505 3.07579 29.10600 1.000 144.24531 79 SER D N 1
ATOM 4294 C CA . SER D 2 79 ? -56.75237 2.84761 27.80230 1.000 145.03818 79 SER D CA 1
ATOM 4295 C C . SER D 2 79 ? -56.81895 4.09541 26.92635 1.000 145.24259 79 SER D C 1
ATOM 4296 O O . SER D 2 79 ? -57.50737 4.09403 25.90049 1.000 142.57560 79 SER D O 1
ATOM 4299 N N . ALA D 2 80 ? -56.10928 5.15803 27.30972 1.000 142.71568 80 ALA D N 1
ATOM 4300 C CA . ALA D 2 80 ? -56.15450 6.41769 26.57752 1.000 142.41010 80 ALA D CA 1
ATOM 4301 C C . ALA D 2 80 ? -54.76778 7.06020 26.59472 1.000 143.75446 80 ALA D C 1
ATOM 4302 O O . ALA D 2 80 ? -53.84266 6.58145 27.25856 1.000 144.74260 80 ALA D O 1
ATOM 4304 N N . THR D 2 81 ? -54.64514 8.17760 25.87764 1.000 144.39242 81 THR D N 1
ATOM 4305 C CA . THR D 2 81 ? -53.36926 8.70304 25.40865 1.000 146.34611 81 THR D CA 1
ATOM 4306 C C . THR D 2 81 ? -53.55444 10.16545 25.02339 1.000 147.55306 81 THR D C 1
ATOM 4307 O O . THR D 2 81 ? -54.60182 10.52724 24.48717 1.000 147.22990 81 THR D O 1
ATOM 4311 N N . LEU D 2 82 ? -52.56126 11.00713 25.30468 1.000 149.47757 82 LEU D N 1
ATOM 4312 C CA . LEU D 2 82 ? -52.68825 12.40859 24.92606 1.000 151.55188 82 LEU D CA 1
ATOM 4313 C C . LEU D 2 82 ? -51.55211 12.79054 23.98913 1.000 154.74541 82 LEU D C 1
ATOM 4314 O O . LEU D 2 82 ? -50.56992 12.06366 23.83367 1.000 155.43074 82 LEU D O 1
ATOM 4319 N N . ASN D 2 83 ? -51.70414 13.94245 23.34439 1.000 157.52775 83 ASN D N 1
ATOM 4320 C CA . ASN D 2 83 ? -50.73336 14.38989 22.35975 1.000 161.57053 83 ASN D CA 1
ATOM 4321 C C . ASN D 2 83 ? -49.68908 15.29233 23.00125 1.000 164.16610 83 ASN D C 1
ATOM 4322 O O . ASN D 2 83 ? -49.99025 16.08107 23.90231 1.000 163.86468 83 ASN D O 1
ATOM 4327 N N . ILE D 2 84 ? -48.45024 15.14713 22.53581 1.000 167.12913 84 ILE D N 1
ATOM 4328 C CA . ILE D 2 84 ? -47.34106 16.00643 22.91884 1.000 170.58803 84 ILE D CA 1
ATOM 4329 C C . ILE D 2 84 ? -46.66325 16.50891 21.65168 1.000 176.24804 84 ILE D C 1
ATOM 4330 O O . ILE D 2 84 ? -46.87072 15.98745 20.55367 1.000 177.24877 84 ILE D O 1
ATOM 4335 N N . LEU D 2 85 ? -45.84432 17.54275 21.81952 1.000 140.10054 85 LEU D N 1
ATOM 4336 C CA . LEU D 2 85 ? -45.08989 18.14719 20.72672 1.000 136.90471 85 LEU D CA 1
ATOM 4337 C C . LEU D 2 85 ? -43.60967 17.94616 21.01126 1.000 132.22732 85 LEU D C 1
ATOM 4338 O O . LEU D 2 85 ? -43.06167 18.56752 21.92931 1.000 133.84558 85 LEU D O 1
ATOM 4343 N N . VAL D 2 86 ? -42.96045 17.08707 20.23335 1.000 133.10629 86 VAL D N 1
ATOM 4344 C CA . VAL D 2 86 ? -41.52889 16.86692 20.38229 1.000 131.28016 86 VAL D CA 1
ATOM 4345 C C . VAL D 2 86 ? -40.80513 17.80172 19.42656 1.000 133.46977 86 VAL D C 1
ATOM 4346 O O . VAL D 2 86 ? -41.05009 17.78495 18.21585 1.000 131.06948 86 VAL D O 1
ATOM 4350 N N . ARG D 2 87 ? -39.93068 18.63038 19.97975 1.000 123.38865 87 ARG D N 1
ATOM 4351 C CA . ARG D 2 87 ? -39.16505 19.59695 19.20955 1.000 122.21342 87 ARG D CA 1
ATOM 4352 C C . ARG D 2 87 ? -37.83169 18.98432 18.80823 1.000 118.14934 87 ARG D C 1
ATOM 4353 O O . ARG D 2 87 ? -37.03078 18.60835 19.67087 1.000 118.77931 87 ARG D O 1
ATOM 4361 N N . ASN D 2 88 ? -37.59340 18.89009 17.50462 1.000 125.82621 88 ASN D N 1
ATOM 4362 C CA . ASN D 2 88 ? -36.29560 18.46794 17.00482 1.000 121.59253 88 ASN D CA 1
ATOM 4363 C C . ASN D 2 88 ? -35.24517 19.54723 17.24539 1.000 121.79592 88 ASN D C 1
ATOM 4364 O O . ASN D 2 88 ? -35.49128 20.57605 17.88304 1.000 125.14671 88 ASN D O 1
ATOM 4369 N N . ASP D 2 89 ? -34.05341 19.29934 16.69912 1.000 129.96716 89 ASP D N 1
ATOM 4370 C CA . ASP D 2 89 ? -32.97004 20.26662 16.80420 1.000 125.31199 89 ASP D CA 1
ATOM 4371 C C . ASP D 2 89 ? -33.21288 21.46863 15.89805 1.000 123.88292 89 ASP D C 1
ATOM 4372 O O . ASP D 2 89 ? -32.97367 22.61253 16.30123 1.000 124.57553 89 ASP D O 1
ATOM 4377 N N . LYS D 2 90 ? -33.70110 21.23083 14.67578 1.000 129.67919 90 LYS D N 1
ATOM 4378 C CA . LYS D 2 90 ? -33.92364 22.29554 13.70282 1.000 129.40077 90 LYS D CA 1
ATOM 4379 C C . LYS D 2 90 ? -35.07310 23.21980 14.09199 1.000 134.66922 90 LYS D C 1
ATOM 4380 O O . LYS D 2 90 ? -35.20519 24.29941 13.50460 1.000 136.64414 90 LYS D O 1
ATOM 4386 N N . GLY D 2 91 ? -35.91346 22.82507 15.04886 1.000 152.63016 91 GLY D N 1
ATOM 4387 C CA . GLY D 2 91 ? -36.91838 23.69660 15.62361 1.000 150.50981 91 GLY D CA 1
ATOM 4388 C C . GLY D 2 91 ? -38.34860 23.26526 15.38726 1.000 148.47667 91 GLY D C 1
ATOM 4389 O O . GLY D 2 91 ? -39.22558 23.61324 16.19132 1.000 144.78805 91 GLY D O 1
ATOM 4390 N N . ARG D 2 92 ? -38.61293 22.52697 14.31134 1.000 151.41664 92 ARG D N 1
ATOM 4391 C CA . ARG D 2 92 ? -39.97645 22.16523 13.94110 1.000 151.10887 92 ARG D CA 1
ATOM 4392 C C . ARG D 2 92 ? -40.47407 21.07998 14.88732 1.000 143.45910 92 ARG D C 1
ATOM 4393 O O . ARG D 2 92 ? -40.01141 19.93720 14.83260 1.000 141.90843 92 ARG D O 1
ATOM 4401 N N . SER D 2 93 ? -41.41297 21.42887 15.75671 1.000 139.23981 93 SER D N 1
ATOM 4402 C CA . SER D 2 93 ? -42.01124 20.44538 16.64491 1.000 133.40245 93 SER D CA 1
ATOM 4403 C C . SER D 2 93 ? -42.97866 19.56599 15.86306 1.000 137.85969 93 SER D C 1
ATOM 4404 O O . SER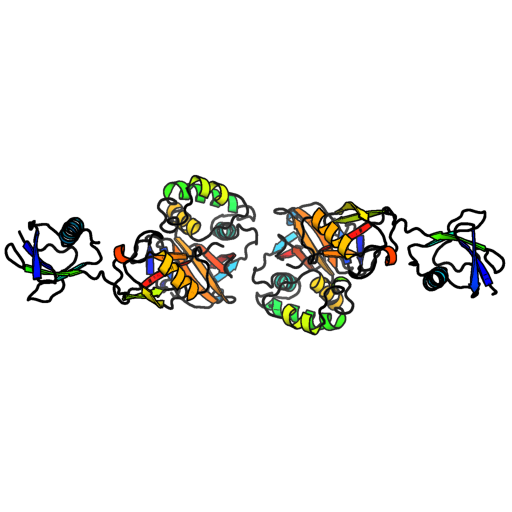 D 2 93 ? -43.85443 20.07176 15.15514 1.000 138.14805 93 SER D O 1
ATOM 4407 N N . SER D 2 94 ? -42.81184 18.25230 15.97283 1.000 139.55057 94 SER D N 1
ATOM 4408 C CA . SER D 2 94 ? -43.75784 17.31031 15.39387 1.000 141.55677 94 SER D CA 1
ATOM 4409 C C . SER D 2 94 ? -44.62999 16.72473 16.49705 1.000 134.51843 94 SER D C 1
ATOM 4410 O O . SER D 2 94 ? -44.17156 16.51387 17.62571 1.000 132.02920 94 SER D O 1
ATOM 4413 N N . SER D 2 95 ? -45.89535 16.48583 16.16853 1.000 144.19955 95 SER D N 1
ATOM 4414 C CA . SER D 2 95 ? -46.85300 15.99802 17.14742 1.000 137.38784 95 SER D CA 1
ATOM 4415 C C . SER D 2 95 ? -46.76343 14.48332 17.28798 1.000 137.57072 95 SER D C 1
ATOM 4416 O O . SER D 2 95 ? -46.36481 13.77207 16.36336 1.000 140.32901 95 SER D O 1
ATOM 4419 N N . TYR D 2 96 ? -47.13604 13.99593 18.46770 1.000 142.20334 96 TYR D N 1
ATOM 4420 C CA . TYR D 2 96 ? -47.18453 12.57007 18.74932 1.000 136.89553 96 TYR D CA 1
ATOM 4421 C C . TYR D 2 96 ? -48.33749 12.29684 19.69996 1.000 130.47378 96 TYR D C 1
ATOM 4422 O O . TYR D 2 96 ? -48.73821 13.16925 20.47231 1.000 127.89818 96 TYR D O 1
ATOM 4431 N N . GLU D 2 97 ? -48.86812 11.07872 19.63992 1.000 147.08863 97 GLU D N 1
ATOM 4432 C CA . GLU D 2 97 ? -49.82930 10.59365 20.62337 1.000 141.00711 97 GLU D CA 1
ATOM 4433 C C . GLU D 2 97 ? -49.12503 9.57693 21.50976 1.000 134.30145 97 GLU D C 1
ATOM 4434 O O . GLU D 2 97 ? -48.67444 8.53257 21.02793 1.000 134.98563 97 GLU D O 1
ATOM 4440 N N . VAL D 2 98 ? -49.00636 9.89461 22.79382 1.000 159.76937 98 VAL D N 1
ATOM 4441 C CA . VAL D 2 98 ? -48.24644 9.08730 23.73381 1.000 154.89268 98 VAL D CA 1
ATOM 4442 C C . VAL D 2 98 ? -49.11195 8.82062 24.95965 1.000 151.03547 98 VAL D C 1
ATOM 4443 O O . VAL D 2 98 ? -49.92372 9.66708 25.35718 1.000 149.22813 98 VAL D O 1
ATOM 4447 N N . GLN D 2 99 ? -48.97117 7.62171 25.52647 1.000 150.55944 99 GLN D N 1
ATOM 4448 C CA . GLN D 2 99 ? -49.65180 7.23371 26.75347 1.000 147.25227 99 GLN D CA 1
ATOM 4449 C C . GLN D 2 99 ? -48.75514 7.50114 27.95475 1.000 138.86513 99 GLN D C 1
ATOM 4450 O O . GLN D 2 99 ? -47.52575 7.47332 27.85637 1.000 136.44237 99 GLN D O 1
ATOM 4456 N N . LEU D 2 100 ? -49.39126 7.75843 29.09520 1.000 144.03387 100 LEU D N 1
ATOM 4457 C CA . LEU D 2 100 ? -48.68508 7.95177 30.35187 1.000 136.58579 100 LEU D CA 1
ATOM 4458 C C . LEU D 2 100 ? -48.21580 6.64209 30.97363 1.000 135.64171 100 LEU D C 1
ATOM 4459 O O . LEU D 2 100 ? -47.39774 6.67227 31.90017 1.000 129.81961 100 LEU D O 1
ATOM 4464 N N . THR D 2 101 ? -48.70176 5.50020 30.48582 1.000 141.30642 101 THR D N 1
ATOM 4465 C CA . THR D 2 101 ? -48.30339 4.20548 31.02100 1.000 141.23375 101 THR D CA 1
ATOM 4466 C C . THR D 2 101 ? -47.12684 3.58652 30.28082 1.000 142.79435 101 THR D C 1
ATOM 4467 O O . THR D 2 101 ? -46.49490 2.66772 30.81460 1.000 141.35903 101 THR D O 1
ATOM 4471 N N . GLN D 2 102 ? -46.81813 4.05712 29.07559 1.000 138.41076 102 GLN D N 1
ATOM 4472 C CA . GLN D 2 102 ? -45.68896 3.51574 28.33722 1.000 139.85881 102 GLN D CA 1
ATOM 4473 C C . GLN D 2 102 ? -44.38370 4.13546 28.82599 1.000 133.11634 102 GLN D C 1
ATOM 4474 O O . GLN D 2 102 ? -44.36589 5.16712 29.50295 1.000 127.56048 102 GLN D O 1
ATOM 4480 N N . THR D 2 103 ? -43.28139 3.48638 28.47120 1.000 143.25570 103 THR D N 1
ATOM 4481 C CA . THR D 2 103 ? -41.95761 3.97032 28.82247 1.000 134.66335 103 THR D CA 1
ATOM 4482 C C . THR D 2 103 ? -41.47435 4.98990 27.79416 1.000 133.61382 103 THR D C 1
ATOM 4483 O O . THR D 2 103 ? -42.06277 5.16506 26.72527 1.000 139.56953 103 THR D O 1
ATOM 4487 N N . VAL D 2 104 ? -40.37772 5.67134 28.13449 1.000 132.51860 104 VAL D N 1
ATOM 4488 C CA . VAL D 2 104 ? -39.80076 6.65366 27.22661 1.000 133.61308 104 VAL D CA 1
ATOM 4489 C C . VAL D 2 104 ? -39.19216 5.98700 25.99950 1.000 138.73527 104 VAL D C 1
ATOM 4490 O O . VAL D 2 104 ? -39.00863 6.64322 24.96732 1.000 141.28811 104 VAL D O 1
ATOM 4494 N N . ALA D 2 105 ? -38.88393 4.68919 26.07900 1.000 131.04689 105 ALA D N 1
ATOM 4495 C CA . ALA D 2 105 ? -38.35272 3.98289 24.91801 1.000 136.11047 105 ALA D CA 1
ATOM 4496 C C . ALA D 2 105 ? -39.35409 3.95593 23.77061 1.000 140.93453 105 ALA D C 1
ATOM 4497 O O . ALA D 2 105 ? -38.96084 4.02684 22.60091 1.000 144.97348 105 ALA D O 1
ATOM 4499 N N . VAL D 2 106 ? -40.64897 3.87180 24.07896 1.000 135.86952 106 VAL D N 1
ATOM 4500 C CA . VAL D 2 106 ? -41.65465 3.87532 23.02191 1.000 140.41763 106 VAL D CA 1
ATOM 4501 C C . VAL D 2 106 ? -41.70963 5.23861 22.34165 1.000 140.79878 106 VAL D C 1
ATOM 4502 O O . VAL D 2 106 ? -41.86773 5.33140 21.11850 1.000 145.47962 106 VAL D O 1
ATOM 4506 N N . LEU D 2 107 ? -41.56937 6.31767 23.11597 1.000 134.79639 107 LEU D N 1
ATOM 4507 C CA . LEU D 2 107 ? -41.51156 7.64842 22.51753 1.000 134.86568 107 LEU D CA 1
ATOM 4508 C C . LEU D 2 107 ? -40.24599 7.82088 21.68425 1.000 136.90269 107 LEU D C 1
ATOM 4509 O O . LEU D 2 107 ? -40.26672 8.48116 20.63619 1.000 140.07056 107 LEU D O 1
ATOM 4514 N N . LYS D 2 108 ? -39.13594 7.22727 22.12938 1.000 133.47375 108 LYS D N 1
ATOM 4515 C CA . LYS D 2 108 ? -37.91571 7.26685 21.33171 1.000 135.84435 108 LYS D CA 1
ATOM 4516 C C . LYS D 2 108 ? -38.09562 6.50703 20.02384 1.000 142.29018 108 LYS D C 1
ATOM 4517 O O . LYS D 2 108 ? -37.57893 6.91990 18.98243 1.000 145.62814 108 LYS D O 1
ATOM 4523 N N . GLN D 2 109 ? -38.84547 5.40426 20.05226 1.000 137.41448 109 GLN D N 1
ATOM 4524 C CA . GLN D 2 109 ? -39.14790 4.69059 18.81367 1.000 143.75119 109 GLN D CA 1
ATOM 4525 C C . GLN D 2 109 ? -40.04433 5.52123 17.90132 1.000 146.57644 109 GLN D C 1
ATOM 4526 O O . GLN D 2 109 ? -39.85255 5.53852 16.67844 1.000 151.61840 109 GLN D O 1
ATOM 4532 N N . GLN D 2 110 ? -41.03327 6.20798 18.47877 1.000 142.54475 110 GLN D N 1
ATOM 4533 C CA . GLN D 2 110 ? -41.89464 7.08621 17.69035 1.000 144.97793 110 GLN D CA 1
ATOM 4534 C C . GLN D 2 110 ? -41.07927 8.16313 16.98470 1.000 145.83584 110 GLN D C 1
ATOM 4535 O O . GLN D 2 110 ? -41.25775 8.41319 15.78446 1.000 150.71064 110 GLN D O 1
ATOM 4541 N N . VAL D 2 111 ? -40.17406 8.81531 17.71921 1.000 143.95280 111 VAL D N 1
ATOM 4542 C CA . VAL D 2 111 ? -39.37341 9.87026 17.11030 1.000 144.55402 111 VAL D CA 1
ATOM 4543 C C . VAL D 2 111 ? -38.30427 9.30226 16.18149 1.000 148.74415 111 VAL D C 1
ATOM 4544 O O . VAL D 2 111 ? -37.86262 9.99945 15.26361 1.000 151.50452 111 VAL D O 1
ATOM 4548 N N . CYS D 2 112 ? -37.89124 8.04465 16.37277 1.000 139.63441 112 CYS D N 1
ATOM 4549 C CA . CYS D 2 112 ? -36.97645 7.41554 15.42485 1.000 144.37607 112 CYS D CA 1
ATOM 4550 C C . CYS D 2 112 ? -37.67172 7.07431 14.11529 1.000 151.14705 112 CYS D C 1
ATOM 4551 O O . CYS D 2 112 ? -37.03493 7.08179 13.05557 1.000 155.71198 112 CYS D O 1
ATOM 4554 N N . GLN D 2 113 ? -38.96351 6.75005 14.16848 1.000 146.56063 113 GLN D N 1
ATOM 4555 C CA . GLN D 2 113 ? -39.70476 6.52016 12.93335 1.000 152.92135 113 GLN D CA 1
ATOM 4556 C C . GLN D 2 113 ? -40.04382 7.82864 12.23115 1.000 154.37401 113 GLN D C 1
ATOM 4557 O O . GLN D 2 113 ? -39.91264 7.92608 11.00594 1.000 159.91262 113 GLN D O 1
ATOM 4563 N N . ARG D 2 114 ? -40.47116 8.84788 12.98209 1.000 149.68046 114 ARG D N 1
ATOM 4564 C CA . ARG D 2 114 ? -40.84867 10.10320 12.33754 1.000 151.17748 114 ARG D CA 1
ATOM 4565 C C . ARG D 2 114 ? -39.62463 10.86120 11.83669 1.000 151.74523 114 ARG D C 1
ATOM 4566 O O . ARG D 2 114 ? -39.66388 11.47204 10.76256 1.000 156.10638 114 ARG D O 1
ATOM 4574 N N . GLU D 2 115 ? -38.53167 10.83197 12.59095 1.000 147.57456 115 GLU D N 1
ATOM 4575 C CA . GLU D 2 115 ? -37.25868 11.40373 12.17007 1.000 148.07434 115 GLU D CA 1
ATOM 4576 C C . GLU D 2 115 ? -36.26085 10.26053 12.05247 1.000 149.74686 115 GLU D C 1
ATOM 4577 O O . GLU D 2 115 ? -35.92655 9.61669 13.05160 1.000 145.82137 115 GLU D O 1
ATOM 4583 N N . ARG D 2 116 ? -35.79423 10.00793 10.83466 1.000 146.30566 116 ARG D N 1
ATOM 4584 C CA . ARG D 2 116 ? -34.92370 8.86898 10.55657 1.000 146.14900 116 ARG D CA 1
ATOM 4585 C C . ARG D 2 116 ? -33.57743 9.08427 11.23746 1.000 142.38204 116 ARG D C 1
ATOM 4586 O O . ARG D 2 116 ? -32.73109 9.83540 10.74869 1.000 141.93195 116 ARG D O 1
ATOM 4594 N N . VAL D 2 117 ? -33.37422 8.41335 12.37263 1.000 140.70808 117 VAL D N 1
ATOM 4595 C CA . VAL D 2 117 ? -32.16293 8.55537 13.17696 1.000 136.45607 117 VAL D CA 1
ATOM 4596 C C . VAL D 2 117 ? -32.10918 7.42457 14.20154 1.000 134.65225 117 VAL D C 1
ATOM 4597 O O . VAL D 2 117 ? -33.14448 7.00557 14.73127 1.000 134.77302 117 VAL D O 1
ATOM 4601 N N . GLN D 2 118 ? -30.91044 6.91269 14.48154 1.000 130.77567 118 GLN D N 1
ATOM 4602 C CA . GLN D 2 118 ? -30.76558 5.84742 15.46274 1.000 129.44251 118 GLN D CA 1
ATOM 4603 C C . GLN D 2 118 ? -31.19674 6.33097 16.84472 1.000 125.98140 118 GLN D C 1
ATOM 4604 O O . GLN D 2 118 ? -31.19660 7.52797 17.14476 1.000 123.36586 118 GLN D O 1
ATOM 4610 N N . ALA D 2 119 ? -31.57033 5.37073 17.69422 1.000 126.93916 119 ALA D N 1
ATOM 4611 C CA . ALA D 2 119 ? -32.05529 5.70969 19.02834 1.000 123.77485 119 ALA D CA 1
ATOM 4612 C C . ALA D 2 119 ? -30.96808 6.37463 19.86147 1.000 118.60192 119 ALA D C 1
ATOM 4613 O O . ALA D 2 119 ? -31.22997 7.35324 20.57169 1.000 114.97276 119 ALA D O 1
ATOM 4615 N N . ASP D 2 120 ? -29.74210 5.86606 19.77999 1.000 121.95483 120 ASP D N 1
ATOM 4616 C CA . ASP D 2 120 ? -28.62763 6.36948 20.58280 1.000 117.48143 120 ASP D CA 1
ATOM 4617 C C . ASP D 2 120 ? -27.93804 7.56207 19.92366 1.000 115.87650 120 ASP D C 1
ATOM 4618 O O . ASP D 2 120 ? -26.71318 7.62452 19.82584 1.000 114.56869 120 ASP D O 1
ATOM 4623 N N . GLN D 2 121 ? -28.73050 8.53071 19.46453 1.000 115.49984 121 GLN D N 1
ATOM 4624 C CA . GLN D 2 121 ? -28.18742 9.75477 18.89730 1.000 113.88190 121 GLN D CA 1
ATOM 4625 C C . GLN D 2 121 ? -28.77683 11.01912 19.50885 1.000 110.82727 121 GLN D C 1
ATOM 4626 O O . GLN D 2 121 ? -28.37739 12.11933 19.11224 1.000 109.70008 121 GLN D O 1
ATOM 4632 N N . PHE D 2 122 ? -29.70333 10.90172 20.45510 1.000 107.54312 122 PHE D N 1
ATOM 4633 C CA . PHE D 2 122 ? -30.21978 12.06260 21.16741 1.000 104.06474 122 PHE D CA 1
ATOM 4634 C C . PHE D 2 122 ? -30.82163 11.59506 22.48614 1.000 101.56239 122 PHE D C 1
ATOM 4635 O O . PHE D 2 122 ? -30.87517 10.39773 22.78306 1.000 103.06075 122 PHE D O 1
ATOM 4643 N N . TRP D 2 123 ? -31.28511 12.56228 23.27270 1.000 96.56405 123 TRP D N 1
ATOM 4644 C CA . TRP D 2 123 ? -32.02773 12.28605 24.49231 1.000 95.24396 123 TRP D CA 1
ATOM 4645 C C . TRP D 2 123 ? -33.15748 13.29745 24.61667 1.000 96.32377 123 TRP D C 1
ATOM 4646 O O . TRP D 2 123 ? -33.09399 14.39888 24.06263 1.000 97.20943 123 TRP D O 1
ATOM 4657 N N . LEU D 2 124 ? -34.20145 12.90870 25.33738 1.000 107.73588 124 LEU D N 1
ATOM 4658 C CA . LEU D 2 124 ? -35.36691 13.75773 25.53089 1.000 105.71850 124 LEU D CA 1
ATOM 4659 C C . LEU D 2 124 ? -35.26160 14.49351 26.85969 1.000 103.68319 124 LEU D C 1
ATOM 4660 O O . LEU D 2 124 ? -34.76010 13.94839 27.84766 1.000 105.25697 124 LEU D O 1
ATOM 4665 N N . SER D 2 125 ? -35.72909 15.73957 26.87413 1.000 113.38772 125 SER D N 1
ATOM 4666 C CA . SER D 2 125 ? -35.71505 16.54883 28.08281 1.000 112.11318 125 SER D CA 1
ATOM 4667 C C . SER D 2 125 ? -37.02898 17.30473 28.20705 1.000 112.25756 125 SER D C 1
ATOM 4668 O O . SER D 2 125 ? -37.70990 17.57434 27.21175 1.000 111.76327 125 SER D O 1
ATOM 4671 N N . PHE D 2 126 ? -37.37148 17.65221 29.44572 1.000 112.96743 126 PHE D N 1
ATOM 4672 C CA . PHE D 2 126 ? -38.60336 18.36797 29.74109 1.000 114.16833 126 PHE D CA 1
ATOM 4673 C C . PHE D 2 126 ? -38.34392 19.36311 30.86018 1.000 114.30886 126 PHE D C 1
ATOM 4674 O O . PHE D 2 126 ? -37.82339 18.98795 31.91512 1.000 114.47902 126 PHE D O 1
ATOM 4682 N N . GLU D 2 127 ? -38.71119 20.62490 30.61713 1.000 115.61272 127 GLU D N 1
ATOM 4683 C CA . GLU D 2 127 ? -38.67651 21.72339 31.58329 1.000 116.18738 127 GLU D CA 1
ATOM 4684 C C . GLU D 2 127 ? -37.44633 21.72328 32.48842 1.000 112.52125 127 GLU D C 1
ATOM 4685 O O . GLU D 2 127 ? -37.53635 22.08277 33.66732 1.000 113.49486 127 GLU D O 1
ATOM 4691 N N . GLY D 2 128 ? -36.29087 21.34203 31.94817 1.000 107.28234 128 GLY D N 1
ATOM 4692 C CA . GLY D 2 128 ? -35.04171 21.41941 32.67389 1.000 102.48326 128 GLY D CA 1
ATOM 4693 C C . GLY D 2 128 ? -34.52850 20.10812 33.22903 1.000 103.34168 128 GLY D C 1
ATOM 4694 O O . GLY D 2 128 ? -33.36148 20.04514 33.63454 1.000 98.80134 128 GLY D O 1
ATOM 4695 N N . LYS D 2 129 ? -35.35287 19.06454 33.26068 1.000 100.99174 129 LYS D N 1
ATOM 4696 C CA . LYS D 2 129 ? -34.94171 17.79451 33.83504 1.000 103.68005 129 LYS D CA 1
ATOM 4697 C C . LYS D 2 129 ? -34.88130 16.72054 32.76164 1.000 106.17080 129 LYS D C 1
ATOM 4698 O O . LYS D 2 129 ? -35.86070 16.53000 32.02759 1.000 107.98064 129 LYS D O 1
ATOM 4704 N N . PRO D 2 130 ? -33.76323 16.00728 32.63722 1.000 105.92118 130 PRO D N 1
ATOM 4705 C CA . PRO D 2 130 ? -33.67005 14.95357 31.62232 1.000 108.63580 130 PRO D CA 1
ATOM 4706 C C . PRO D 2 130 ? -34.59471 13.79059 31.94008 1.000 112.60529 130 PRO D C 1
ATOM 4707 O O . PRO D 2 130 ? -34.93551 13.53111 33.09673 1.000 114.29992 130 PRO D O 1
ATOM 4711 N N . MET D 2 131 ? -34.99523 13.08256 30.88876 1.000 117.11020 131 MET D N 1
ATOM 4712 C CA . MET D 2 131 ? -35.96023 11.99673 30.98524 1.000 117.74116 131 MET D CA 1
ATOM 4713 C C . MET D 2 131 ? -35.23955 10.66168 30.84927 1.000 119.05533 131 MET D C 1
ATOM 4714 O O . MET D 2 131 ? -34.52072 10.43511 29.86963 1.000 118.61787 131 MET D O 1
ATOM 4719 N N . ASP D 2 132 ? -35.43482 9.78546 31.83235 1.000 125.00081 132 ASP D N 1
ATOM 4720 C CA . ASP D 2 132 ? -34.76255 8.49388 31.85596 1.000 127.21142 132 ASP D CA 1
ATOM 4721 C C . ASP D 2 132 ? -35.47111 7.50386 30.93978 1.000 126.88022 132 ASP D C 1
ATOM 4722 O O . ASP D 2 132 ? -36.70191 7.47439 30.86694 1.000 125.82765 132 ASP D O 1
ATOM 4727 N N . ASP D 2 133 ? -34.68141 6.67451 30.25208 1.000 137.25720 133 ASP D N 1
ATOM 4728 C CA . ASP D 2 133 ? -35.22741 5.78902 29.22768 1.000 137.10967 133 ASP D CA 1
ATOM 4729 C C . ASP D 2 133 ? -36.11375 4.68772 29.79803 1.000 139.26783 133 ASP D C 1
ATOM 4730 O O . ASP D 2 133 ? -36.94269 4.14019 29.06314 1.000 138.53041 133 ASP D O 1
ATOM 4735 N N . GLU D 2 134 ? -35.96226 4.34647 31.07729 1.000 139.01504 134 GLU D N 1
ATOM 4736 C CA . GLU D 2 134 ? -36.73354 3.26230 31.67441 1.000 133.69128 134 GLU D CA 1
ATOM 4737 C C . GLU D 2 134 ? -37.91512 3.74173 32.50415 1.000 135.22352 134 GLU D C 1
ATOM 4738 O O . GLU D 2 134 ? -38.88638 2.99492 32.66159 1.000 132.51283 134 GLU D O 1
ATOM 4744 N N . HIS D 2 135 ? -37.85953 4.95881 33.03864 1.000 130.78556 135 HIS D N 1
ATOM 4745 C CA . HIS D 2 135 ? -38.95209 5.46101 33.85452 1.000 130.92188 135 HIS D CA 1
ATOM 4746 C C . HIS D 2 135 ? -40.17463 5.75740 32.98661 1.000 130.81769 135 HIS D C 1
ATOM 4747 O O . HIS D 2 135 ? -40.04142 6.10756 31.81151 1.000 132.82153 135 HIS D O 1
ATOM 4754 N N . PRO D 2 136 ? -41.37861 5.60996 33.53868 1.000 131.31754 136 PRO D N 1
ATOM 4755 C CA . PRO D 2 136 ? -42.58340 5.96591 32.78193 1.000 131.32820 136 PRO D CA 1
ATOM 4756 C C . PRO D 2 136 ? -42.63475 7.45854 32.49248 1.000 134.15539 136 PRO D C 1
ATOM 4757 O O . PRO D 2 136 ? -41.98574 8.27439 33.15049 1.000 135.75737 136 PRO D O 1
ATOM 4761 N N . LEU D 2 137 ? -43.43277 7.81204 31.48499 1.000 129.41108 137 LEU D N 1
ATOM 4762 C CA . LEU D 2 137 ? -43.50620 9.20073 31.04596 1.000 130.83346 137 LEU D CA 1
ATOM 4763 C C . LEU D 2 137 ? -44.37556 10.05404 31.95908 1.000 131.08232 137 LEU D C 1
ATOM 4764 O O . LEU D 2 137 ? -44.08352 11.24131 32.14893 1.000 131.49834 137 LEU D O 1
ATOM 4769 N N . GLY D 2 138 ? -45.42548 9.47039 32.54223 1.000 134.98946 138 GLY D N 1
ATOM 4770 C CA . GLY D 2 138 ? -46.30779 10.20955 33.42929 1.000 134.71858 138 GLY D CA 1
ATOM 4771 C C . GLY D 2 138 ? -45.60671 10.86367 34.60193 1.000 134.82144 138 GLY D C 1
ATOM 4772 O O . GLY D 2 138 ? -46.16469 11.78239 35.21099 1.000 135.14547 138 GLY D O 1
ATOM 4773 N N . GLU D 2 139 ? -44.39021 10.41739 34.92830 1.000 134.49193 139 GLU D N 1
ATOM 4774 C CA . GLU D 2 139 ? -43.63257 11.04083 36.00784 1.000 135.62372 139 GLU D CA 1
ATOM 4775 C C . GLU D 2 139 ? -43.32016 12.50147 35.71202 1.000 136.78650 139 GLU D C 1
ATOM 4776 O O . GLU D 2 139 ? -43.14556 13.29740 36.64198 1.000 137.16110 139 GLU D O 1
ATOM 4782 N N . TYR D 2 140 ? -43.24657 12.87491 34.43635 1.000 124.47789 140 TYR D N 1
ATOM 4783 C CA . TYR D 2 140 ? -42.80609 14.21048 34.05589 1.000 124.62276 140 TYR D CA 1
ATOM 4784 C C . TYR D 2 140 ? -43.95464 15.19145 33.84961 1.000 125.72854 140 TYR D C 1
ATOM 4785 O O . TYR D 2 140 ? -43.69915 16.36611 33.56362 1.000 125.90940 140 TYR D O 1
ATOM 4794 N N . GLY D 2 141 ? -45.20229 14.74770 33.99247 1.000 127.20267 141 GLY D N 1
ATOM 4795 C CA . GLY D 2 141 ? -46.34572 15.63677 33.89532 1.000 130.71102 141 GLY D CA 1
ATOM 4796 C C . GLY D 2 141 ? -46.55378 16.23275 32.51814 1.000 132.43583 141 GLY D C 1
ATOM 4797 O O . GLY D 2 141 ? -46.65124 17.45496 32.37032 1.000 134.25141 141 GLY D O 1
ATOM 4798 N N . LEU D 2 142 ? -46.63150 15.37649 31.50260 1.000 131.96612 142 LEU D N 1
ATOM 4799 C CA . LEU D 2 142 ? -46.79291 15.82805 30.12427 1.000 133.75507 142 LEU D CA 1
ATOM 4800 C C . LEU D 2 142 ? -48.20423 16.36498 29.91842 1.000 137.87750 142 LEU D C 1
ATOM 4801 O O . LEU D 2 142 ? -49.16348 15.59222 29.82804 1.000 139.31063 142 LEU D O 1
ATOM 4806 N N . THR D 2 143 ? -48.33553 17.68550 29.84497 1.000 132.27494 143 THR D N 1
ATOM 4807 C CA . THR D 2 143 ? -49.60832 18.31430 29.53056 1.000 136.55861 143 THR D CA 1
ATOM 4808 C C . THR D 2 143 ? -49.78979 18.40925 28.01824 1.000 138.53320 143 THR D C 1
ATOM 4809 O O . THR D 2 143 ? -48.84275 18.26017 27.24226 1.000 136.72634 143 THR D O 1
ATOM 4813 N N . THR D 2 144 ? -51.03094 18.65800 27.60690 1.000 142.49026 144 THR D N 1
ATOM 4814 C CA . THR D 2 144 ? -51.35390 18.71291 26.18694 1.000 145.01199 144 THR D CA 1
ATOM 4815 C C . THR D 2 144 ? -50.65312 19.89211 25.51963 1.000 145.89526 144 THR D C 1
ATOM 4816 O O . THR D 2 144 ? -50.74941 21.03293 25.98253 1.000 147.54405 144 THR D O 1
ATOM 4820 N N . GLY D 2 145 ? -49.93431 19.60871 24.43503 1.000 144.95945 145 GLY D N 1
ATOM 4821 C CA . GLY D 2 145 ? -49.23264 20.64459 23.70547 1.000 145.82103 145 GLY D CA 1
ATOM 4822 C C . GLY D 2 145 ? -47.91436 21.07518 24.30347 1.000 142.25183 145 GLY D C 1
ATOM 4823 O O . GLY D 2 145 ? -47.39636 22.13306 23.93139 1.000 143.22503 145 GLY D O 1
ATOM 4824 N N . CYS D 2 146 ? -47.35095 20.29219 25.21986 1.000 139.20284 146 CYS D N 1
ATOM 4825 C CA . CYS D 2 146 ? -46.08225 20.65936 25.83038 1.000 135.82461 146 CYS D CA 1
ATOM 4826 C C . CYS D 2 146 ? -44.92844 20.39454 24.86784 1.000 135.30851 146 CYS D C 1
ATOM 4827 O O . CYS D 2 146 ? -44.95631 19.45584 24.06670 1.000 136.94208 146 CYS D O 1
ATOM 4830 N N . THR D 2 147 ? -43.90406 21.24176 24.95320 1.000 131.39436 147 THR D N 1
ATOM 4831 C CA . THR D 2 147 ? -42.75627 21.17379 24.05010 1.000 129.51552 147 THR D CA 1
ATOM 4832 C C . THR D 2 147 ? -41.66476 20.34769 24.71750 1.000 124.77384 147 THR D C 1
ATOM 4833 O O . THR D 2 147 ? -40.83597 20.86170 25.47152 1.000 122.64004 147 THR D O 1
ATOM 4837 N N . VAL D 2 148 ? -41.66684 19.04790 24.43569 1.000 133.17199 148 VAL D N 1
ATOM 4838 C CA . VAL D 2 148 ? -40.62441 18.15451 24.92986 1.000 129.55835 148 VAL D CA 1
ATOM 4839 C C . VAL D 2 148 ? -39.43083 18.25464 23.99081 1.000 124.49522 148 VAL D C 1
ATOM 4840 O O . VAL D 2 148 ? -39.55141 17.99865 22.78841 1.000 127.95285 148 VAL D O 1
ATOM 4844 N N . PHE D 2 149 ? -38.27765 18.62825 24.53317 1.000 123.17832 149 PHE D N 1
ATOM 4845 C CA . PHE D 2 149 ? -37.11748 18.89442 23.69851 1.000 117.94640 149 PHE D CA 1
ATOM 4846 C C . PHE D 2 149 ? -36.40113 17.59818 23.34540 1.000 118.90718 149 PHE D C 1
ATOM 4847 O O . PHE D 2 149 ? -36.28774 16.69007 24.17496 1.000 120.36465 149 PHE D O 1
ATOM 4855 N N . MET D 2 150 ? -35.90986 17.51818 22.10934 1.000 113.62781 150 MET D N 1
ATOM 4856 C CA . MET D 2 150 ? -35.05823 16.42665 21.65953 1.000 113.48822 150 MET D CA 1
ATOM 4857 C C . MET D 2 150 ? -33.67768 17.00627 21.38607 1.000 105.77155 150 MET D C 1
ATOM 4858 O O . MET D 2 150 ? -33.54081 17.93731 20.58354 1.000 103.89028 150 MET D O 1
ATOM 4863 N N . ASN D 2 151 ? -32.66277 16.47481 22.06642 1.000 104.32090 151 ASN D N 1
ATOM 4864 C CA . ASN D 2 151 ? -31.32188 17.04886 22.05860 1.000 97.18083 151 ASN D CA 1
ATOM 4865 C C . ASN D 2 151 ? -30.34653 16.01229 21.52144 1.000 96.63439 151 ASN D C 1
ATOM 4866 O O . ASN D 2 151 ? -30.09514 14.99529 22.17779 1.000 98.08612 151 ASN D O 1
ATOM 4871 N N . LEU D 2 152 ? -29.79884 16.27926 20.33651 1.000 102.89269 152 LEU D N 1
ATOM 4872 C CA . LEU D 2 152 ? -28.85921 15.36275 19.70667 1.000 103.60315 152 LEU D CA 1
ATOM 4873 C C . LEU D 2 152 ? -27.58765 15.22991 20.53633 1.000 99.36735 152 LEU D C 1
ATOM 4874 O O . LEU D 2 152 ? -27.18415 16.14842 21.25608 1.000 95.61694 152 LEU D O 1
ATOM 4879 N N . ARG D 2 153 ? -26.95020 14.06252 20.42368 1.000 103.35392 153 ARG D N 1
ATOM 4880 C CA . ARG D 2 153 ? -25.69738 13.82359 21.12869 1.000 99.58595 153 ARG D CA 1
ATOM 4881 C C . ARG D 2 153 ? -24.53019 14.57550 20.50213 1.000 97.42514 153 ARG D C 1
ATOM 4882 O O . ARG D 2 153 ? -23.52988 14.81407 21.18726 1.000 94.19538 153 ARG D O 1
ATOM 4890 N N . LEU D 2 154 ? -24.64071 14.95068 19.22498 1.000 96.84204 154 LEU D N 1
ATOM 4891 C CA . LEU D 2 154 ? -23.63558 15.76486 18.53379 1.000 95.33557 154 LEU D CA 1
ATOM 4892 C C . LEU D 2 154 ? -22.22729 15.20075 18.71219 1.000 92.83226 154 LEU D C 1
ATOM 4893 O O . LEU D 2 154 ? -21.26975 15.92990 18.97897 1.000 88.84774 154 LEU D O 1
ATOM 4898 N N . ARG D 2 155 ? -22.10014 13.88475 18.57122 1.000 105.28114 155 ARG D N 1
ATOM 4899 C CA . ARG D 2 155 ? -20.80002 13.22861 18.65561 1.000 96.22766 155 ARG D CA 1
ATOM 4900 C C . ARG D 2 155 ? -20.09721 13.37388 17.31164 1.000 92.54402 155 ARG D C 1
ATOM 4901 O O . ARG D 2 155 ? -20.53669 12.80390 16.30786 1.000 96.24950 155 ARG D O 1
ATOM 4909 N N . GLY D 2 156 ? -19.01351 14.14084 17.28526 1.000 91.07200 156 GLY D N 1
ATOM 4910 C CA . GLY D 2 156 ? -18.29211 14.38506 16.05124 1.000 85.87940 156 GLY D CA 1
ATOM 4911 C C . GLY D 2 156 ? -16.84806 13.92915 16.08406 1.000 80.79632 156 GLY D C 1
ATOM 4912 O O . GLY D 2 156 ? -16.46679 13.01901 15.35009 1.000 82.17968 156 GLY D O 1
#

Organism: NCBI:txid1810948

B-factor: mean 117.52, std 20.89, range [58.99, 204.62]

Solvent-accessible surface area: 32044 Å² total; per-residue (Å²): 161,109,15,77,75,27,112,57,75,96,4,5,90,27,12,45,13,6,61,22,69,29,77,1,93,91,86,7,92,41,41,45,1,3,36,46,15,2,4,1,1,3,0,2,0,44,53,82,26,110,136,53,94,46,102,16,9,119,84,2,5,120,57,0,86,106,0,0,170,149,40,12,114,114,8,21,12,10,120,54,66,78,87,66,30,110,117,18,27,131,70,8,55,72,69,91,35,110,0,2,1,15,4,0,4,0,0,4,76,39,31,132,37,9,0,0,0,1,6,11,79,48,103,39,97,1,7,1,0,19,10,1,9,122,32,73,6,48,74,12,12,2,0,0,1,8,37,109,82,4,0,0,0,1,88,74,90,190,60,46,69,0,64,2,76,43,138,45,58,92,79,35,110,4,62,26,134,94,65,82,81,11,69,93,17,55,122,56,5,18,165,110,66,141,32,54,42,50,14,9,138,13,21,56,67,118,58,212,114,124,27,102,141,47,36,39,21,49,167,48,53,16,112,34,56,44,18,1,58,10,71,88,66,81,110,52,51,95,34,62,0,67,0,34,13,25,52,26,176,42,34,62,0,122,4,54,32,61,36,47,0,47,67,0,24,114,47,0,11,155,106,45,231,43,106,47,99,68,1,9,0,2,30,148,34,113,24,8,53,40,154,86,41,0,4,107,30,51,20,76,96,46,14,48,0,28,5,15,26,43,14,108,1,132,153,27,94,73,19,95,65,74,132,3,6,113,19,13,50,19,0,52,30,47,56,83,2,62,80,78,7,95,36,36,41,1,1,41,55,15,2,5,2,2,0,0,3,1,29,52,78,28,133,125,50,90,64,103,18,10,99,97,3,4,107,55,0,60,109,0,0,157,162,39,8,117,121,6,17,9,10,114,43,54,81,85,71,39,126,112,7,29,119,73,4,45,77,65,102,48,115,1,1,5,8,1,0,4,0,0,6,74,57,33,132,55,11,1,0,0,2,2,11,126,22,100,12,134,2,14,4,0,22,8,1,10,121,37,95,6,60,69,10,15,5,0,2,1,13,38,81,80,6,0,0,0,1,100,63,81,182,66,0,60,1,87,34,169,74,48,95,103,23,100,4,93,32,160,106,88,11,55,14,78,66,0,41,126,83,1,10,153,109,40,138,40,56,24,126,16,3,162,12,32,30,61,99,63,177,115,103,26,62,163,51,45,41,4,104,126,36,54,16,126,60,39,38,41,1,47,5,90,73,101,77,111,107,89,61,53,64,0,49,3,38,7,18,69,23,161,49,29,59,6,136,2,68,33,99,18,54,1,42,55,0,18,105,41,0,23,141,134,31,234,40,123,52,101,68,0,12,3,1,16,133,23,131,33,9,44,47,116,81,57,0,1,79,26,49,9,81,98,40,12,55,0,28,8,12,25,34,13,99,1

Secondary structure (DSSP, 8-state):
-TTTS---EEEETTEEEE---SBSTTTEEEE----SS-HHHHHHHHHHSSS--TTTHHHHHHHHHHHHHHHGGG-TTTTTS---HHHHHHHHSSSS----HHHHHHHHHHHT--EEEEEEETTTEEEEEEEESSS-STTSEEEEE-TTT--EEEEEP-/--EEEEEETTTEEEEEE--TT--HHHHHHHHHHHHT--GGGEEEE-SSS--B--SSS-TTTTT--TT-EEEEEE-TTT--EEEEEE-SSS--EEEEE-SSSBHHHHHHHHHHHHT--STTEEEE-SSSBPPSSSBSGGG---TT-EEEEEE----/-TTTT---EEEETTEEEE-----GGGTEEEE---SSS-HHHHHHHHHHSTT--TTTHHHHHHHHHHHHTTTGGG-TTTTTS---HHHHHHHHTSTT----HHHHHHHHHHTT--EEEEEEEETTEEEEEEEESS--STTSEEEEEETTTEEEEEEE--/--EEEETTTEEEE----SS--HHHHHHHHHHHHT--STTEEEEETTT-PBPPSSS-HHHHT--TT-EEEEEE--SS--EEEEEE-SSS-EEEEEE-SSSBHHHHHHHHHHHTT--GGGEEEEETTEE--SSSBGGGG---TT-EEEEEE----

Nearest PDB structures (foldseek):
  6oat-assembly2_C  TM=9.982E-01  e=4.910E-30  Ganjam virus
  6oar-assembly3_E  TM=9.903E-01  e=5.993E-25  Kupe virus
  7jms-assembly2_C  TM=9.848E-01  e=7.175E-24  Orthonairovirus hazaraense
  5v5g-assembly1_A  TM=9.754E-01  e=7.646E-24  Crimean-Congo hemorrhagic fever virus strain IbAr10200
  4hxd-assembly2_D  TM=9.850E-01  e=1.641E-23  Dugbe virus (isolate ArD44313)

InterPro domains:
  IPR003323 OTU domain [PF02338] (35-126)
  IPR003323 OTU domain [PS50802] (29-158)
  IPR007099 RNA-directed RNA polymerase, negative-strand RNA virus [PS50525] (2378-2593)
  IPR007322 RNA-dependent RNA polymerase, bunyaviral [PF04196] (2082-2819)
  IPR029124 RNA-directed RNA polymerase L, N-terminal [PF15518] (621-752)
  IPR049605 RNA-directed RNA polymerase L, OTU domain [cd21880] (9-158)

CATH classification: 3.90.70.80

Sequence (624 aa):
EFLNSIPWEEVVPGQFTANPGFQVTDYFEIVRQPADGNCFYHSIAELFVPNKNDFSFRLVKQHLELAARRFFEEESEAKGLGLSLEKYLEVAMCDNEWGGSLEASMLAKHLDITIVIWVIEGPSRVAAAVKFGPGDVAGAINLLHTGYNHFDALRLLVGGDLKVKMLGGEEILVPLRDSMMVSELKQFIAQKINVPAFQQRLAHLDSREVLQEGVPLVHQGLKAGSTILLMVQNSSATLNILVRNDKGRSSSYEVQLTQTVAVLKQQVCQRERVQADQFWLSFEGKPMDDEHPLGEYGLTTGCTVFMNLRLRGEFLNSIPWEEVVPGQFTANPGFQVTDYFEIVRQPADGNCFYHSIAELFVPNKNDFSFRLVKQHLELAARRFFEEESEAKGLGLSLEKYLEVAMCDNEWGGSLEASMLAKHLDITIVIWVIEGPSRVAAAVKFGPGDVAGAINLLHTGYNHFDALRLLVDLKVKMLGGEEILVPLRDSMMVSELKQFIAQKINVPAFQQRLAHLDSREVLQEGVPLVHQGLKAGSTILLMVQNSSATLNILVRNDKGRSSSYEVQLTQTVAVLKQQVCQRERVQADQFWLSFEGKPMDDEHPLGEYGLTTGCTVFMNLRLRG

Foldseek 3Di:
DVQQVFDWDDDDVQKTKHFDKDFQVVWWDWAFADQQLQQVLQQQCVPPPPPGDNPSSLVLVVLLVVLLVVPLVPDPVNPPPPDDSCSCCVQCNDPSHHDDDVSQQSSCVRVVAKEKEFEADDDTITGMIMIGHDDGPLRHFYWYCYDPGHITGIHGDD/DAWEWEQEPVPDIDIDDCDAQDFVQVVLVVVCVVPVDDSLQKAKAADPVRDGDDGPGGCPVVDDDHVGYIYMYGQPVPDKAWEFEAEPVGRTDIDIDGQADFVLVVLVVVCVVVVHDRVFKFKDFDPGTDDGGDTRSVRPDDHHGYIYIGTPPDD/DVQVVFDWDDPDAFKTWTADKDQQVPWWDWAFADLLLLQVLLQVQVPPPPDRDNPCSLVVLVVLLVLLVPCLVVPPVNPPVPADSVNCCVQSSDTSHHDDDSSQQSCCVRVVAKAKEFEADDDRIGRIMMMGDDDGPQRHWYWYNYDVRHIIGIHTRD/DEWEAEPVGDIDDDDADQQDWVQVVLVVVCVVVVHDRLQKAKAQPPVRDGRDGNDGPVPVDDDPPGYIYMDRPPDDAWAKEWEAEPVGHTDIDTGHQADFVLVVLVVCCVVPVDDSPFWFKAFPPHGGDRGDGPSVRNGDHHGYIYIGTPPDD

Radius of gyration: 37.02 Å; Cα contacts (8 Å, |Δi|>4): 1194; chains: 4; bounding box: 92×83×104 Å